Protein AF-0000000087191844 (afdb_homodimer)

Sequence (448 aa):
MDTERPDAAAGRSGSGWNRMVALHKEQLRAAIGEAAVQIAAEQGLAGTTMSKIAERAGVSRATAYNYFKDVEHVLLSVVSDEVDSFYGRLRERLDGVHGPRARLEAFLTAHLEYFARPERRSGALQLQALGISPTIRERMAAHTDRLRALLSEVLESGRAEGVFDERVSPERHAELLMHLLSAARGQVLRGDVPVATLAADLLLLVENGLCQDGPSEAAGRGRAMDTERPDAAAGRSGSGWNRMVALHKEQLRAAIGEAAVQIAAEQGLAGTTMSKIAERAGVSRATAYNYFKDVEHVLLSVVSDEVDSFYGRLRERLDGVHGPRARLEAFLTAHLEYFARPERRSGALQLQALGISPTIRERMAAHTDRLRALLSEVLESGRAEGVFDERVSPERHAELLMHLLSAARGQVLRGDVPVATLAADLLLLVENGLCQDGPSEAAGRGRA

Radius of gyration: 30.04 Å; Cα contacts (8 Å, |Δi|>4): 438; chains: 2; bounding box: 82×130×87 Å

pLDDT: mean 83.65, std 17.31, range [26.31, 97.56]

Solvent-accessible surface area (backbone atoms only — not comparable to full-atom values): 24000 Å² total; per-residue (Å²): 138,84,79,78,76,75,67,73,63,62,62,60,56,52,54,52,48,55,48,50,53,51,49,51,50,49,50,50,53,48,37,40,30,53,27,42,53,52,41,23,60,72,51,30,62,89,60,44,44,61,61,58,20,13,59,69,43,69,46,50,54,68,58,46,49,72,75,28,90,45,56,67,55,35,54,42,50,46,51,50,52,52,54,51,51,49,52,52,52,50,50,53,52,43,72,73,40,74,60,41,68,51,30,50,51,48,56,58,43,50,56,49,55,53,44,59,35,67,75,43,34,52,49,52,53,36,50,66,67,54,57,69,52,70,68,48,44,50,52,50,49,52,51,50,50,51,51,37,52,53,45,18,49,43,43,42,52,14,35,76,70,58,48,24,40,83,83,64,45,30,65,65,50,23,52,36,46,54,31,30,49,51,37,51,41,53,50,39,63,69,56,84,53,60,62,67,57,53,44,49,53,50,47,40,34,48,38,44,15,41,41,47,83,64,79,71,79,64,70,74,76,56,86,120,137,85,81,79,75,74,67,72,65,63,62,60,56,52,54,51,48,54,47,49,53,51,49,49,51,49,50,49,52,47,38,40,29,53,25,42,52,52,40,23,58,74,51,31,61,89,62,43,45,61,62,59,22,13,57,68,41,70,46,51,53,68,58,46,49,72,76,30,89,45,59,67,53,34,52,42,49,48,50,49,51,51,53,50,51,50,52,51,52,50,50,54,52,44,73,73,41,72,59,42,68,50,29,50,51,49,55,57,43,49,58,50,56,53,44,60,35,67,75,42,34,52,50,52,52,37,50,66,67,54,54,70,53,71,68,48,43,49,53,50,48,51,50,49,51,52,52,35,52,52,45,17,50,43,42,43,52,14,35,75,70,59,48,23,38,85,82,62,46,30,64,64,49,24,51,37,49,54,32,30,48,52,38,51,42,52,49,39,64,69,57,83,52,60,62,68,58,52,45,50,53,50,48,41,32,48,40,42,17,40,42,47,82,62,80,73,85,72,63,85,79,53,86,123

Organism: Streptomyces mobaraensis (NCBI:txid35621)

Structure (mmCIF, N/CA/C/O backbone):
data_AF-0000000087191844-model_v1
#
loop_
_entity.id
_entity.type
_entity.pdbx_description
1 polymer 'TetR/AcrR family transcriptional regulator'
#
loop_
_atom_site.group_PDB
_atom_site.id
_atom_site.type_symbol
_atom_site.label_atom_id
_atom_site.label_alt_id
_atom_site.label_comp_id
_atom_site.label_asym_id
_atom_site.label_entity_id
_atom_site.label_seq_id
_atom_site.pdbx_PDB_ins_code
_atom_site.Cartn_x
_atom_site.Cartn_y
_atom_site.Cartn_z
_atom_site.occupancy
_atom_site.B_iso_or_equiv
_atom_site.auth_seq_id
_atom_site.auth_comp_id
_atom_site.auth_asym_id
_atom_site.auth_atom_id
_atom_site.pdbx_PDB_model_num
ATOM 1 N N . MET A 1 1 ? 6.961 -65.875 -45.375 1 32.84 1 MET A N 1
ATOM 2 C CA . MET A 1 1 ? 7.062 -65.688 -43.906 1 32.84 1 MET A CA 1
ATOM 3 C C . MET A 1 1 ? 7.707 -64.312 -43.594 1 32.84 1 MET A C 1
ATOM 5 O O . MET A 1 1 ? 8.93 -64.188 -43.719 1 32.84 1 MET A O 1
ATOM 9 N N . ASP A 1 2 ? 7.082 -63.125 -44 1 38.56 2 ASP A N 1
ATOM 10 C CA . ASP A 1 2 ? 7.402 -61.688 -43.938 1 38.56 2 ASP A CA 1
ATOM 11 C C . ASP A 1 2 ? 7.504 -61.219 -42.469 1 38.56 2 ASP A C 1
ATOM 13 O O . ASP A 1 2 ? 6.523 -61.281 -41.719 1 38.56 2 ASP A O 1
ATOM 17 N N . THR A 1 3 ? 8.641 -61.438 -41.812 1 41.59 3 THR A N 1
ATOM 18 C CA . THR A 1 3 ? 8.984 -61.031 -40.438 1 41.59 3 THR A CA 1
ATOM 19 C C . THR A 1 3 ? 8.797 -59.531 -40.281 1 41.59 3 THR A C 1
ATOM 21 O O . THR A 1 3 ? 9.422 -58.719 -41 1 41.59 3 THR A O 1
ATOM 24 N N . GLU A 1 4 ? 7.594 -59.031 -39.938 1 41.88 4 GLU A N 1
ATOM 25 C CA . GLU A 1 4 ? 7.23 -57.688 -39.469 1 41.88 4 GLU A CA 1
ATOM 26 C C . GLU A 1 4 ? 8.227 -57.156 -38.438 1 41.88 4 GLU A C 1
ATOM 28 O O . GLU A 1 4 ? 8.508 -57.844 -37.438 1 41.88 4 GLU A O 1
ATOM 33 N N . ARG A 1 5 ? 9.188 -56.281 -38.812 1 45.5 5 ARG A N 1
ATOM 34 C CA . ARG A 1 5 ? 10.258 -55.594 -38.094 1 45.5 5 ARG A CA 1
ATOM 35 C C . ARG A 1 5 ? 9.719 -54.906 -36.844 1 45.5 5 ARG A C 1
ATOM 37 O O . ARG A 1 5 ? 8.688 -54.219 -36.906 1 45.5 5 ARG A O 1
ATOM 44 N N . PRO A 1 6 ? 10.078 -55.25 -35.562 1 46.34 6 PRO A N 1
ATOM 45 C CA . PRO A 1 6 ? 9.75 -54.656 -34.281 1 46.34 6 PRO A CA 1
ATOM 46 C C . PRO A 1 6 ? 10.055 -53.156 -34.219 1 46.34 6 PRO A C 1
ATOM 48 O O . PRO A 1 6 ? 10.172 -52.594 -33.125 1 46.34 6 PRO A O 1
ATOM 51 N N . ASP A 1 7 ? 9.969 -52.375 -35.25 1 45.72 7 ASP A N 1
ATOM 52 C CA . ASP A 1 7 ? 10.43 -51 -35.188 1 45.72 7 ASP A CA 1
ATOM 53 C C . ASP A 1 7 ? 9.594 -50.156 -34.188 1 45.72 7 ASP A C 1
ATOM 55 O O . ASP A 1 7 ? 9.945 -49.031 -33.875 1 45.72 7 ASP A O 1
ATOM 59 N N . ALA A 1 8 ? 8.391 -50.625 -33.844 1 50.22 8 ALA A N 1
ATOM 60 C CA . ALA A 1 8 ? 7.531 -49.75 -33.062 1 50.22 8 ALA A CA 1
ATOM 61 C C . ALA A 1 8 ? 8.039 -49.594 -31.641 1 50.22 8 ALA A C 1
ATOM 63 O O . ALA A 1 8 ? 7.555 -48.75 -30.891 1 50.22 8 ALA A O 1
ATOM 64 N N . ALA A 1 9 ? 8.805 -50.469 -31.125 1 50.25 9 ALA A N 1
ATOM 65 C CA . ALA A 1 9 ? 9.188 -50.375 -29.719 1 50.25 9 ALA A CA 1
ATOM 66 C C . ALA A 1 9 ? 10.211 -49.25 -29.5 1 50.25 9 ALA A C 1
ATOM 68 O O . ALA A 1 9 ? 10.359 -48.75 -28.391 1 50.25 9 ALA A O 1
ATOM 69 N N . ALA A 1 10 ? 10.984 -48.906 -30.438 1 51.81 10 ALA A N 1
ATOM 70 C CA . ALA A 1 10 ? 12.062 -47.938 -30.234 1 51.81 10 ALA A CA 1
ATOM 71 C C . ALA A 1 10 ? 11.516 -46.531 -30.047 1 51.81 10 ALA A C 1
ATOM 73 O O . ALA A 1 10 ? 12.203 -45.656 -29.516 1 51.81 10 ALA A O 1
ATOM 74 N N . GLY A 1 11 ? 10.367 -46.156 -30.484 1 52.59 11 GLY A N 1
ATOM 75 C CA . GLY A 1 11 ? 9.828 -44.812 -30.422 1 52.59 11 GLY A CA 1
ATOM 76 C C . GLY A 1 11 ? 9.469 -44.375 -29.016 1 52.59 11 GLY A C 1
ATOM 77 O O . GLY A 1 11 ? 9.461 -43.188 -28.719 1 52.59 11 GLY A O 1
ATOM 78 N N . ARG A 1 12 ? 8.953 -45.219 -28.172 1 56.47 12 ARG A N 1
ATOM 79 C CA . ARG A 1 12 ? 8.469 -44.906 -26.844 1 56.47 12 ARG A CA 1
ATOM 80 C C . ARG A 1 12 ? 9.633 -44.688 -25.875 1 56.47 12 ARG A C 1
ATOM 82 O O . ARG A 1 12 ? 9.539 -43.875 -24.953 1 56.47 12 ARG A O 1
ATOM 89 N N . SER A 1 13 ? 10.742 -45.406 -26.125 1 58.06 13 SER A N 1
ATOM 90 C CA . SER A 1 13 ? 11.867 -45.312 -25.203 1 58.06 13 SER A CA 1
ATOM 91 C C . SER A 1 13 ? 12.523 -43.938 -25.281 1 58.06 13 SER A C 1
ATOM 93 O O . SER A 1 13 ? 12.945 -43.375 -24.25 1 58.06 13 SER A O 1
ATOM 95 N N . GLY A 1 14 ? 12.555 -43.344 -26.453 1 60.94 14 GLY A N 1
ATOM 96 C CA . GLY A 1 14 ? 13.188 -42.062 -26.641 1 60.94 14 GLY A CA 1
ATOM 97 C C . GLY A 1 14 ? 12.43 -40.906 -25.969 1 60.94 14 GLY A C 1
ATOM 98 O O . GLY A 1 14 ? 13.031 -40 -25.438 1 60.94 14 GLY A O 1
ATOM 99 N N . SER A 1 15 ? 11.102 -41.094 -26.047 1 74.44 15 SER A N 1
ATOM 100 C CA . SER A 1 15 ? 10.25 -40.062 -25.469 1 74.44 15 SER A CA 1
ATOM 101 C C . SER A 1 15 ? 10.422 -40 -23.953 1 74.44 15 SER A C 1
ATOM 103 O O . SER A 1 15 ? 10.5 -38.906 -23.375 1 74.44 15 SER A O 1
ATOM 105 N N . GLY A 1 16 ? 10.547 -41.125 -23.375 1 73.69 16 GLY A N 1
ATOM 106 C CA . GLY A 1 16 ? 10.734 -41.188 -21.938 1 73.69 16 GLY A CA 1
ATOM 107 C C . GLY A 1 16 ? 12.062 -40.594 -21.484 1 73.69 16 GLY A C 1
ATOM 108 O O . GLY A 1 16 ? 12.125 -39.906 -20.469 1 73.69 16 GLY A O 1
ATOM 109 N N . TRP A 1 17 ? 13.078 -41.062 -22.234 1 76.81 17 TRP A N 1
ATOM 110 C CA . TRP A 1 17 ? 14.414 -40.562 -21.922 1 76.81 17 TRP A CA 1
ATOM 111 C C . TRP A 1 17 ? 14.5 -39.062 -22.047 1 76.81 17 TRP A C 1
ATOM 113 O O . TRP A 1 17 ? 15.031 -38.375 -21.156 1 76.81 17 TRP A O 1
ATOM 123 N N . ASN A 1 18 ? 14.039 -38.594 -23.188 1 83.06 18 ASN A N 1
ATOM 124 C CA . ASN A 1 18 ? 14.008 -37.156 -23.391 1 83.06 18 ASN A CA 1
ATOM 125 C C . ASN A 1 18 ? 13.273 -36.438 -22.266 1 83.06 18 ASN A C 1
ATOM 127 O O . ASN A 1 18 ? 13.672 -35.344 -21.844 1 83.06 18 ASN A O 1
ATOM 131 N N . ARG A 1 19 ? 12.305 -37.125 -21.797 1 83.38 19 ARG A N 1
ATOM 132 C CA . ARG A 1 19 ? 11.555 -36.562 -20.688 1 83.38 19 ARG A CA 1
ATOM 133 C C . ARG A 1 19 ? 12.398 -36.562 -19.406 1 83.38 19 ARG A C 1
ATOM 135 O O . ARG A 1 19 ? 12.352 -35.594 -18.641 1 83.38 19 ARG A O 1
ATOM 142 N N . MET A 1 20 ? 13.086 -37.594 -19.234 1 83.38 20 MET A N 1
ATOM 143 C CA . MET A 1 20 ? 13.922 -37.688 -18.031 1 83.38 20 MET A CA 1
ATOM 144 C C . MET A 1 20 ? 15.031 -36.625 -18.062 1 83.38 20 MET A C 1
ATOM 146 O O . MET A 1 20 ? 15.344 -36.031 -17.031 1 83.38 20 MET A O 1
ATOM 150 N N . VAL A 1 21 ? 15.648 -36.469 -19.188 1 83 21 VAL A N 1
ATOM 151 C CA . VAL A 1 21 ? 16.703 -35.469 -19.328 1 83 21 VAL A CA 1
ATOM 152 C C . VAL A 1 21 ? 16.141 -34.094 -19.078 1 83 21 VAL A C 1
ATOM 154 O O . VAL A 1 21 ? 16.781 -33.281 -18.391 1 83 21 VAL A O 1
ATOM 157 N N . ALA A 1 22 ? 15.031 -33.844 -19.594 1 84.06 22 ALA A N 1
ATOM 158 C CA . ALA A 1 22 ? 14.383 -32.562 -19.391 1 84.06 22 ALA A CA 1
ATOM 159 C C . ALA A 1 22 ? 14.078 -32.312 -17.922 1 84.06 22 ALA A C 1
ATOM 161 O O . ALA A 1 22 ? 14.25 -31.219 -17.422 1 84.06 22 ALA A O 1
ATOM 162 N N . LEU A 1 23 ? 13.664 -33.281 -17.281 1 81.69 23 LEU A N 1
ATOM 163 C CA . LEU A 1 23 ? 13.344 -33.188 -15.867 1 81.69 23 LEU A CA 1
ATOM 164 C C . LEU A 1 23 ? 14.594 -32.906 -15.039 1 81.69 23 LEU A C 1
ATOM 166 O O . LEU A 1 23 ? 14.555 -32.094 -14.094 1 81.69 23 LEU A O 1
ATOM 170 N N . HIS A 1 24 ? 15.57 -33.594 -15.43 1 85.38 24 HIS A N 1
ATOM 171 C CA . HIS A 1 24 ? 16.828 -33.406 -14.727 1 85.38 24 HIS A CA 1
ATOM 172 C C . HIS A 1 24 ? 17.344 -31.984 -14.906 1 85.38 24 HIS A C 1
ATOM 174 O O . HIS A 1 24 ? 17.812 -31.359 -13.953 1 85.38 24 HIS A O 1
ATOM 180 N N . LYS A 1 25 ? 17.203 -31.516 -16.109 1 87.69 25 LYS A N 1
ATOM 181 C CA . LYS A 1 25 ? 17.609 -30.141 -16.406 1 87.69 25 LYS A CA 1
ATOM 182 C C . LYS A 1 25 ? 16.812 -29.141 -15.586 1 87.69 25 LYS A C 1
ATOM 184 O O . LYS A 1 25 ? 17.359 -28.172 -15.062 1 87.69 25 LYS A O 1
ATOM 189 N N . GLU A 1 26 ? 15.617 -29.422 -15.484 1 89.06 26 GLU A N 1
ATOM 190 C CA . GLU A 1 26 ? 14.75 -28.531 -14.711 1 89.06 26 GLU A CA 1
ATOM 191 C C . GLU A 1 26 ? 15.094 -28.578 -13.227 1 89.06 26 GLU A C 1
ATOM 193 O O . GLU A 1 26 ? 15.039 -27.547 -12.539 1 89.06 26 GLU A O 1
ATOM 198 N N . GLN A 1 27 ? 15.383 -29.672 -12.797 1 89.88 27 GLN A N 1
ATOM 199 C CA . GLN A 1 27 ? 15.758 -29.828 -11.398 1 89.88 27 GLN A CA 1
ATOM 200 C C . GLN A 1 27 ? 17.047 -29.062 -11.086 1 89.88 27 GLN A C 1
ATOM 202 O O . GLN A 1 27 ? 17.156 -28.422 -10.031 1 89.88 27 GLN A O 1
ATOM 207 N N . LEU A 1 28 ? 17.953 -29.141 -12.031 1 92.12 28 LEU A N 1
ATOM 208 C CA . LEU A 1 28 ? 19.203 -28.438 -11.844 1 92.12 28 LEU A CA 1
ATOM 209 C C . LEU A 1 28 ? 18.984 -26.922 -11.867 1 92.12 28 LEU A C 1
ATOM 211 O O . LEU A 1 28 ? 19.562 -26.203 -11.047 1 92.12 28 LEU A O 1
ATOM 215 N N . ARG A 1 29 ? 18.234 -26.562 -12.789 1 93.75 29 ARG A N 1
ATOM 216 C CA . ARG A 1 29 ? 17.891 -25.141 -12.875 1 93.75 29 ARG A CA 1
ATOM 217 C C . ARG A 1 29 ? 17.266 -24.641 -11.578 1 93.75 29 ARG A C 1
ATOM 219 O O . ARG A 1 29 ? 17.625 -23.578 -11.07 1 93.75 29 ARG A O 1
ATOM 226 N N . ALA A 1 30 ? 16.391 -25.453 -11.055 1 91.81 30 ALA A N 1
ATOM 227 C CA . ALA A 1 30 ? 15.711 -25.094 -9.812 1 91.81 30 ALA A CA 1
ATOM 228 C C . ALA A 1 30 ? 16.688 -25.062 -8.648 1 91.81 30 ALA A C 1
ATOM 230 O O . ALA A 1 30 ? 16.625 -24.172 -7.789 1 91.81 30 ALA A O 1
ATOM 231 N N . ALA A 1 31 ? 17.547 -25.969 -8.656 1 93.56 31 ALA A N 1
ATOM 232 C CA . ALA A 1 31 ? 18.562 -26.016 -7.598 1 93.56 31 ALA A CA 1
ATOM 233 C C . ALA A 1 31 ? 19.453 -24.797 -7.625 1 93.56 31 ALA A C 1
ATOM 235 O O . ALA A 1 31 ? 19.766 -24.219 -6.578 1 93.56 31 ALA A O 1
ATOM 236 N N . ILE A 1 32 ? 19.812 -24.438 -8.773 1 95.62 32 ILE A N 1
ATOM 237 C CA . ILE A 1 32 ? 20.641 -23.234 -8.945 1 95.62 32 ILE A CA 1
ATOM 238 C C . ILE A 1 32 ? 19.875 -22 -8.484 1 95.62 32 ILE A C 1
ATOM 240 O O . ILE A 1 32 ? 20.422 -21.156 -7.773 1 95.62 32 ILE A O 1
ATOM 244 N N . GLY A 1 33 ? 18.672 -21.969 -8.852 1 93 33 GLY A N 1
ATOM 245 C CA . GLY A 1 33 ? 17.828 -20.859 -8.438 1 93 33 GLY A CA 1
ATOM 246 C C . GLY A 1 33 ? 17.672 -20.766 -6.93 1 93 33 GLY A C 1
ATOM 247 O O . GLY A 1 33 ? 17.797 -19.688 -6.355 1 93 33 GLY A O 1
ATOM 248 N N . GLU A 1 34 ? 17.406 -21.859 -6.285 1 89.38 34 GLU A N 1
ATOM 249 C CA . GLU A 1 34 ? 17.25 -21.906 -4.836 1 89.38 34 GLU A CA 1
ATOM 250 C C . GLU A 1 34 ? 18.531 -21.484 -4.121 1 89.38 34 GLU A C 1
ATOM 252 O O . GLU A 1 34 ? 18.484 -20.734 -3.15 1 89.38 34 GLU A O 1
ATOM 257 N N . ALA A 1 35 ? 19.562 -21.922 -4.625 1 93.19 35 ALA A N 1
ATOM 258 C CA . ALA A 1 35 ? 20.859 -21.547 -4.07 1 93.19 35 ALA A CA 1
ATOM 259 C C . ALA A 1 35 ? 21.094 -20.047 -4.164 1 93.19 35 ALA A C 1
ATOM 261 O O . ALA A 1 35 ? 21.578 -19.422 -3.213 1 93.19 35 ALA A O 1
ATOM 262 N N . ALA A 1 36 ? 20.797 -19.531 -5.285 1 91 36 ALA A N 1
ATOM 263 C CA . ALA A 1 36 ? 20.984 -18.094 -5.5 1 91 36 ALA A CA 1
ATOM 264 C C . ALA A 1 36 ? 20.172 -17.281 -4.492 1 91 36 ALA A C 1
ATOM 266 O O . ALA A 1 36 ? 20.688 -16.328 -3.908 1 91 36 ALA A O 1
ATOM 267 N N . VAL A 1 37 ? 18.953 -17.672 -4.25 1 85.44 37 VAL A N 1
ATOM 268 C CA . VAL A 1 37 ? 18.062 -16.969 -3.33 1 85.44 37 VAL A CA 1
ATOM 269 C C . VAL A 1 37 ? 18.609 -17.062 -1.908 1 85.44 37 VAL A C 1
ATOM 271 O O . VAL A 1 37 ? 18.625 -16.062 -1.179 1 85.44 37 VAL A O 1
ATOM 274 N N . GLN A 1 38 ? 19.047 -18.156 -1.559 1 86.31 38 GLN A N 1
ATOM 275 C CA . GLN A 1 38 ? 19.562 -18.359 -0.214 1 86.31 38 GLN A CA 1
ATOM 276 C C . GLN A 1 38 ? 20.812 -17.531 0.025 1 86.31 38 GLN A C 1
ATOM 278 O O . GLN A 1 38 ? 20.938 -16.875 1.062 1 86.31 38 GLN A O 1
ATOM 283 N N . ILE A 1 39 ? 21.688 -17.516 -0.908 1 89.38 39 ILE A N 1
ATOM 284 C CA . ILE A 1 39 ? 22.938 -16.766 -0.768 1 89.38 39 ILE A CA 1
ATOM 285 C C . ILE A 1 39 ? 22.641 -15.273 -0.728 1 89.38 39 ILE A C 1
ATOM 287 O O . ILE A 1 39 ? 23.188 -14.539 0.093 1 89.38 39 ILE A O 1
ATOM 291 N N . ALA A 1 40 ? 21.828 -14.875 -1.592 1 85.19 40 ALA A N 1
ATOM 292 C CA . ALA A 1 40 ? 21.469 -13.461 -1.628 1 85.19 40 ALA A CA 1
ATOM 293 C C . ALA A 1 40 ? 20.844 -13.023 -0.311 1 85.19 40 ALA A C 1
ATOM 295 O O . ALA A 1 40 ? 21.078 -11.898 0.156 1 85.19 40 ALA A O 1
ATOM 296 N N . ALA A 1 41 ? 20.047 -13.867 0.234 1 79.56 41 ALA A N 1
ATOM 297 C CA . ALA A 1 41 ? 19.406 -13.57 1.515 1 79.56 41 ALA A CA 1
ATOM 298 C C . ALA A 1 41 ? 20.438 -13.477 2.633 1 79.56 41 ALA A C 1
ATOM 300 O O . ALA A 1 41 ? 20.328 -12.641 3.529 1 79.56 41 ALA A O 1
ATOM 301 N N . GLU A 1 42 ? 21.406 -14.258 2.541 1 82.88 42 GLU A N 1
ATOM 302 C CA . GLU A 1 42 ? 22.406 -14.367 3.594 1 82.88 42 GLU A CA 1
ATOM 303 C C . GLU A 1 42 ? 23.5 -13.297 3.436 1 82.88 42 GLU A C 1
ATOM 305 O O . GLU A 1 42 ? 23.969 -12.727 4.422 1 82.88 42 GLU A O 1
ATOM 310 N N . GLN A 1 43 ? 23.812 -13.016 2.166 1 84.94 43 GLN A N 1
ATOM 311 C CA . GLN A 1 43 ? 25.016 -12.219 1.94 1 84.94 43 GLN A CA 1
ATOM 312 C C . GLN A 1 43 ? 24.703 -10.961 1.137 1 84.94 43 GLN A C 1
ATOM 314 O O . GLN A 1 43 ? 25.594 -10.156 0.852 1 84.94 43 GLN A O 1
ATOM 319 N N . GLY A 1 44 ? 23.453 -10.812 0.878 1 79.62 44 GLY A N 1
ATOM 320 C CA . GLY A 1 44 ? 23.094 -9.695 0.024 1 79.62 44 GLY A CA 1
ATOM 321 C C . GLY A 1 44 ? 23.406 -9.938 -1.441 1 79.62 44 GLY A C 1
ATOM 322 O O . GLY A 1 44 ? 24.094 -10.898 -1.783 1 79.62 44 GLY A O 1
ATOM 323 N N . LEU A 1 45 ? 22.984 -9.062 -2.311 1 80.94 45 LEU A N 1
ATOM 324 C CA . LEU A 1 45 ? 23.172 -9.227 -3.748 1 80.94 45 LEU A CA 1
ATOM 325 C C . LEU A 1 45 ? 24.641 -9.047 -4.125 1 80.94 45 LEU A C 1
ATOM 327 O O . LEU A 1 45 ? 25.156 -9.781 -4.965 1 80.94 45 LEU A O 1
ATOM 331 N N . ALA A 1 46 ? 25.125 -8.055 -3.52 1 82.44 46 ALA A N 1
ATOM 332 C CA . ALA A 1 46 ? 26.516 -7.762 -3.82 1 82.44 46 ALA A CA 1
ATOM 333 C C . ALA A 1 46 ? 27.422 -8.938 -3.449 1 82.44 46 ALA A C 1
ATOM 335 O O . ALA A 1 46 ? 28.438 -9.172 -4.102 1 82.44 46 ALA A O 1
ATOM 336 N N . GLY A 1 47 ? 27.031 -9.648 -2.525 1 88.31 47 GLY A N 1
ATOM 337 C CA . GLY A 1 47 ? 27.812 -10.781 -2.064 1 88.31 47 GLY A CA 1
ATOM 338 C C . GLY A 1 47 ? 27.469 -12.078 -2.771 1 88.31 47 GLY A C 1
ATOM 339 O O . GLY A 1 47 ? 28.031 -13.125 -2.459 1 88.31 47 GLY A O 1
ATOM 340 N N . THR A 1 48 ? 26.578 -12.047 -3.639 1 92.06 48 THR A N 1
ATOM 341 C CA . THR A 1 48 ? 26.125 -13.234 -4.363 1 92.06 48 THR A CA 1
ATOM 342 C C . THR A 1 48 ? 26.859 -13.367 -5.695 1 92.06 48 THR A C 1
ATOM 344 O O . THR A 1 48 ? 26.766 -12.492 -6.559 1 92.06 48 THR A O 1
ATOM 347 N N . THR A 1 49 ? 27.609 -14.492 -5.82 1 95.81 49 THR A N 1
ATOM 348 C CA . THR A 1 49 ? 28.344 -14.734 -7.059 1 95.81 49 THR A CA 1
ATOM 349 C C . THR A 1 49 ? 27.953 -16.078 -7.668 1 95.81 49 THR A C 1
ATOM 351 O O . THR A 1 49 ? 27.422 -16.953 -6.977 1 95.81 49 THR A O 1
ATOM 354 N N . MET A 1 50 ? 28.281 -16.109 -8.914 1 96.94 50 MET A N 1
ATOM 355 C CA . MET A 1 50 ? 27.969 -17.359 -9.594 1 96.94 50 MET A CA 1
ATOM 356 C C . MET A 1 50 ? 28.781 -18.516 -9 1 96.94 50 MET A C 1
ATOM 358 O O . MET A 1 50 ? 28.297 -19.656 -8.945 1 96.94 50 MET A O 1
ATOM 362 N N . SER A 1 51 ? 29.922 -18.234 -8.555 1 97.25 51 SER A N 1
ATOM 363 C CA . SER A 1 51 ? 30.75 -19.266 -7.945 1 97.25 51 SER A CA 1
ATOM 364 C C . SER A 1 51 ? 30.125 -19.797 -6.66 1 97.25 51 SER A C 1
ATOM 366 O O . SER A 1 51 ? 30.031 -21 -6.453 1 97.25 51 SER A O 1
ATOM 368 N N . LYS A 1 52 ? 29.703 -18.969 -5.867 1 97.31 52 LYS A N 1
ATOM 369 C CA . LYS A 1 52 ? 29.062 -19.359 -4.613 1 97.31 52 LYS A CA 1
ATOM 370 C C . LYS A 1 52 ? 27.75 -20.109 -4.875 1 97.31 52 LYS A C 1
ATOM 372 O O . LYS A 1 52 ? 27.438 -21.078 -4.184 1 97.31 52 LYS A O 1
ATOM 377 N N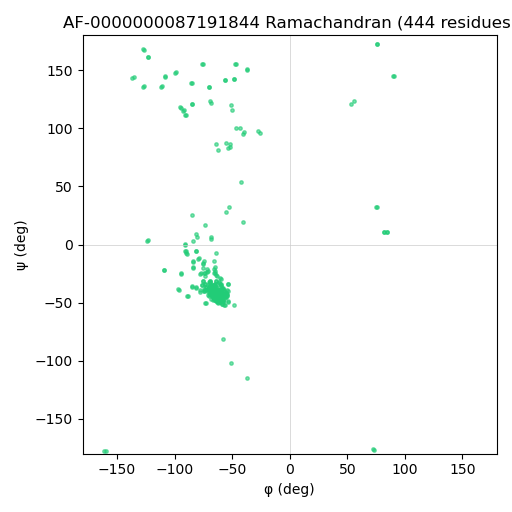 . ILE A 1 53 ? 27.016 -19.641 -5.832 1 97.19 53 ILE A N 1
ATOM 378 C CA . ILE A 1 53 ? 25.766 -20.281 -6.211 1 97.19 53 ILE A CA 1
ATOM 379 C C . ILE A 1 53 ? 26.031 -21.719 -6.672 1 97.19 53 ILE A C 1
ATOM 381 O O . ILE A 1 53 ? 25.344 -22.641 -6.238 1 97.19 53 ILE A O 1
ATOM 385 N N . ALA A 1 54 ? 26.984 -21.828 -7.547 1 97.5 54 ALA A N 1
ATOM 386 C CA . ALA A 1 54 ? 27.344 -23.141 -8.062 1 97.5 54 ALA A CA 1
ATOM 387 C C . ALA A 1 54 ? 27.719 -24.094 -6.934 1 97.5 54 ALA A C 1
ATOM 389 O O . ALA A 1 54 ? 27.234 -25.219 -6.875 1 97.5 54 ALA A O 1
ATOM 390 N N . GLU A 1 55 ? 28.516 -23.625 -6.051 1 97.44 55 GLU A N 1
ATOM 391 C CA . GLU A 1 55 ? 28.969 -24.422 -4.914 1 97.44 55 GLU A CA 1
ATOM 392 C C . GLU A 1 55 ? 27.797 -24.875 -4.051 1 97.44 55 GLU A C 1
ATOM 394 O O . GLU A 1 55 ? 27.688 -26.047 -3.711 1 97.44 55 GLU A O 1
ATOM 399 N N . ARG A 1 56 ? 26.953 -24.031 -3.77 1 96.5 56 ARG A N 1
ATOM 400 C CA . ARG A 1 56 ? 25.812 -24.328 -2.92 1 96.5 56 ARG A CA 1
ATOM 401 C C . ARG A 1 56 ? 24.844 -25.281 -3.619 1 96.5 56 ARG A C 1
ATOM 403 O O . ARG A 1 56 ? 24.219 -26.125 -2.975 1 96.5 56 ARG A O 1
ATOM 410 N N . ALA A 1 57 ? 24.734 -25.125 -4.879 1 96.56 57 ALA A N 1
ATOM 411 C CA . ALA A 1 57 ? 23.812 -25.938 -5.664 1 96.56 57 ALA A CA 1
ATOM 412 C C . ALA A 1 57 ? 24.406 -27.312 -5.938 1 96.56 57 ALA A C 1
ATOM 414 O O . ALA A 1 57 ? 23.719 -28.219 -6.441 1 96.56 57 ALA A O 1
ATOM 415 N N . GLY A 1 58 ? 25.625 -27.453 -5.664 1 96.75 58 GLY A N 1
ATOM 416 C CA . GLY A 1 58 ? 26.297 -28.734 -5.879 1 96.75 58 GLY A CA 1
ATOM 417 C C . GLY A 1 58 ? 26.578 -29 -7.34 1 96.75 58 GLY A C 1
ATOM 418 O O . GLY A 1 58 ? 26.5 -30.156 -7.789 1 96.75 58 GLY A O 1
ATOM 419 N N . VAL A 1 59 ? 26.828 -27.984 -8.07 1 96.31 59 VAL A N 1
ATOM 420 C CA . VAL A 1 59 ? 27.156 -28.125 -9.484 1 96.31 59 VAL A CA 1
ATOM 421 C C . VAL A 1 59 ? 28.469 -27.406 -9.789 1 96.31 59 VAL A C 1
ATOM 423 O O . VAL A 1 59 ? 28.969 -26.641 -8.961 1 96.31 59 VAL A O 1
ATOM 426 N N . SER A 1 60 ? 28.969 -27.703 -10.969 1 95.81 60 SER A N 1
ATOM 427 C CA . SER A 1 60 ? 30.172 -27 -11.383 1 95.81 60 SER A CA 1
ATOM 428 C C . SER A 1 60 ? 29.844 -25.562 -11.82 1 95.81 60 SER A C 1
ATOM 430 O O . SER A 1 60 ? 28.719 -25.281 -12.211 1 95.81 60 SER A O 1
ATOM 432 N N . ARG A 1 61 ? 30.812 -24.719 -11.734 1 95.19 61 ARG A N 1
ATOM 433 C CA . ARG A 1 61 ? 30.672 -23.359 -12.234 1 95.19 61 ARG A CA 1
ATOM 434 C C . ARG A 1 61 ? 30.266 -23.359 -13.703 1 95.19 61 ARG A C 1
ATOM 436 O O . ARG A 1 61 ? 29.406 -22.562 -14.117 1 95.19 61 ARG A O 1
ATOM 443 N N . ALA A 1 62 ? 30.906 -24.188 -14.461 1 95 62 ALA A N 1
ATOM 444 C CA . ALA A 1 62 ? 30.594 -24.281 -15.883 1 95 62 ALA A CA 1
ATOM 445 C C . ALA A 1 62 ? 29.125 -24.641 -16.109 1 95 62 ALA A C 1
ATOM 447 O O . ALA A 1 62 ? 28.453 -24.047 -16.953 1 95 62 ALA A O 1
ATOM 448 N N . THR A 1 63 ? 28.672 -25.562 -15.367 1 94.62 63 THR A N 1
ATOM 449 C CA . THR A 1 63 ? 27.281 -25.969 -15.445 1 94.62 63 THR A CA 1
ATOM 450 C C . THR A 1 63 ? 26.359 -24.797 -15.125 1 94.62 63 THR A C 1
ATOM 452 O O . THR A 1 63 ? 25.375 -24.562 -15.844 1 94.62 63 THR A O 1
ATOM 455 N N . ALA A 1 64 ? 26.641 -24.047 -14.055 1 96.69 64 ALA A N 1
ATOM 456 C CA . ALA A 1 64 ? 25.812 -22.906 -13.672 1 96.69 64 ALA A CA 1
ATOM 457 C C . ALA A 1 64 ? 25.75 -21.875 -14.805 1 96.69 64 ALA A C 1
ATOM 459 O O . ALA A 1 64 ? 24.672 -21.359 -15.117 1 96.69 64 ALA A O 1
ATOM 460 N N . TYR A 1 65 ? 26.828 -21.703 -15.461 1 95.81 65 TYR A N 1
ATOM 461 C CA . TYR A 1 65 ? 26.906 -20.703 -16.516 1 95.81 65 TYR A CA 1
ATOM 462 C C . TYR A 1 65 ? 26.234 -21.203 -17.797 1 95.81 65 TYR A C 1
ATOM 464 O O . TYR A 1 65 ? 25.828 -20.406 -18.641 1 95.81 65 TYR A O 1
ATOM 472 N N . ASN A 1 66 ? 26.188 -22.547 -17.922 1 95.31 66 ASN A N 1
ATOM 473 C CA . ASN A 1 66 ? 25.422 -23.094 -19.031 1 95.31 66 ASN A CA 1
ATOM 474 C C . ASN A 1 66 ? 23.938 -22.75 -18.938 1 95.31 66 ASN A C 1
ATOM 476 O O . ASN A 1 66 ? 23.25 -22.594 -19.953 1 95.31 66 ASN A O 1
ATOM 480 N N . TYR A 1 67 ? 23.547 -22.562 -17.734 1 95.44 67 TYR A N 1
ATOM 481 C CA . TYR A 1 67 ? 22.125 -22.312 -17.516 1 95.44 67 TYR A CA 1
ATOM 482 C C . TYR A 1 67 ? 21.844 -20.812 -17.422 1 95.44 67 TYR A C 1
ATOM 484 O O . TYR A 1 67 ? 20.812 -20.344 -17.891 1 95.44 67 TYR A O 1
ATOM 492 N N . PHE A 1 68 ? 22.766 -20.109 -16.75 1 97.12 68 PHE A N 1
ATOM 493 C CA . PHE A 1 68 ? 22.5 -18.688 -16.516 1 97.12 68 PHE A CA 1
ATOM 494 C C . PHE A 1 68 ? 23.75 -17.859 -16.797 1 97.12 68 PHE A C 1
ATOM 496 O O . PHE A 1 68 ? 24.859 -18.219 -16.422 1 97.12 68 PHE A O 1
ATOM 503 N N . LYS A 1 69 ? 23.438 -16.672 -17.344 1 95.44 69 LYS A N 1
ATOM 504 C CA . LYS A 1 69 ? 24.516 -15.773 -17.766 1 95.44 69 LYS A CA 1
ATOM 505 C C . LYS A 1 69 ? 25.172 -15.117 -16.547 1 95.44 69 LYS A C 1
ATOM 507 O O . LYS A 1 69 ? 26.375 -14.883 -16.531 1 95.44 69 LYS A O 1
ATOM 512 N N . ASP A 1 70 ? 24.328 -14.789 -15.586 1 94.44 70 ASP A N 1
ATOM 513 C CA . ASP A 1 70 ? 24.828 -14.109 -14.391 1 94.44 70 ASP A CA 1
ATOM 514 C C . ASP A 1 70 ? 23.828 -14.242 -13.242 1 94.44 70 ASP A C 1
ATOM 516 O O . ASP A 1 70 ? 22.781 -14.883 -13.383 1 94.44 70 ASP A O 1
ATOM 520 N N . VAL A 1 71 ? 24.125 -13.664 -12.211 1 92.62 71 VAL A N 1
ATOM 521 C CA . VAL A 1 71 ? 23.344 -13.766 -10.984 1 92.62 71 VAL A CA 1
ATOM 522 C C . VAL A 1 71 ? 21.953 -13.172 -11.219 1 92.62 71 VAL A C 1
ATOM 524 O O . VAL A 1 71 ? 20.953 -13.734 -10.781 1 92.62 71 VAL A O 1
ATOM 527 N N . GLU A 1 72 ? 21.875 -12.086 -11.867 1 90 72 GLU A N 1
ATOM 528 C CA . GLU A 1 72 ? 20.594 -11.406 -12.133 1 90 72 GLU A CA 1
ATOM 529 C C . GLU A 1 72 ? 19.641 -12.312 -12.898 1 90 72 GLU A C 1
ATOM 531 O O . GLU A 1 72 ? 18.453 -12.359 -12.609 1 90 72 GLU A O 1
ATOM 536 N N . HIS A 1 73 ? 20.203 -12.977 -13.82 1 93.38 73 HIS A N 1
ATOM 537 C CA . HIS A 1 73 ? 19.359 -13.852 -14.633 1 93.38 73 HIS A CA 1
ATOM 538 C C . HIS A 1 73 ? 18.875 -15.047 -13.82 1 93.38 73 HIS A C 1
ATOM 540 O O . HIS A 1 73 ? 17.766 -15.547 -14.055 1 93.38 73 HIS A O 1
ATOM 546 N N . VAL A 1 74 ? 19.656 -15.508 -12.891 1 93.75 74 VAL A N 1
ATOM 547 C CA . VAL A 1 74 ? 19.203 -16.578 -12.008 1 93.75 74 VAL A CA 1
ATOM 548 C C . VAL A 1 74 ? 18.016 -16.109 -11.172 1 93.75 74 VAL A C 1
ATOM 550 O O . VAL A 1 74 ? 16.969 -16.766 -11.156 1 93.75 74 VAL A O 1
ATOM 553 N N . LEU A 1 75 ? 18.188 -14.992 -10.609 1 89.38 75 LEU A N 1
ATOM 554 C CA . LEU A 1 75 ? 17.172 -14.477 -9.711 1 89.38 75 LEU A CA 1
ATOM 555 C C . LEU A 1 75 ? 15.891 -14.141 -10.469 1 89.38 75 LEU A C 1
ATOM 557 O O . LEU A 1 75 ? 14.789 -14.391 -9.984 1 89.38 75 LEU A O 1
ATOM 561 N N . LEU A 1 76 ? 16.078 -13.562 -11.617 1 90.19 76 LEU A N 1
ATOM 562 C CA . LEU A 1 76 ? 14.922 -13.258 -12.453 1 90.19 76 LEU A CA 1
ATOM 563 C C . LEU A 1 76 ? 14.148 -14.523 -12.797 1 90.19 76 LEU A C 1
ATOM 565 O O . LEU A 1 76 ? 12.914 -14.523 -12.82 1 90.19 76 LEU A O 1
ATOM 569 N N . SER A 1 77 ? 14.867 -15.508 -13.07 1 91.56 77 SER A N 1
ATOM 570 C CA . SER A 1 77 ? 14.227 -16.781 -13.406 1 91.56 77 SER A CA 1
ATOM 571 C C . SER A 1 77 ? 13.406 -17.297 -12.234 1 91.56 77 SER A C 1
ATOM 573 O O . SER A 1 77 ? 12.289 -17.781 -12.414 1 91.56 77 SER A O 1
ATOM 575 N N . VAL A 1 78 ? 13.93 -17.234 -11.047 1 88.5 78 VAL A N 1
ATOM 576 C CA . VAL A 1 78 ? 13.227 -17.688 -9.852 1 88.5 78 VAL A CA 1
ATOM 577 C C . VAL A 1 78 ? 11.945 -16.891 -9.656 1 88.5 78 VAL A C 1
ATOM 579 O O . VAL A 1 78 ? 10.883 -17.453 -9.406 1 88.5 78 VAL A O 1
ATOM 582 N N . VAL A 1 79 ? 12.055 -15.609 -9.812 1 87.56 79 VAL A N 1
ATOM 583 C CA . VAL A 1 79 ? 10.906 -14.727 -9.641 1 87.56 79 VAL A CA 1
ATOM 584 C C . VAL A 1 79 ? 9.859 -15.023 -10.711 1 87.56 79 VAL A C 1
ATOM 586 O O . VAL A 1 79 ? 8.672 -15.125 -10.406 1 87.56 79 VAL A O 1
ATOM 589 N N . SER A 1 80 ? 10.336 -15.133 -11.898 1 90.88 80 SER A N 1
ATOM 590 C CA . SER A 1 80 ? 9.422 -15.391 -13.008 1 90.88 80 SER A CA 1
ATOM 591 C C . SER A 1 80 ? 8.664 -16.703 -12.805 1 90.88 80 SER A C 1
ATOM 593 O O . SER A 1 80 ? 7.445 -16.75 -13 1 90.88 80 SER A O 1
ATOM 595 N N . ASP A 1 81 ? 9.352 -17.703 -12.383 1 88.5 81 ASP A N 1
ATOM 596 C CA . ASP A 1 81 ? 8.719 -19 -12.117 1 88.5 81 ASP A CA 1
ATOM 597 C C . ASP A 1 81 ? 7.68 -18.875 -11.008 1 88.5 81 ASP A C 1
ATOM 599 O O . ASP A 1 81 ? 6.594 -19.453 -11.109 1 88.5 81 ASP A O 1
ATOM 603 N N . GLU A 1 82 ? 8.008 -18.172 -10.023 1 85.81 82 GLU A N 1
ATOM 604 C CA . GLU A 1 82 ? 7.121 -18.016 -8.875 1 85.81 82 GLU A CA 1
ATOM 605 C C . GLU A 1 82 ? 5.84 -17.281 -9.258 1 85.81 82 GLU A C 1
ATOM 607 O O . GLU A 1 82 ? 4.738 -17.719 -8.922 1 85.81 82 GLU A O 1
ATOM 612 N N . VAL A 1 83 ? 6 -16.188 -9.977 1 89.5 83 VAL A N 1
ATOM 613 C CA . VAL A 1 83 ? 4.828 -15.383 -10.297 1 89.5 83 VAL A CA 1
ATOM 614 C C . VAL A 1 83 ? 3.967 -16.094 -11.336 1 89.5 83 VAL A C 1
ATOM 616 O O . VAL A 1 83 ? 2.736 -16.047 -11.273 1 89.5 83 VAL A O 1
ATOM 619 N N . ASP A 1 84 ? 4.602 -16.766 -12.25 1 92.12 84 ASP A N 1
ATOM 620 C CA . ASP A 1 84 ? 3.846 -17.516 -13.258 1 92.12 84 ASP A CA 1
ATOM 621 C C . ASP A 1 84 ? 3.088 -18.688 -12.617 1 92.12 84 ASP A C 1
ATOM 623 O O . ASP A 1 84 ? 1.938 -18.953 -12.977 1 92.12 84 ASP A O 1
ATOM 627 N N . SER A 1 85 ? 3.758 -19.359 -11.727 1 89.81 85 SER A N 1
ATOM 628 C CA . SER A 1 85 ? 3.115 -20.469 -11.016 1 89.81 85 SER A CA 1
ATOM 629 C C . SER A 1 85 ? 1.909 -19.984 -10.219 1 89.81 85 SER A C 1
ATOM 631 O O . SER A 1 85 ? 0.848 -20.609 -10.242 1 89.81 85 SER A O 1
ATOM 633 N N . PHE A 1 86 ? 2.064 -18.891 -9.562 1 90.38 86 PHE A N 1
ATOM 634 C CA . PHE A 1 86 ? 0.957 -18.344 -8.789 1 90.38 86 PHE A CA 1
ATOM 635 C C . PHE A 1 86 ? -0.209 -17.969 -9.703 1 90.38 86 PHE A C 1
ATOM 637 O O . PHE A 1 86 ? -1.356 -18.328 -9.422 1 90.38 86 PHE A O 1
ATOM 644 N N . TYR A 1 87 ? 0.103 -17.25 -10.75 1 94 87 TYR A N 1
ATOM 645 C CA . TYR A 1 87 ? -0.937 -16.828 -11.68 1 94 87 TYR A CA 1
ATOM 646 C C . TYR A 1 87 ? -1.693 -18.031 -12.234 1 94 87 TYR A C 1
ATOM 648 O O . TYR A 1 87 ? -2.924 -18.016 -12.32 1 94 87 TYR A O 1
ATOM 656 N N . GLY A 1 88 ? -0.949 -19.078 -12.617 1 94.25 88 GLY A N 1
ATOM 657 C CA . GLY A 1 88 ? -1.581 -20.281 -13.133 1 94.25 88 GLY A CA 1
ATOM 658 C C . GLY A 1 88 ? -2.518 -20.938 -12.133 1 94.25 88 GLY A C 1
ATOM 659 O O . GLY A 1 88 ? -3.641 -21.297 -12.477 1 94.25 88 GLY A O 1
ATOM 660 N N . ARG A 1 89 ? -2.104 -21.047 -10.906 1 92.62 89 ARG A N 1
ATOM 661 C CA . ARG A 1 89 ? -2.922 -21.625 -9.852 1 92.62 89 ARG A CA 1
ATOM 662 C C . ARG A 1 89 ? -4.168 -20.797 -9.594 1 92.62 89 ARG A C 1
ATOM 664 O O . ARG A 1 89 ? -5.258 -21.328 -9.383 1 92.62 89 ARG A O 1
ATOM 671 N N . LEU A 1 90 ? -3.977 -19.5 -9.555 1 95.19 90 LEU A N 1
ATOM 672 C CA . LEU A 1 90 ? -5.098 -18.594 -9.352 1 95.19 90 LEU A CA 1
ATOM 673 C C . LEU A 1 90 ? -6.125 -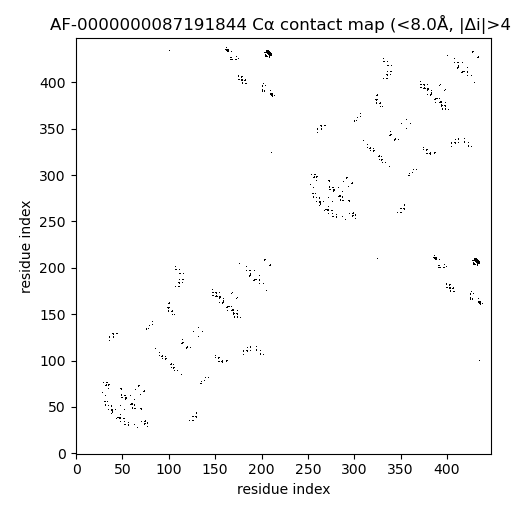18.734 -10.477 1 95.19 90 LEU A C 1
ATOM 675 O O . LEU A 1 90 ? -7.324 -18.828 -10.211 1 95.19 90 LEU A O 1
ATOM 679 N N . ARG A 1 91 ? -5.645 -18.75 -11.672 1 95.31 91 ARG A N 1
ATOM 680 C CA . ARG A 1 91 ? -6.543 -18.891 -12.82 1 95.31 91 ARG A CA 1
ATOM 681 C C . ARG A 1 91 ? -7.316 -20.203 -12.734 1 95.31 91 ARG A C 1
ATOM 683 O O . ARG A 1 91 ? -8.523 -20.234 -12.992 1 95.31 91 ARG A O 1
ATOM 690 N N . GLU A 1 92 ? -6.586 -21.234 -12.414 1 95.25 92 GLU A N 1
ATOM 691 C CA . GLU A 1 92 ? -7.234 -22.531 -12.273 1 95.25 92 GLU A CA 1
ATOM 692 C C . GLU A 1 92 ? -8.328 -22.484 -11.203 1 95.25 92 GLU A C 1
ATOM 694 O O . GLU A 1 92 ? -9.422 -23.016 -11.406 1 95.25 92 GLU A O 1
ATOM 699 N N . ARG A 1 93 ? -8.039 -21.906 -10.133 1 95.12 93 ARG A N 1
ATOM 700 C CA . ARG A 1 93 ? -9 -21.781 -9.047 1 95.12 93 ARG A CA 1
ATOM 701 C C . ARG A 1 93 ? -10.219 -20.984 -9.484 1 95.12 93 ARG A C 1
ATOM 703 O O . ARG A 1 93 ? -11.359 -21.359 -9.203 1 95.12 93 ARG A O 1
ATOM 710 N N . LEU A 1 94 ? -10.008 -19.891 -10.148 1 95.56 94 LEU A N 1
ATOM 711 C CA . LEU A 1 94 ? -11.094 -19.031 -10.602 1 95.56 94 LEU A CA 1
ATOM 712 C C . LEU A 1 94 ? -11.961 -19.75 -11.633 1 95.56 94 LEU A C 1
ATOM 714 O O . LEU A 1 94 ? -13.18 -19.547 -11.68 1 95.56 94 LEU A O 1
ATOM 718 N N . ASP A 1 95 ? -11.336 -20.562 -12.469 1 94.38 95 ASP A N 1
ATOM 719 C CA . ASP A 1 95 ? -12.062 -21.312 -13.484 1 94.38 95 ASP A CA 1
ATOM 720 C C . ASP A 1 95 ? -13.008 -22.328 -12.844 1 94.38 95 ASP A C 1
ATOM 722 O O . ASP A 1 95 ? -14.016 -22.719 -13.445 1 94.38 95 ASP A O 1
ATOM 726 N N . GLY A 1 96 ? -12.719 -22.734 -11.656 1 94.81 96 GLY A N 1
ATOM 727 C CA . GLY A 1 96 ? -13.523 -23.734 -10.969 1 94.81 96 GLY A CA 1
ATOM 728 C C . GLY A 1 96 ? -14.625 -23.125 -10.125 1 94.81 96 GLY A C 1
ATOM 729 O O . GLY A 1 96 ? -15.414 -23.859 -9.508 1 94.81 96 GLY A O 1
ATOM 730 N N . VAL A 1 97 ? -14.648 -21.859 -10.039 1 93.94 97 VAL A N 1
ATOM 731 C CA . VAL A 1 97 ? -15.617 -21.172 -9.195 1 93.94 97 VAL A CA 1
ATOM 732 C C . VAL A 1 97 ? -16.609 -20.406 -10.078 1 93.94 97 VAL A C 1
ATOM 734 O O . VAL A 1 97 ? -16.219 -19.766 -11.055 1 93.94 97 VAL A O 1
ATOM 737 N N . HIS A 1 98 ? -17.875 -20.547 -9.68 1 91.31 98 HIS A N 1
ATOM 738 C CA . HIS A 1 98 ? -18.906 -19.891 -10.469 1 91.31 98 HIS A CA 1
ATOM 739 C C . HIS A 1 98 ? -19.484 -18.688 -9.719 1 91.31 98 HIS A C 1
ATOM 741 O O . HIS A 1 98 ? -19.656 -18.734 -8.5 1 91.31 98 HIS A O 1
ATOM 747 N N . GLY A 1 99 ? -19.859 -17.578 -10.453 1 93.5 99 GLY A N 1
ATOM 748 C CA . GLY A 1 99 ? -20.453 -16.375 -9.914 1 93.5 99 GLY A CA 1
ATOM 749 C C . GLY A 1 99 ? -19.422 -15.336 -9.5 1 93.5 99 GLY A C 1
ATOM 750 O O . GLY A 1 99 ? -18.328 -15.688 -9.047 1 93.5 99 GLY A O 1
ATOM 751 N N . PRO A 1 100 ? -19.781 -14.133 -9.695 1 93.75 100 PRO A N 1
ATOM 752 C CA . PRO A 1 100 ? -18.797 -13.07 -9.477 1 93.75 100 PRO A CA 1
ATOM 753 C C . PRO A 1 100 ? -18.375 -12.938 -8.016 1 93.75 100 PRO A C 1
ATOM 755 O O . PRO A 1 100 ? -17.203 -12.688 -7.727 1 93.75 100 PRO A O 1
ATOM 758 N N . ARG A 1 101 ? -19.281 -13.094 -7.074 1 94.25 101 ARG A N 1
ATOM 759 C CA . ARG A 1 101 ? -18.953 -12.977 -5.656 1 94.25 101 ARG A CA 1
ATOM 760 C C . ARG A 1 101 ? -17.984 -14.078 -5.23 1 94.25 101 ARG A C 1
ATOM 762 O O . ARG A 1 101 ? -16.984 -13.812 -4.555 1 94.25 101 ARG A O 1
ATOM 769 N N . ALA A 1 102 ? -18.328 -15.297 -5.633 1 95.56 102 ALA A N 1
ATOM 770 C CA . ALA A 1 102 ? -17.453 -16.438 -5.316 1 95.56 102 ALA A CA 1
ATOM 771 C C . ALA A 1 102 ? -16.094 -16.281 -5.961 1 95.56 102 ALA A C 1
ATOM 773 O O . ALA A 1 102 ? -15.07 -16.641 -5.371 1 95.56 102 ALA A O 1
ATOM 774 N N . ARG A 1 103 ? -16.047 -15.812 -7.148 1 96.38 103 ARG A N 1
ATOM 775 C CA . ARG A 1 103 ? -14.789 -15.586 -7.844 1 96.38 103 ARG A CA 1
ATOM 776 C C . ARG A 1 103 ? -13.969 -14.508 -7.148 1 96.38 103 ARG A C 1
ATOM 778 O O . ARG A 1 103 ? -12.742 -14.625 -7.043 1 96.38 103 ARG A O 1
ATOM 785 N N . LEU A 1 104 ? -14.625 -13.438 -6.691 1 96.06 104 LEU A N 1
ATOM 786 C CA . LEU A 1 104 ? -13.945 -12.398 -5.926 1 96.06 104 LEU A CA 1
ATOM 787 C C . LEU A 1 104 ? -13.336 -12.969 -4.652 1 96.06 104 LEU A C 1
ATOM 789 O O . LEU A 1 104 ? -12.164 -12.727 -4.352 1 96.06 104 LEU A O 1
ATOM 793 N N . GLU A 1 105 ? -14.125 -13.742 -3.926 1 95.75 105 GLU A N 1
ATOM 794 C CA . GLU A 1 105 ? -13.648 -14.367 -2.695 1 95.75 105 GLU A CA 1
ATOM 795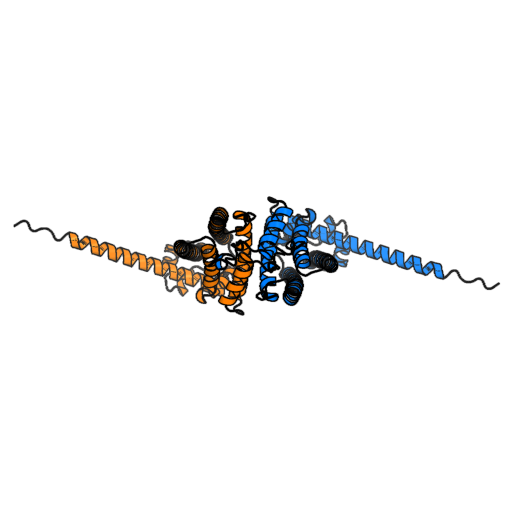 C C . GLU A 1 105 ? -12.453 -15.281 -2.967 1 95.75 105 GLU A C 1
ATOM 797 O O . GLU A 1 105 ? -11.469 -15.258 -2.227 1 95.75 105 GLU A O 1
ATOM 802 N N . ALA A 1 106 ? -12.609 -16.047 -4.02 1 96 106 ALA A N 1
ATOM 803 C CA . ALA A 1 106 ? -11.531 -16.953 -4.391 1 96 106 ALA A CA 1
ATOM 804 C C . ALA A 1 106 ? -10.25 -16.188 -4.703 1 96 106 ALA A C 1
ATOM 806 O O . ALA A 1 106 ? -9.156 -16.594 -4.297 1 96 106 ALA A O 1
ATOM 807 N N . PHE A 1 107 ? -10.352 -15.148 -5.465 1 96.62 107 PHE A N 1
ATOM 808 C CA . PHE A 1 107 ? -9.203 -14.312 -5.809 1 96.62 107 PHE A CA 1
ATOM 809 C C . PHE A 1 107 ? -8.516 -13.797 -4.551 1 96.62 107 PHE A C 1
ATOM 811 O O . PHE A 1 107 ? -7.301 -13.938 -4.402 1 96.62 107 PHE A O 1
ATOM 818 N N . LEU A 1 108 ? -9.258 -13.195 -3.66 1 94.69 108 LEU A N 1
ATOM 819 C CA . LEU A 1 108 ? -8.711 -12.555 -2.467 1 94.69 108 LEU A CA 1
ATOM 820 C C . LEU A 1 108 ? -8.094 -13.586 -1.533 1 94.69 108 LEU A C 1
ATOM 822 O O . LEU A 1 108 ? -6.984 -13.383 -1.029 1 94.69 108 LEU A O 1
ATOM 826 N N . THR A 1 109 ? -8.719 -14.711 -1.335 1 94.12 109 THR A N 1
ATOM 827 C CA . THR A 1 109 ? -8.242 -15.695 -0.376 1 94.12 109 THR A CA 1
ATOM 828 C C . THR A 1 109 ? -7.039 -16.453 -0.932 1 94.12 109 THR A C 1
ATOM 830 O O . THR A 1 109 ? -6.141 -16.844 -0.18 1 94.12 109 THR A O 1
ATOM 833 N N . ALA A 1 110 ? -7.055 -16.688 -2.262 1 92.62 110 ALA A N 1
ATOM 834 C CA . ALA A 1 110 ? -5.922 -17.375 -2.885 1 92.62 110 ALA A CA 1
ATOM 835 C C . ALA A 1 110 ? -4.617 -16.625 -2.611 1 92.62 110 ALA A C 1
ATOM 837 O O . ALA A 1 110 ? -3.586 -17.25 -2.348 1 92.62 110 ALA A O 1
ATOM 838 N N . HIS A 1 111 ? -4.664 -15.414 -2.713 1 88.31 111 HIS A N 1
ATOM 839 C CA . HIS A 1 111 ? -3.49 -14.578 -2.494 1 88.31 111 HIS A CA 1
ATOM 840 C C . HIS A 1 111 ? -2.988 -14.695 -1.059 1 88.31 111 HIS A C 1
ATOM 842 O O . HIS A 1 111 ? -1.792 -14.883 -0.829 1 88.31 111 HIS A O 1
ATOM 848 N N . LEU A 1 112 ? -3.836 -14.609 -0.114 1 89.5 112 LEU A N 1
ATOM 849 C CA . LEU A 1 112 ? -3.465 -14.688 1.295 1 89.5 112 LEU A CA 1
ATOM 850 C C . LEU A 1 112 ? -2.934 -16.078 1.643 1 89.5 112 LEU A C 1
ATOM 852 O O . LEU A 1 112 ? -1.926 -16.203 2.342 1 89.5 112 LEU A O 1
ATOM 856 N N . GLU A 1 113 ? -3.625 -17.062 1.144 1 87.75 113 GLU A N 1
ATOM 857 C CA . GLU A 1 113 ? -3.232 -18.438 1.415 1 87.75 113 GLU A CA 1
ATOM 858 C C . GLU A 1 113 ? -1.852 -18.75 0.841 1 87.75 113 GLU A C 1
ATOM 860 O O . GLU A 1 113 ? -1.088 -19.516 1.425 1 87.75 113 GLU A O 1
ATOM 865 N N . TYR A 1 114 ? -1.62 -18.188 -0.256 1 85.38 114 TYR A N 1
ATOM 866 C CA . TYR A 1 114 ? -0.329 -18.406 -0.9 1 85.38 114 TYR A CA 1
ATOM 867 C C . TYR A 1 114 ? 0.811 -17.938 -0.006 1 85.38 114 TYR A C 1
ATOM 869 O O . TYR A 1 114 ? 1.797 -18.656 0.184 1 85.38 114 TYR A O 1
ATOM 877 N N . PHE A 1 115 ? 0.709 -16.844 0.595 1 83.06 115 PHE A N 1
ATOM 878 C CA . PHE A 1 115 ? 1.782 -16.25 1.386 1 83.06 115 PHE A CA 1
ATOM 879 C C . PHE A 1 115 ? 1.79 -16.828 2.799 1 83.06 115 PHE A C 1
ATOM 881 O O . PHE A 1 115 ? 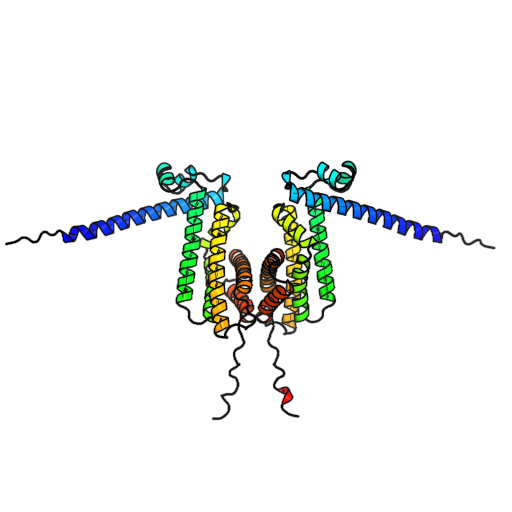2.75 -16.625 3.547 1 83.06 115 PHE A O 1
ATOM 888 N N . ALA A 1 116 ? 0.77 -17.453 3.137 1 82.31 116 ALA A N 1
ATOM 889 C CA . ALA A 1 116 ? 0.703 -18.062 4.465 1 82.31 116 ALA A CA 1
ATOM 890 C C . ALA A 1 116 ? 1.559 -19.328 4.543 1 82.31 116 ALA A C 1
ATOM 892 O O . ALA A 1 116 ? 1.875 -19.797 5.633 1 82.31 116 ALA A O 1
ATOM 893 N N . ARG A 1 117 ? 1.89 -19.812 3.4 1 80.44 117 ARG A N 1
ATOM 894 C CA . ARG A 1 117 ? 2.73 -21 3.393 1 80.44 117 ARG A CA 1
ATOM 895 C C . ARG A 1 117 ? 4.145 -20.672 3.867 1 80.44 117 ARG A C 1
ATOM 897 O O . ARG A 1 117 ? 4.758 -19.719 3.396 1 80.44 117 ARG A O 1
ATOM 904 N N . PRO A 1 118 ? 4.691 -21.438 4.672 1 67.25 118 PRO A N 1
ATOM 905 C CA . PRO A 1 118 ? 5.984 -21.141 5.289 1 67.25 118 PRO A CA 1
ATOM 906 C C . PRO A 1 118 ? 7.094 -20.922 4.262 1 67.25 118 PRO A C 1
ATOM 908 O O . PRO A 1 118 ? 7.91 -20 4.414 1 67.25 118 PRO A O 1
ATOM 911 N N . GLU A 1 119 ? 7.141 -21.859 3.344 1 66.25 119 GLU A N 1
ATOM 912 C CA . GLU A 1 119 ? 8.211 -21.766 2.357 1 66.25 119 GLU A CA 1
ATOM 913 C C . GLU A 1 119 ? 8.141 -20.469 1.577 1 66.25 119 GLU A C 1
ATOM 915 O O . GLU A 1 119 ? 9.172 -19.906 1.188 1 66.25 119 GLU A O 1
ATOM 920 N N . ARG A 1 120 ? 7.008 -20.031 1.365 1 64.31 120 ARG A N 1
ATOM 921 C CA . ARG A 1 120 ? 6.812 -18.828 0.565 1 64.31 120 ARG A CA 1
ATOM 922 C C . ARG A 1 120 ? 7.027 -17.578 1.405 1 64.31 120 ARG A C 1
ATOM 924 O O . ARG A 1 120 ? 7.578 -16.578 0.922 1 64.31 120 ARG A O 1
ATOM 931 N N . ARG A 1 121 ? 6.625 -17.672 2.535 1 60.72 121 ARG A N 1
ATOM 932 C CA . ARG A 1 121 ? 6.836 -16.562 3.463 1 60.72 121 ARG A CA 1
ATOM 933 C C . ARG A 1 121 ? 8.312 -16.188 3.545 1 60.72 121 ARG A C 1
ATOM 935 O O . ARG A 1 121 ? 8.672 -15.016 3.459 1 60.72 121 ARG A O 1
ATOM 942 N N . SER A 1 122 ? 8.992 -17.156 3.617 1 59.31 122 SER A N 1
ATOM 943 C CA . SER A 1 122 ? 10.43 -16.938 3.752 1 59.31 122 SER A CA 1
ATOM 944 C C . SER A 1 122 ? 11.023 -16.344 2.48 1 59.31 122 SER A C 1
ATOM 946 O O . SER A 1 122 ? 11.836 -15.422 2.545 1 59.31 122 SER A O 1
ATOM 948 N N . GLY A 1 123 ? 10.609 -16.859 1.413 1 63.41 123 GLY A N 1
ATOM 949 C CA . GLY A 1 123 ? 11.125 -16.391 0.138 1 63.41 123 GLY A CA 1
ATOM 950 C C . GLY A 1 123 ? 10.727 -14.953 -0.167 1 63.41 123 GLY A C 1
ATOM 951 O O . GLY A 1 123 ? 11.555 -14.164 -0.626 1 63.41 123 GLY A O 1
ATOM 952 N N . ALA A 1 124 ? 9.5 -14.711 0.105 1 63 124 ALA A N 1
ATOM 953 C CA . ALA A 1 124 ? 9 -13.359 -0.152 1 63 124 ALA A CA 1
ATOM 954 C C . ALA A 1 124 ? 9.727 -12.336 0.712 1 63 124 ALA A C 1
ATOM 956 O O . ALA A 1 124 ? 10.094 -11.258 0.234 1 63 124 ALA A O 1
ATOM 957 N N . LEU A 1 125 ? 9.898 -12.703 1.804 1 59.44 125 LEU A N 1
ATOM 958 C CA . LEU A 1 125 ? 10.602 -11.82 2.729 1 59.44 125 LEU A CA 1
ATOM 959 C C . LEU A 1 125 ? 12.047 -11.625 2.291 1 59.44 125 LEU A C 1
ATOM 961 O O . LEU A 1 125 ? 12.586 -10.516 2.379 1 59.44 125 LEU A O 1
ATOM 965 N N . GLN A 1 126 ? 12.492 -12.602 1.89 1 60.59 126 GLN A N 1
ATOM 966 C CA . GLN A 1 126 ? 13.883 -12.539 1.449 1 60.59 126 GLN A CA 1
ATOM 967 C C . GLN A 1 126 ? 14.023 -11.656 0.21 1 60.59 126 GLN A C 1
ATOM 969 O O . GLN A 1 126 ? 14.969 -10.867 0.11 1 60.59 126 GLN A O 1
ATOM 974 N N . LEU A 1 127 ? 13.141 -11.828 -0.631 1 63.16 127 LEU A N 1
ATOM 975 C CA . LEU A 1 127 ? 13.219 -11.055 -1.867 1 63.16 127 LEU A CA 1
ATOM 976 C C . LEU A 1 127 ? 12.961 -9.57 -1.601 1 63.16 127 LEU A C 1
ATOM 978 O O . LEU A 1 127 ? 13.578 -8.711 -2.227 1 63.16 127 LEU A O 1
ATOM 982 N N . GLN A 1 128 ? 12.062 -9.297 -0.723 1 60.81 128 GLN A N 1
ATOM 983 C CA . GLN A 1 128 ? 11.797 -7.914 -0.333 1 60.81 128 GLN A CA 1
ATOM 984 C C . GLN A 1 128 ? 13.047 -7.262 0.25 1 60.81 128 GLN A C 1
ATOM 986 O O . GLN A 1 128 ? 13.305 -6.078 0.012 1 60.81 128 GLN A O 1
ATOM 991 N N . ALA A 1 129 ? 13.742 -7.984 0.884 1 56.59 129 ALA A N 1
ATOM 992 C CA . ALA A 1 129 ? 14.945 -7.504 1.559 1 56.59 129 ALA A CA 1
ATOM 993 C C . ALA A 1 129 ? 16.047 -7.168 0.552 1 56.59 129 ALA A C 1
ATOM 995 O O . ALA A 1 129 ? 16.922 -6.34 0.827 1 56.59 129 ALA A O 1
ATOM 996 N N . LEU A 1 130 ? 16.203 -7.891 -0.447 1 56.47 130 LEU A N 1
ATOM 997 C CA . LEU A 1 130 ? 17.312 -7.781 -1.386 1 56.47 130 LEU A CA 1
ATOM 998 C C . LEU A 1 130 ? 17.234 -6.488 -2.186 1 56.47 130 LEU A C 1
ATOM 1000 O O . LEU A 1 130 ? 18.203 -6.082 -2.826 1 56.47 130 LEU A O 1
ATOM 1004 N N . GLY A 1 131 ? 16.406 -5.664 -1.912 1 59.44 131 GLY A N 1
ATOM 1005 C CA . GLY A 1 131 ? 16.281 -4.602 -2.9 1 59.44 131 GLY A CA 1
ATOM 1006 C C . GLY A 1 131 ? 16.062 -5.121 -4.309 1 59.44 131 GLY A C 1
ATOM 1007 O O . GLY A 1 131 ? 16.484 -6.238 -4.633 1 59.44 131 GLY A O 1
ATOM 1008 N N . ILE A 1 132 ? 15.047 -4.852 -5.043 1 64.19 132 ILE A N 1
ATOM 1009 C CA . ILE A 1 132 ? 14.664 -5.469 -6.309 1 64.19 132 ILE A CA 1
ATOM 1010 C C . ILE A 1 132 ? 15.266 -4.684 -7.469 1 64.19 132 ILE A C 1
ATOM 1012 O O . ILE A 1 132 ? 15.18 -3.453 -7.508 1 64.19 132 ILE A O 1
ATOM 1016 N N . SER A 1 133 ? 16.25 -5.5 -8.227 1 73.69 133 SER A N 1
ATOM 1017 C CA . SER A 1 133 ? 16.766 -4.891 -9.453 1 73.69 133 SER A CA 1
ATOM 1018 C C . SER A 1 133 ? 15.625 -4.305 -10.297 1 73.69 133 SER A C 1
ATOM 1020 O O . SER A 1 133 ? 14.461 -4.672 -10.117 1 73.69 133 SER A O 1
ATOM 1022 N N . PRO A 1 134 ? 16.031 -3.318 -11.117 1 79.75 134 PRO A N 1
ATOM 1023 C CA . PRO A 1 134 ? 15.008 -2.758 -12 1 79.75 134 PRO A CA 1
ATOM 1024 C C . PRO A 1 134 ? 14.289 -3.826 -12.828 1 79.75 134 PRO A C 1
ATOM 1026 O O . PRO A 1 134 ? 13.078 -3.736 -13.047 1 79.75 134 PRO A O 1
ATOM 1029 N N . THR A 1 135 ? 15.117 -4.781 -13.273 1 85.5 135 THR A N 1
ATOM 1030 C CA . THR A 1 135 ? 14.539 -5.836 -14.094 1 85.5 135 THR A CA 1
ATOM 1031 C C . THR A 1 135 ? 13.531 -6.656 -13.297 1 85.5 135 THR A C 1
ATOM 1033 O O . THR A 1 135 ? 12.445 -6.973 -13.789 1 85.5 135 THR A O 1
ATOM 1036 N N . ILE A 1 136 ? 13.859 -6.984 -12.164 1 84 136 ILE A N 1
ATOM 1037 C CA . ILE A 1 136 ? 12.961 -7.754 -11.312 1 84 136 ILE A CA 1
ATOM 1038 C C . ILE A 1 136 ? 11.742 -6.906 -10.945 1 84 136 ILE A C 1
ATOM 1040 O O . ILE A 1 136 ? 10.617 -7.406 -10.938 1 84 136 ILE A O 1
ATOM 1044 N N . ARG A 1 137 ? 11.992 -5.652 -10.773 1 83.75 137 ARG A N 1
ATOM 1045 C CA . ARG A 1 137 ? 10.898 -4.734 -10.484 1 83.75 137 ARG A CA 1
ATOM 1046 C C . ARG A 1 137 ? 9.906 -4.688 -11.641 1 83.75 137 ARG A C 1
ATOM 1048 O O . ARG A 1 137 ? 8.695 -4.699 -11.422 1 83.75 137 ARG A O 1
ATOM 1055 N N . GLU A 1 138 ? 10.406 -4.637 -12.766 1 88.31 138 GLU A N 1
ATOM 1056 C CA . GLU A 1 138 ? 9.562 -4.617 -13.961 1 88.31 138 GLU A CA 1
ATOM 1057 C C . GLU A 1 138 ? 8.75 -5.906 -14.086 1 88.31 138 GLU A C 1
ATOM 1059 O O . GLU A 1 138 ? 7.574 -5.871 -14.438 1 88.31 138 GLU A O 1
ATOM 1064 N N . ARG A 1 139 ? 9.414 -6.977 -13.797 1 88.81 139 ARG A N 1
ATOM 1065 C CA . ARG A 1 139 ? 8.727 -8.266 -13.867 1 88.81 139 ARG A CA 1
ATOM 1066 C C . ARG A 1 139 ? 7.613 -8.352 -12.836 1 88.81 139 ARG A C 1
ATOM 1068 O O . ARG A 1 139 ? 6.527 -8.859 -13.125 1 88.81 139 ARG A O 1
ATOM 1075 N N . MET A 1 140 ? 7.859 -7.848 -11.727 1 87.62 140 MET A N 1
ATOM 1076 C CA . MET A 1 140 ? 6.859 -7.832 -10.664 1 87.62 140 MET A CA 1
ATOM 1077 C C . MET A 1 140 ? 5.699 -6.91 -11.016 1 87.62 140 MET A C 1
ATOM 1079 O O . MET A 1 140 ? 4.539 -7.227 -10.75 1 87.62 140 MET A O 1
ATOM 1083 N N . ALA A 1 141 ? 6.055 -5.785 -11.633 1 88.62 141 ALA A N 1
ATOM 1084 C CA . ALA A 1 141 ? 5.023 -4.848 -12.07 1 88.62 141 ALA A CA 1
ATOM 1085 C C . ALA A 1 141 ? 4.109 -5.48 -13.117 1 88.62 141 ALA A C 1
ATOM 1087 O O . ALA A 1 141 ? 2.889 -5.332 -13.047 1 88.62 141 ALA A O 1
ATOM 1088 N N . ALA A 1 142 ? 4.738 -6.152 -13.977 1 93.25 142 ALA A N 1
ATOM 1089 C CA . ALA A 1 142 ? 3.961 -6.836 -15.008 1 93.25 142 ALA A CA 1
ATOM 1090 C C . ALA A 1 142 ? 3.031 -7.879 -14.398 1 93.25 142 ALA A C 1
ATOM 1092 O O . ALA A 1 142 ? 1.892 -8.039 -14.844 1 93.25 142 ALA A O 1
ATOM 1093 N N . HIS A 1 143 ? 3.537 -8.586 -13.445 1 92.44 143 HIS A N 1
ATOM 1094 C CA . HIS A 1 143 ? 2.729 -9.57 -12.734 1 92.44 143 HIS A CA 1
ATOM 1095 C C . HIS A 1 143 ? 1.551 -8.898 -12.031 1 92.44 143 HIS A C 1
ATOM 1097 O O . HIS A 1 143 ? 0.418 -9.383 -12.117 1 92.44 143 HIS A O 1
ATOM 1103 N N . THR A 1 144 ? 1.8 -7.816 -11.406 1 92.25 144 THR A N 1
ATOM 1104 C CA . THR A 1 144 ? 0.754 -7.074 -10.711 1 92.25 144 THR A CA 1
ATOM 1105 C C . THR A 1 144 ? -0.31 -6.594 -11.695 1 92.25 144 THR A C 1
ATOM 1107 O O . THR A 1 144 ? -1.507 -6.684 -11.414 1 92.25 144 THR A O 1
ATOM 1110 N N . ASP A 1 145 ? 0.136 -6.141 -12.789 1 95 145 ASP A N 1
ATOM 1111 C CA . ASP A 1 145 ? -0.784 -5.676 -13.828 1 95 145 ASP A CA 1
ATOM 1112 C C . ASP A 1 145 ? -1.674 -6.812 -14.32 1 95 145 ASP A C 1
ATOM 1114 O O . ASP A 1 145 ? -2.869 -6.617 -14.547 1 95 145 ASP A O 1
ATOM 1118 N N . ARG A 1 146 ? -1.073 -7.945 -14.461 1 95.88 146 ARG A N 1
ATOM 1119 C CA . ARG A 1 146 ? -1.835 -9.109 -14.906 1 95.88 146 ARG A CA 1
ATOM 1120 C C . ARG A 1 146 ? -2.904 -9.484 -13.891 1 95.88 146 ARG A C 1
ATOM 1122 O O . ARG A 1 146 ? -4.039 -9.789 -14.258 1 95.88 146 ARG A O 1
ATOM 1129 N N . LEU A 1 147 ? -2.529 -9.477 -12.695 1 96.19 147 LEU A N 1
ATOM 1130 C CA . LEU A 1 147 ? -3.477 -9.797 -11.633 1 96.19 147 LEU A CA 1
ATOM 1131 C C . LEU A 1 147 ? -4.586 -8.758 -11.562 1 96.19 147 LEU A C 1
ATOM 1133 O O . LEU A 1 147 ? -5.758 -9.102 -11.391 1 96.19 147 LEU A O 1
ATOM 1137 N N . ARG A 1 148 ? -4.211 -7.547 -11.672 1 96.31 148 ARG A N 1
ATOM 1138 C CA . ARG A 1 148 ? -5.191 -6.465 -11.648 1 96.31 148 ARG A CA 1
ATOM 1139 C C . ARG A 1 148 ? -6.191 -6.605 -12.789 1 96.31 148 ARG A C 1
ATOM 1141 O O . ARG A 1 148 ? -7.387 -6.387 -12.609 1 96.31 148 ARG A O 1
ATOM 1148 N N . ALA A 1 149 ? -5.699 -6.941 -13.922 1 97.06 149 ALA A N 1
ATOM 1149 C CA . ALA A 1 149 ? -6.57 -7.137 -15.078 1 97.06 149 ALA A CA 1
ATOM 1150 C C . ALA A 1 149 ? -7.566 -8.266 -14.828 1 97.06 149 ALA A C 1
ATOM 1152 O O . ALA A 1 149 ? -8.75 -8.141 -15.156 1 97.06 149 ALA A O 1
ATOM 1153 N N . LEU A 1 150 ? -7.074 -9.312 -14.266 1 96.25 150 LEU A N 1
ATOM 1154 C CA . LEU A 1 150 ? -7.938 -10.438 -13.938 1 96.25 150 LEU A CA 1
ATOM 1155 C C . LEU A 1 150 ? -9.016 -10.023 -12.938 1 96.25 150 LEU A C 1
ATOM 1157 O O . LEU A 1 150 ? -10.188 -10.375 -13.102 1 96.25 150 LEU A O 1
ATOM 1161 N N . LEU A 1 151 ? -8.641 -9.328 -11.953 1 97.19 151 LEU A N 1
ATOM 1162 C CA . LEU A 1 151 ? -9.578 -8.852 -10.945 1 97.19 151 LEU A CA 1
ATOM 1163 C C . LEU A 1 151 ? -10.594 -7.895 -11.555 1 97.19 151 LEU A C 1
ATOM 1165 O O . LEU A 1 151 ? -11.781 -7.953 -11.227 1 97.19 151 LEU A O 1
ATOM 1169 N N . SER A 1 152 ? -10.102 -7.02 -12.414 1 97.56 152 SER A N 1
ATOM 1170 C CA . SER A 1 152 ? -11 -6.105 -13.117 1 97.56 152 SER A CA 1
ATOM 1171 C C . SER A 1 152 ? -12.062 -6.867 -13.906 1 97.56 152 SER A C 1
ATOM 1173 O O . SER A 1 152 ? -13.227 -6.469 -13.93 1 97.56 152 SER A O 1
ATOM 1175 N N . GLU A 1 153 ? -11.672 -7.934 -14.492 1 96.44 153 GLU A N 1
ATOM 1176 C CA . GLU A 1 153 ? -12.609 -8.773 -15.227 1 96.44 153 GLU A CA 1
ATOM 1177 C C . GLU A 1 153 ? -13.672 -9.359 -14.297 1 96.44 153 GLU A C 1
ATOM 1179 O O . GLU A 1 153 ? -14.852 -9.414 -14.656 1 96.44 153 GLU A O 1
ATOM 1184 N N . VAL A 1 154 ? -13.242 -9.82 -13.195 1 96.38 154 VAL A N 1
ATOM 1185 C CA . VAL A 1 154 ? -14.172 -10.367 -12.211 1 96.38 154 VAL A CA 1
ATOM 1186 C C . VAL A 1 154 ? -15.18 -9.297 -11.797 1 96.38 154 VAL A C 1
ATOM 1188 O O . VAL A 1 154 ? -16.375 -9.555 -11.742 1 96.38 154 VAL A O 1
ATOM 1191 N N . LEU A 1 155 ? -14.688 -8.078 -11.539 1 97.06 155 LEU A N 1
ATOM 1192 C CA . LEU A 1 155 ? -15.547 -6.977 -11.109 1 97.06 155 LEU A CA 1
ATOM 1193 C C . LEU A 1 155 ? -16.5 -6.566 -12.219 1 97.06 155 LEU A C 1
ATOM 1195 O O . LEU A 1 155 ? -17.672 -6.258 -11.961 1 97.06 155 LEU A O 1
ATOM 1199 N N . GLU A 1 156 ? -15.961 -6.574 -13.414 1 96.94 156 GLU A N 1
ATOM 1200 C CA . GLU A 1 156 ? -16.781 -6.223 -14.562 1 96.94 156 GLU A CA 1
ATOM 1201 C C . GLU A 1 156 ? -17.938 -7.207 -14.742 1 96.94 156 GLU A C 1
ATOM 1203 O O . GLU A 1 156 ? -19.078 -6.801 -14.953 1 96.94 156 GLU A O 1
ATOM 1208 N N . SER A 1 157 ? -17.688 -8.438 -14.664 1 94.69 157 SER A N 1
ATOM 1209 C CA . SER A 1 157 ? -18.703 -9.469 -14.766 1 94.69 157 SER A CA 1
ATOM 1210 C C . SER A 1 157 ? -19.75 -9.328 -13.664 1 94.69 157 SER A C 1
ATOM 1212 O O . SER A 1 157 ? -20.953 -9.445 -13.914 1 94.69 157 SER A O 1
ATOM 1214 N N . GLY A 1 158 ? -19.266 -9.094 -12.469 1 95 158 GLY A N 1
ATOM 1215 C CA . GLY A 1 158 ? -20.172 -8.938 -11.336 1 95 158 GLY A CA 1
ATOM 1216 C C . GLY A 1 158 ? -21.078 -7.727 -11.469 1 95 158 GLY A C 1
ATOM 1217 O O . GLY A 1 158 ? -22.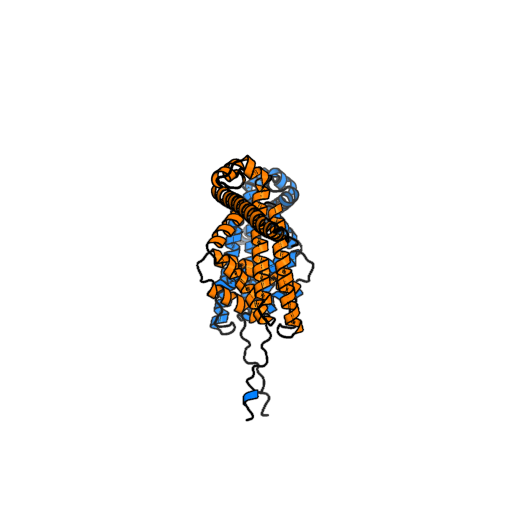25 -7.773 -11.078 1 95 158 GLY A O 1
ATOM 1218 N N . ARG A 1 159 ? -20.531 -6.68 -11.969 1 94.12 159 ARG A N 1
ATOM 1219 C CA . ARG A 1 159 ? -21.344 -5.496 -12.227 1 94.12 159 ARG A CA 1
ATOM 1220 C C . ARG A 1 159 ? -22.391 -5.773 -13.297 1 94.12 159 ARG A C 1
ATOM 1222 O O . ARG A 1 159 ? -23.562 -5.406 -13.141 1 94.12 159 ARG A O 1
ATOM 1229 N N . ALA A 1 160 ? -22.016 -6.391 -14.336 1 94 160 ALA A N 1
ATOM 1230 C CA . ALA A 1 160 ? -22.922 -6.711 -15.438 1 94 160 ALA A CA 1
ATOM 1231 C C . ALA A 1 160 ? -24.047 -7.625 -14.969 1 94 160 ALA A C 1
ATOM 1233 O O . ALA A 1 160 ? -25.188 -7.504 -15.445 1 94 160 ALA A O 1
ATOM 1234 N N . GLU A 1 161 ? -23.797 -8.477 -14.031 1 93.56 161 GLU A N 1
ATOM 1235 C CA . GLU A 1 161 ? -24.766 -9.438 -13.531 1 93.56 161 GLU A CA 1
ATOM 1236 C C . GLU A 1 161 ? -25.578 -8.852 -12.375 1 93.56 161 GLU A C 1
ATOM 1238 O O . GLU A 1 161 ? -26.5 -9.5 -11.867 1 93.56 161 GLU A O 1
ATOM 1243 N N . GLY A 1 162 ? -25.203 -7.727 -11.914 1 93.12 162 GLY A N 1
ATOM 1244 C CA . GLY A 1 162 ? -25.938 -7.039 -10.867 1 93.12 162 GLY A CA 1
ATOM 1245 C C . GLY A 1 162 ? -25.578 -7.508 -9.469 1 93.12 162 GLY A C 1
ATOM 1246 O O . GLY A 1 162 ? -26.281 -7.188 -8.5 1 93.12 162 GLY A O 1
ATOM 1247 N N . VAL A 1 163 ? -24.547 -8.266 -9.367 1 93 163 VAL A N 1
ATOM 1248 C CA . VAL A 1 163 ? -24.078 -8.773 -8.086 1 93 163 VAL A CA 1
ATOM 1249 C C . VAL A 1 163 ? -23.312 -7.68 -7.34 1 93 163 VAL A C 1
ATOM 1251 O O . VAL A 1 163 ? -23.453 -7.535 -6.125 1 93 163 VAL A O 1
ATOM 1254 N N . PHE A 1 164 ? -22.547 -6.938 -8.094 1 94.81 164 PHE A N 1
ATOM 1255 C CA . PHE A 1 164 ? -21.812 -5.816 -7.516 1 94.81 164 PHE A CA 1
ATOM 1256 C C . PHE A 1 164 ? -22.531 -4.504 -7.789 1 94.81 164 PHE A C 1
ATOM 1258 O O . PHE A 1 164 ? -23.281 -4.387 -8.773 1 94.81 164 PHE A O 1
ATOM 1265 N N . ASP A 1 165 ? -22.391 -3.592 -6.848 1 92.56 165 ASP A N 1
ATOM 1266 C CA . ASP A 1 165 ? -22.984 -2.264 -6.945 1 92.56 165 ASP A CA 1
ATOM 1267 C C . ASP A 1 165 ? -22.688 -1.62 -8.297 1 92.56 165 ASP A C 1
ATOM 1269 O O . ASP A 1 165 ? -21.578 -1.76 -8.82 1 92.56 165 ASP A O 1
ATOM 1273 N N . GLU A 1 166 ? -23.609 -0.891 -8.898 1 92.5 166 GLU A N 1
ATOM 1274 C CA . GLU A 1 166 ? -23.484 -0.26 -10.211 1 92.5 166 GLU A CA 1
ATOM 1275 C C . GLU A 1 166 ? -22.391 0.814 -10.188 1 92.5 166 GLU A C 1
ATOM 1277 O O . GLU A 1 166 ? -21.844 1.157 -11.234 1 92.5 166 GLU A O 1
ATOM 1282 N N . ARG A 1 167 ? -22.078 1.319 -9.094 1 93 167 ARG A N 1
ATOM 1283 C CA . ARG A 1 167 ? -21.109 2.393 -8.961 1 93 167 ARG A CA 1
ATOM 1284 C C . ARG A 1 167 ? -19.688 1.842 -8.977 1 93 167 ARG A C 1
ATOM 1286 O O . ARG A 1 167 ? -18.719 2.605 -9.023 1 93 167 ARG A O 1
ATOM 1293 N N . VAL A 1 168 ? -19.562 0.569 -8.992 1 94.81 168 VAL A N 1
ATOM 1294 C CA . VAL A 1 168 ? -18.25 -0.057 -8.977 1 94.81 168 VAL A CA 1
ATOM 1295 C C . VAL A 1 168 ? -17.531 0.206 -10.297 1 94.81 168 VAL A C 1
ATOM 1297 O O . VAL A 1 168 ? -18.094 -0.035 -11.367 1 94.81 168 VAL A O 1
ATOM 1300 N N . SER A 1 169 ? -16.406 0.8 -10.195 1 95.81 169 SER A N 1
ATOM 1301 C CA . SER A 1 169 ? -15.492 0.875 -11.344 1 95.81 169 SER A CA 1
ATOM 1302 C C . SER A 1 169 ? -14.539 -0.312 -11.367 1 95.81 169 SER A C 1
ATOM 1304 O O . SER A 1 169 ? -13.633 -0.404 -10.531 1 95.81 169 SER A O 1
ATOM 1306 N N . PRO A 1 170 ? -14.734 -1.148 -12.344 1 96.81 170 PRO A N 1
ATOM 1307 C CA . PRO A 1 170 ? -13.906 -2.357 -12.352 1 96.81 170 PRO A CA 1
ATOM 1308 C C . PRO A 1 170 ? -12.414 -2.047 -12.305 1 96.81 170 PRO A C 1
ATOM 1310 O O . PRO A 1 170 ? -11.68 -2.65 -11.516 1 96.81 170 PRO A O 1
ATOM 1313 N N . GLU A 1 171 ? -11.914 -1.069 -13.039 1 95.19 171 GLU A N 1
ATOM 1314 C CA . GLU A 1 171 ? -10.492 -0.766 -13.109 1 95.19 171 GLU A CA 1
ATOM 1315 C C . GLU A 1 171 ? -10.008 -0.096 -11.828 1 95.19 171 GLU A C 1
ATOM 1317 O O . GLU A 1 171 ? -9.008 -0.519 -11.234 1 95.19 171 GLU A O 1
ATOM 1322 N N . ARG A 1 172 ? -10.664 0.921 -11.375 1 94.5 172 ARG A N 1
ATOM 1323 C CA . ARG A 1 172 ? -10.203 1.689 -10.227 1 94.5 172 ARG A CA 1
ATOM 1324 C C . ARG A 1 172 ? -10.344 0.884 -8.938 1 94.5 172 ARG A C 1
ATOM 1326 O O . ARG A 1 172 ? -9.469 0.939 -8.062 1 94.5 172 ARG A O 1
ATOM 1333 N N . HIS A 1 173 ? -11.422 0.143 -8.828 1 96.5 173 HIS A N 1
ATOM 1334 C CA . HIS A 1 173 ? -11.586 -0.661 -7.621 1 96.5 173 HIS A CA 1
ATOM 1335 C C . HIS A 1 173 ? -10.641 -1.861 -7.625 1 96.5 173 HIS A C 1
ATOM 1337 O O . HIS A 1 173 ? -10.18 -2.297 -6.57 1 96.5 173 HIS A O 1
ATOM 1343 N N . ALA A 1 174 ? -10.375 -2.412 -8.812 1 96.62 174 ALA A N 1
ATOM 1344 C CA . ALA A 1 174 ? -9.352 -3.457 -8.875 1 96.62 174 ALA A CA 1
ATOM 1345 C C . ALA A 1 174 ? -8.008 -2.941 -8.375 1 96.62 174 ALA A C 1
ATOM 1347 O O . ALA A 1 174 ? -7.293 -3.648 -7.656 1 96.62 174 ALA A O 1
ATOM 1348 N N . GLU A 1 175 ? -7.668 -1.762 -8.766 1 93.88 175 GLU A N 1
ATOM 1349 C CA . GLU A 1 175 ? -6.418 -1.161 -8.297 1 93.88 175 GLU A CA 1
ATOM 1350 C C . GLU A 1 175 ? -6.414 -0.996 -6.781 1 93.88 175 GLU A C 1
ATOM 1352 O O . GLU A 1 175 ? -5.426 -1.314 -6.121 1 93.88 175 GLU A O 1
ATOM 1357 N N . LEU A 1 176 ? -7.477 -0.449 -6.223 1 93.88 176 LEU A N 1
ATOM 1358 C CA . LEU A 1 176 ? -7.594 -0.307 -4.777 1 93.88 176 LEU A CA 1
ATOM 1359 C C . LEU A 1 176 ? -7.445 -1.657 -4.082 1 93.88 176 LEU A C 1
ATOM 1361 O O . LEU A 1 176 ? -6.711 -1.775 -3.098 1 93.88 176 LEU A O 1
ATOM 1365 N N . LEU A 1 177 ? -8.078 -2.67 -4.609 1 95.88 177 LEU A N 1
ATOM 1366 C CA . LEU A 1 177 ? -8.078 -3.996 -4 1 95.88 177 LEU A CA 1
ATOM 1367 C C . LEU A 1 177 ? -6.684 -4.613 -4.051 1 95.88 177 LEU A C 1
ATOM 1369 O O . LEU A 1 177 ? -6.285 -5.332 -3.131 1 95.88 177 LEU A O 1
ATOM 1373 N N . MET A 1 178 ? -6.023 -4.355 -5.117 1 94.06 178 MET A N 1
ATOM 1374 C CA . MET A 1 178 ? -4.66 -4.867 -5.211 1 94.06 178 MET A CA 1
ATOM 1375 C C . MET A 1 178 ? -3.787 -4.301 -4.094 1 94.06 178 MET A C 1
ATOM 1377 O O . MET A 1 178 ? -2.947 -5.008 -3.539 1 94.06 178 MET A O 1
ATOM 1381 N N . HIS A 1 179 ? -3.957 -3.096 -3.781 1 89.25 179 HIS A N 1
ATOM 1382 C CA . HIS A 1 179 ? -3.219 -2.488 -2.68 1 89.25 179 HIS A CA 1
ATOM 1383 C C . HIS A 1 179 ? -3.664 -3.062 -1.338 1 89.25 179 HIS A C 1
ATOM 1385 O O . HIS A 1 179 ? -2.838 -3.297 -0.453 1 89.25 179 HIS A O 1
ATOM 1391 N N . LEU A 1 180 ? -4.902 -3.186 -1.23 1 91.5 180 LEU A N 1
ATOM 1392 C CA . LEU A 1 180 ? -5.43 -3.801 -0.017 1 91.5 180 LEU A CA 1
ATOM 1393 C C . LEU A 1 180 ? -4.824 -5.184 0.196 1 91.5 180 LEU A C 1
ATOM 1395 O O . LEU A 1 180 ? -4.488 -5.555 1.324 1 91.5 180 LEU A O 1
ATOM 1399 N N . LEU A 1 181 ? -4.734 -5.938 -0.838 1 91.31 181 LEU A N 1
ATOM 1400 C CA . LEU A 1 181 ? -4.156 -7.277 -0.766 1 91.31 181 LEU A CA 1
ATOM 1401 C C . LEU A 1 181 ? -2.699 -7.215 -0.323 1 91.31 181 LEU A C 1
ATOM 1403 O O . LEU A 1 181 ? -2.238 -8.078 0.426 1 91.31 181 LEU A O 1
ATOM 1407 N N . SER A 1 182 ? -2.035 -6.262 -0.818 1 85.62 182 SER A N 1
ATOM 1408 C CA . SER A 1 182 ? -0.658 -6.07 -0.378 1 85.62 182 SER A CA 1
ATOM 1409 C C . SER A 1 182 ? -0.587 -5.824 1.125 1 85.62 182 SER A C 1
ATOM 1411 O O . SER A 1 182 ? 0.291 -6.359 1.806 1 85.62 182 SER A O 1
ATOM 1413 N N . ALA A 1 183 ? -1.479 -5.02 1.594 1 83.38 183 ALA A N 1
ATOM 1414 C CA . ALA A 1 183 ? -1.555 -4.77 3.031 1 83.38 183 ALA A CA 1
ATOM 1415 C C . ALA A 1 183 ? -1.831 -6.059 3.799 1 83.38 183 ALA A C 1
ATOM 1417 O O . ALA A 1 183 ? -1.169 -6.348 4.797 1 83.38 183 ALA A O 1
ATOM 1418 N N . ALA A 1 184 ? -2.797 -6.773 3.361 1 87.75 184 ALA A N 1
ATOM 1419 C CA . ALA A 1 184 ? -3.156 -8.031 4.004 1 87.75 184 ALA A CA 1
ATOM 1420 C C . ALA A 1 184 ? -1.99 -9.016 3.977 1 87.75 184 ALA A C 1
ATOM 1422 O O . ALA A 1 184 ? -1.77 -9.758 4.938 1 87.75 184 ALA A O 1
ATOM 1423 N N . ARG A 1 185 ? -1.316 -9.016 2.877 1 83.81 185 ARG A N 1
ATOM 1424 C CA . ARG A 1 185 ? -0.127 -9.859 2.773 1 83.81 185 ARG A CA 1
ATOM 1425 C C . ARG A 1 185 ? 0.886 -9.508 3.857 1 83.81 185 ARG A C 1
ATOM 1427 O O . ARG A 1 185 ? 1.486 -10.398 4.465 1 83.81 185 ARG A O 1
ATOM 1434 N N . GLY A 1 186 ? 1.109 -8.258 4.055 1 83.75 186 GLY A N 1
ATOM 1435 C CA . GLY A 1 186 ? 1.988 -7.828 5.129 1 83.75 186 GLY A CA 1
ATOM 1436 C C . GLY A 1 186 ? 1.577 -8.367 6.488 1 83.75 186 GLY A C 1
ATOM 1437 O O . GLY A 1 186 ? 2.426 -8.781 7.281 1 83.75 186 GLY A O 1
ATOM 1438 N N . GLN A 1 187 ? 0.341 -8.359 6.738 1 86.5 187 GLN A N 1
ATOM 1439 C CA . GLN A 1 187 ? -0.17 -8.891 7.996 1 86.5 187 GLN A CA 1
ATOM 1440 C C . GLN A 1 187 ? 0.047 -10.398 8.086 1 86.5 187 GLN A C 1
ATOM 1442 O O . GLN A 1 187 ? 0.385 -10.922 9.148 1 86.5 187 GLN A O 1
ATOM 1447 N N . VAL A 1 188 ? -0.136 -11.086 6.996 1 85.69 188 VAL A N 1
ATOM 1448 C CA . VAL A 1 188 ? 0.097 -12.523 6.938 1 85.69 188 VAL A CA 1
ATOM 1449 C C . VAL A 1 188 ? 1.562 -12.828 7.25 1 85.69 188 VAL A C 1
ATOM 1451 O O . VAL A 1 188 ? 1.864 -13.734 8.023 1 85.69 188 VAL A O 1
ATOM 1454 N N . LEU A 1 189 ? 2.416 -12.078 6.691 1 82.81 189 LEU A N 1
ATOM 1455 C CA . LEU A 1 189 ? 3.848 -12.32 6.836 1 82.81 189 LEU A CA 1
ATOM 1456 C C . LEU A 1 189 ? 4.309 -12.023 8.258 1 82.81 189 LEU A C 1
ATOM 1458 O O . LEU A 1 189 ? 5.266 -12.633 8.742 1 82.81 189 LEU A O 1
ATOM 1462 N N . ARG A 1 190 ? 3.68 -11.086 8.906 1 82.75 190 ARG A N 1
ATOM 1463 C CA . ARG A 1 190 ? 3.996 -10.836 10.312 1 82.75 190 ARG A CA 1
ATOM 1464 C C . ARG A 1 190 ? 3.629 -12.031 11.18 1 82.75 190 ARG A C 1
ATOM 1466 O O . ARG A 1 190 ? 4.285 -12.305 12.188 1 82.75 190 ARG A O 1
ATOM 1473 N N . GLY A 1 191 ? 2.541 -12.75 10.82 1 83.81 191 GLY A N 1
ATOM 1474 C CA . GLY A 1 191 ? 2.23 -14.055 11.391 1 83.81 191 GLY A CA 1
ATOM 1475 C C . GLY A 1 191 ? 1.53 -13.961 12.734 1 83.81 191 GLY A C 1
ATOM 1476 O O . GLY A 1 191 ? 1.359 -14.977 13.414 1 83.81 191 GLY A O 1
ATOM 1477 N N . ASP A 1 192 ? 1.08 -12.797 13.172 1 85.62 192 ASP A N 1
ATOM 1478 C CA . ASP A 1 192 ? 0.494 -12.625 14.5 1 85.62 192 ASP A CA 1
ATOM 1479 C C . ASP A 1 192 ? -0.983 -13.008 14.5 1 85.62 192 ASP A C 1
ATOM 1481 O O . ASP A 1 192 ? -1.573 -13.227 15.562 1 85.62 192 ASP A O 1
ATOM 1485 N N . VAL A 1 193 ? -1.618 -13.039 13.367 1 89.94 193 VAL A N 1
ATOM 1486 C CA . VAL A 1 193 ? -3.047 -13.305 13.234 1 89.94 193 VAL A CA 1
ATOM 1487 C C . VAL A 1 193 ? -3.271 -14.438 12.234 1 89.94 193 VAL A C 1
ATOM 1489 O O . VAL A 1 193 ? -2.617 -14.5 11.195 1 89.94 193 VAL A O 1
ATOM 1492 N N . PRO A 1 194 ? -4.191 -15.383 12.617 1 92.25 194 PRO A N 1
ATOM 1493 C CA . PRO A 1 194 ? -4.492 -16.453 11.672 1 92.25 194 PRO A CA 1
ATOM 1494 C C . PRO A 1 194 ? -4.961 -15.938 10.312 1 92.25 194 PRO A C 1
ATOM 1496 O O . PRO A 1 194 ? -5.695 -14.945 10.25 1 92.25 194 PRO A O 1
ATOM 1499 N N . VAL A 1 195 ? -4.512 -16.625 9.305 1 90.62 195 VAL A N 1
ATOM 1500 C CA . VAL A 1 195 ? -4.812 -16.219 7.938 1 90.62 195 VAL A CA 1
ATOM 1501 C C . VAL A 1 195 ? -6.328 -16.172 7.734 1 90.62 195 VAL A C 1
ATOM 1503 O O . VAL A 1 195 ? -6.836 -15.297 7.027 1 90.62 195 VAL A O 1
ATOM 1506 N N . ALA A 1 196 ? -7.043 -17.109 8.336 1 92.5 196 ALA A N 1
ATOM 1507 C CA . ALA A 1 196 ? -8.492 -17.156 8.195 1 92.5 196 ALA A CA 1
ATOM 1508 C C . ALA A 1 196 ? -9.141 -15.883 8.727 1 92.5 196 ALA A C 1
ATOM 1510 O O . ALA A 1 196 ? -10.117 -15.391 8.156 1 92.5 196 ALA A O 1
ATOM 1511 N N . THR A 1 197 ? -8.625 -15.383 9.828 1 94.44 197 THR A N 1
ATOM 1512 C CA . THR A 1 197 ? -9.125 -14.141 10.406 1 94.44 197 THR A CA 1
ATOM 1513 C C . THR A 1 197 ? -8.867 -12.961 9.477 1 94.44 197 THR A C 1
ATOM 1515 O O . THR A 1 197 ? -9.75 -12.133 9.25 1 94.44 197 THR A O 1
ATOM 1518 N N . LEU A 1 198 ? -7.699 -12.922 8.875 1 93.12 198 LEU A N 1
ATOM 1519 C CA . LEU A 1 198 ? -7.34 -11.844 7.961 1 93.12 198 LEU A CA 1
ATOM 1520 C C . LEU A 1 198 ? -8.188 -11.906 6.691 1 93.12 198 LEU A C 1
ATOM 1522 O O . LEU A 1 198 ? -8.594 -10.867 6.164 1 93.12 198 LEU A O 1
ATOM 1526 N N . ALA A 1 199 ? -8.398 -13.117 6.258 1 93.31 199 ALA A N 1
ATOM 1527 C CA . ALA A 1 199 ? -9.273 -13.289 5.098 1 93.31 199 ALA A CA 1
ATOM 1528 C C . ALA A 1 199 ? -10.68 -12.773 5.391 1 93.31 199 ALA A C 1
ATOM 1530 O O . ALA A 1 199 ? -11.289 -12.109 4.547 1 93.31 199 ALA A O 1
ATOM 1531 N N . ALA A 1 200 ? -11.18 -13.094 6.582 1 94.12 200 ALA A N 1
ATOM 1532 C CA . ALA A 1 200 ? -12.516 -12.641 6.973 1 94.12 200 ALA A CA 1
ATOM 1533 C C . ALA A 1 200 ? -12.578 -11.117 7.055 1 94.12 200 ALA A C 1
ATOM 1535 O O . ALA A 1 200 ? -13.555 -10.508 6.625 1 94.12 200 ALA A O 1
ATOM 1536 N N . ASP A 1 201 ? -11.562 -10.523 7.621 1 94.06 201 ASP A N 1
ATOM 1537 C CA . ASP A 1 201 ? -11.484 -9.062 7.699 1 94.06 201 ASP A CA 1
ATOM 1538 C C . ASP A 1 201 ? -11.531 -8.438 6.305 1 94.06 201 ASP A C 1
ATOM 1540 O O . ASP A 1 201 ? -12.25 -7.46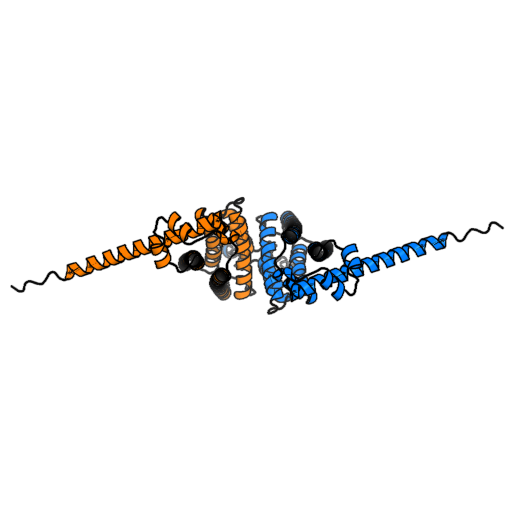5 6.078 1 94.06 201 ASP A O 1
ATOM 1544 N N . LEU A 1 202 ? -10.719 -8.969 5.43 1 94.56 202 LEU A N 1
ATOM 1545 C CA . LEU A 1 202 ? -10.617 -8.477 4.062 1 94.56 202 LEU A CA 1
ATOM 1546 C C . LEU A 1 202 ? -11.961 -8.609 3.342 1 94.56 202 LEU A C 1
ATOM 1548 O O . LEU A 1 202 ? -12.422 -7.66 2.709 1 94.56 202 LEU A O 1
ATOM 1552 N N . LEU A 1 203 ? -12.57 -9.781 3.482 1 94.31 203 LEU A N 1
ATOM 1553 C CA . LEU A 1 203 ? -13.836 -10.039 2.793 1 94.31 203 LEU A CA 1
ATOM 1554 C C . LEU A 1 203 ? -14.945 -9.148 3.34 1 94.31 203 LEU A C 1
ATOM 1556 O O . LEU A 1 203 ? -15.789 -8.672 2.582 1 94.31 203 LEU A O 1
ATOM 1560 N N . LEU A 1 204 ? -15.008 -8.984 4.633 1 93.5 204 LEU A N 1
ATOM 1561 C CA . LEU A 1 204 ? -15.984 -8.07 5.219 1 93.5 204 LEU A CA 1
ATOM 1562 C C . LEU A 1 204 ? -15.883 -6.688 4.59 1 93.5 204 LEU A C 1
ATOM 1564 O O . LEU A 1 204 ? -16.891 -6.125 4.148 1 93.5 204 LEU A O 1
ATOM 1568 N N . LEU A 1 205 ? -14.672 -6.188 4.52 1 94.19 205 LEU A N 1
ATOM 1569 C CA . LEU A 1 205 ? -14.43 -4.848 3.996 1 94.19 205 LEU A CA 1
ATOM 1570 C C . LEU A 1 205 ? -14.812 -4.762 2.521 1 94.19 205 LEU A C 1
ATOM 1572 O O . LEU A 1 205 ? -15.508 -3.832 2.111 1 94.19 205 LEU A O 1
ATOM 1576 N N . VAL A 1 206 ? -14.375 -5.73 1.771 1 95.69 206 VAL A N 1
ATOM 1577 C CA . VAL A 1 206 ? -14.508 -5.664 0.32 1 95.69 206 VAL A CA 1
ATOM 1578 C C . VAL A 1 206 ? -15.953 -5.926 -0.083 1 95.69 206 VAL A C 1
ATOM 1580 O O . VAL A 1 206 ? -16.484 -5.262 -0.976 1 95.69 206 VAL A O 1
ATOM 1583 N N . GLU A 1 207 ? -16.625 -6.859 0.558 1 93 207 GLU A N 1
ATOM 1584 C CA . GLU A 1 207 ? -17.953 -7.262 0.134 1 93 207 GLU A CA 1
ATOM 1585 C C . GLU A 1 207 ? -19.031 -6.406 0.801 1 93 207 GLU A C 1
ATOM 1587 O O . GLU A 1 207 ? -20 -6.008 0.158 1 93 207 GLU A O 1
ATOM 1592 N N . ASN A 1 208 ? -18.922 -6.148 2.098 1 89.56 208 ASN A N 1
ATOM 1593 C CA . ASN A 1 208 ? -20 -5.559 2.887 1 89.56 208 ASN A CA 1
ATOM 1594 C C . ASN A 1 208 ? -19.672 -4.125 3.293 1 89.56 208 ASN A C 1
ATOM 1596 O O . ASN A 1 208 ? -20.578 -3.322 3.531 1 89.56 208 ASN A O 1
ATOM 1600 N N . GLY A 1 209 ? -18.391 -3.836 3.279 1 92 209 GLY A N 1
ATOM 1601 C CA . GLY A 1 209 ? -18 -2.561 3.867 1 92 209 GLY A CA 1
ATOM 1602 C C . GLY A 1 209 ? -18.094 -2.555 5.383 1 92 209 GLY A C 1
ATOM 1603 O O . GLY A 1 209 ? -18.375 -3.584 5.996 1 92 209 GLY A O 1
ATOM 1604 N N . LEU A 1 210 ? -17.844 -1.431 5.98 1 90.31 210 LEU A N 1
ATOM 1605 C CA . LEU A 1 210 ? -17.766 -1.352 7.438 1 90.31 210 LEU A CA 1
ATOM 1606 C C . LEU A 1 210 ? -19.109 -0.934 8.031 1 90.31 210 LEU A C 1
ATOM 1608 O O . LEU A 1 210 ? -19.359 -1.161 9.219 1 90.31 210 LEU A O 1
ATOM 1612 N N . CYS A 1 211 ? -19.922 -0.25 7.262 1 87.5 211 CYS A N 1
ATOM 1613 C CA . CYS A 1 211 ? -21.141 0.345 7.809 1 87.5 211 CYS A CA 1
ATOM 1614 C C . CYS A 1 211 ? -22.281 -0.66 7.809 1 87.5 211 CYS A C 1
ATOM 1616 O O . CYS A 1 211 ? -22.406 -1.468 6.887 1 87.5 211 CYS A O 1
ATOM 1618 N N . GLN A 1 212 ? -23.078 -0.712 8.844 1 77.62 212 GLN A N 1
ATOM 1619 C CA . GLN A 1 212 ? -24.25 -1.559 8.945 1 77.62 212 GLN A CA 1
ATOM 1620 C C . GLN A 1 212 ? -25.469 -0.891 8.297 1 77.62 212 GLN A C 1
ATOM 1622 O O . GLN A 1 212 ? -25.609 0.333 8.336 1 77.62 212 GLN A O 1
ATOM 1627 N N . ASP A 1 213 ? -26.094 -1.498 7.297 1 63.53 213 ASP A N 1
ATOM 1628 C CA . ASP A 1 213 ? -27.328 -0.972 6.727 1 63.53 213 ASP A CA 1
ATOM 1629 C C . ASP A 1 213 ? -28.391 -0.731 7.809 1 63.53 213 ASP A C 1
ATOM 1631 O O . ASP A 1 213 ? -28.625 -1.601 8.648 1 63.53 213 ASP A O 1
ATOM 1635 N N . GLY A 1 214 ? -28.375 0.367 8.492 1 53.25 214 GLY A N 1
ATOM 1636 C CA . GLY A 1 214 ? -29.484 0.639 9.398 1 53.25 214 GLY A CA 1
ATOM 1637 C C . GLY A 1 214 ? -30.812 0.174 8.859 1 53.25 214 GLY A C 1
ATOM 1638 O O . GLY A 1 214 ? -30.953 -0.14 7.676 1 53.25 214 GLY A O 1
ATOM 1639 N N . PRO A 1 215 ? -31.812 -0.214 9.703 1 43.41 215 PRO A N 1
ATOM 1640 C CA . PRO A 1 215 ? -33.188 -0.522 9.273 1 43.41 215 PRO A CA 1
ATOM 1641 C C . PRO A 1 215 ? -33.688 0.443 8.211 1 43.41 215 PRO A C 1
ATOM 1643 O O . PRO A 1 215 ? -33.375 1.63 8.234 1 43.41 215 PRO A O 1
ATOM 1646 N N . SER A 1 216 ? -33.625 0.115 6.891 1 39.44 216 SER A N 1
ATOM 1647 C CA . SER A 1 216 ? -34.469 0.91 5.996 1 39.44 216 SER A CA 1
ATOM 1648 C C . SER A 1 216 ? -35.688 1.447 6.719 1 39.44 216 SER A C 1
ATOM 1650 O O . SER A 1 216 ? -36.375 0.701 7.414 1 39.44 216 SER A O 1
ATOM 1652 N N . GLU A 1 217 ? -35.75 2.602 7.188 1 36.44 217 GLU A N 1
ATOM 1653 C CA . GLU A 1 217 ? -37.031 3.162 7.574 1 36.44 217 GLU A CA 1
ATOM 1654 C C . GLU A 1 217 ? -38.125 2.807 6.559 1 36.44 217 GLU A C 1
ATOM 1656 O O . GLU A 1 217 ? -38.5 3.648 5.754 1 36.44 217 GLU A O 1
ATOM 1661 N N . ALA A 1 218 ? -38.188 1.874 5.664 1 35.22 218 ALA A N 1
ATOM 1662 C CA . ALA A 1 218 ? -39.406 1.581 4.953 1 35.22 218 ALA A CA 1
ATOM 1663 C C . ALA A 1 218 ? -40.594 1.457 5.926 1 35.22 218 ALA A C 1
ATOM 1665 O O . ALA A 1 218 ? -41.75 1.566 5.523 1 35.22 218 ALA A O 1
ATOM 1666 N N . ALA A 1 219 ? -40.531 0.65 6.973 1 35.62 219 ALA A N 1
ATOM 1667 C CA . ALA A 1 219 ? -41.812 0.185 7.508 1 35.62 219 ALA A CA 1
ATOM 1668 C C . ALA A 1 219 ? -42.562 1.308 8.242 1 35.62 219 ALA A C 1
ATOM 1670 O O . ALA A 1 219 ? -43.625 1.098 8.789 1 35.62 219 ALA A O 1
ATOM 1671 N N . GLY A 1 220 ? -41.812 2.311 8.656 1 33.91 220 GLY A N 1
ATOM 1672 C CA . GLY A 1 220 ? -42.688 3.117 9.469 1 33.91 220 GLY A CA 1
ATOM 1673 C C . GLY A 1 220 ? -43.688 3.916 8.648 1 33.91 220 GLY A C 1
ATOM 1674 O O . GLY A 1 220 ? -44.438 4.746 9.188 1 33.91 220 GLY A O 1
ATOM 1675 N N . ARG A 1 221 ? -43.5 4.043 7.301 1 35.44 221 ARG A N 1
ATOM 1676 C CA . ARG A 1 221 ? -44.594 4.832 6.766 1 35.44 221 ARG A CA 1
ATOM 1677 C C . ARG A 1 221 ? -45.844 3.969 6.57 1 35.44 221 ARG A C 1
ATOM 1679 O O . ARG A 1 221 ? -46.375 3.9 5.469 1 35.44 221 ARG A O 1
ATOM 1686 N N . GLY A 1 222 ? -45.906 2.717 6.977 1 29.72 222 GLY A N 1
ATOM 1687 C CA . GLY A 1 222 ? -47.25 2.152 6.844 1 29.72 222 GLY A CA 1
ATOM 1688 C C . GLY A 1 222 ? -48.281 2.936 7.598 1 29.72 222 GLY A C 1
ATOM 1689 O O . GLY A 1 222 ? -49.375 3.232 7.055 1 29.72 222 GLY A O 1
ATOM 1690 N N . ARG A 1 223 ? -48.5 2.783 8.977 1 31.19 223 ARG A N 1
ATOM 1691 C CA . ARG A 1 223 ? -49.812 2.791 9.578 1 31.19 223 ARG A CA 1
ATOM 1692 C C . ARG A 1 223 ? -50.312 4.219 9.781 1 31.19 223 ARG A C 1
ATOM 1694 O O . ARG A 1 223 ? -51.406 4.43 10.32 1 31.19 223 ARG A O 1
ATOM 1701 N N . ALA A 1 224 ? -49.812 5.438 9.352 1 26.31 224 ALA A N 1
ATOM 1702 C CA . ALA A 1 224 ? -50.938 6.375 9.469 1 26.31 224 ALA A CA 1
ATOM 1703 C C . ALA A 1 224 ? -51.75 6.438 8.164 1 26.31 224 ALA A C 1
ATOM 1705 O O . ALA A 1 224 ? -51.188 6.301 7.078 1 26.31 224 ALA A O 1
ATOM 1706 N N . MET B 1 1 ? 0.011 64.812 44.375 1 31.97 1 MET B N 1
ATOM 1707 C CA . MET B 1 1 ? 0.029 64.75 42.938 1 31.97 1 MET B CA 1
ATOM 1708 C C . MET B 1 1 ? 0.987 63.656 42.469 1 31.97 1 MET B C 1
ATOM 1710 O O . MET B 1 1 ? 2.197 63.875 42.406 1 31.97 1 MET B O 1
ATOM 1714 N N . ASP B 1 2 ? 0.816 62.312 42.875 1 38.34 2 ASP B N 1
ATOM 1715 C CA . ASP B 1 2 ? 1.559 61.062 42.656 1 38.34 2 ASP B CA 1
ATOM 1716 C C . ASP B 1 2 ? 1.546 60.688 41.188 1 38.34 2 ASP B C 1
ATOM 1718 O O . ASP B 1 2 ? 0.48 60.5 40.594 1 38.34 2 ASP B O 1
ATOM 1722 N N . THR B 1 3 ? 2.484 61.188 40.344 1 41.03 3 THR B N 1
ATOM 1723 C CA . THR B 1 3 ? 2.738 60.875 38.938 1 41.03 3 THR B CA 1
ATOM 1724 C C . THR B 1 3 ? 2.883 59.375 38.719 1 41.03 3 THR B C 1
ATOM 1726 O O . THR B 1 3 ? 3.773 58.75 39.312 1 41.03 3 THR B O 1
ATOM 1729 N N . GLU B 1 4 ? 1.813 58.594 38.5 1 41.72 4 GLU B N 1
ATOM 1730 C CA . GLU B 1 4 ? 1.724 57.25 38.031 1 41.72 4 GLU B CA 1
ATOM 1731 C C . GLU B 1 4 ? 2.615 57.031 36.812 1 41.72 4 GLU B C 1
ATOM 1733 O O . GLU B 1 4 ? 2.529 57.781 35.844 1 41.72 4 GLU B O 1
ATOM 1738 N N . ARG B 1 5 ? 3.842 56.438 36.938 1 45.06 5 ARG B N 1
ATOM 1739 C CA . ARG B 1 5 ? 4.879 56.094 35.969 1 45.06 5 ARG B CA 1
ATOM 1740 C C . ARG B 1 5 ? 4.297 55.312 34.812 1 45.06 5 ARG B C 1
ATOM 1742 O O . ARG B 1 5 ? 3.5 54.375 35 1 45.06 5 ARG B O 1
ATOM 1749 N N . PRO B 1 6 ? 4.344 55.719 33.531 1 47.09 6 PRO B N 1
ATOM 1750 C CA . PRO B 1 6 ? 3.934 55.094 32.281 1 47.09 6 PRO B CA 1
ATOM 1751 C C . PRO B 1 6 ? 4.57 53.719 32.062 1 47.09 6 PRO B C 1
ATOM 1753 O O . PRO B 1 6 ? 4.598 53.219 30.938 1 47.09 6 PRO B O 1
ATOM 1756 N N . ASP B 1 7 ? 4.922 52.969 33.031 1 45.34 7 ASP B N 1
ATOM 1757 C CA . ASP B 1 7 ? 5.707 51.75 32.781 1 45.34 7 ASP B CA 1
ATOM 1758 C C . ASP B 1 7 ? 4.906 50.719 31.984 1 45.34 7 ASP B C 1
ATOM 1760 O O . ASP B 1 7 ? 5.457 49.719 31.516 1 45.34 7 ASP B O 1
ATOM 1764 N N . ALA B 1 8 ? 3.596 50.906 31.891 1 50.06 8 ALA B N 1
ATOM 1765 C CA . ALA B 1 8 ? 2.857 49.781 31.297 1 50.06 8 ALA B CA 1
ATOM 1766 C C . ALA B 1 8 ? 3.072 49.75 29.781 1 50.06 8 ALA B C 1
ATOM 1768 O O . ALA B 1 8 ? 2.701 48.781 29.125 1 50.06 8 ALA B O 1
ATOM 1769 N N . ALA B 1 9 ? 3.473 50.812 29.156 1 50 9 ALA B N 1
ATOM 1770 C CA . ALA B 1 9 ? 3.539 50.812 27.703 1 50 9 ALA B CA 1
ATOM 1771 C C . ALA B 1 9 ? 4.734 50 27.219 1 50 9 ALA B C 1
ATOM 1773 O O . ALA B 1 9 ? 4.75 49.531 26.078 1 50 9 ALA B O 1
ATOM 1774 N N . ALA B 1 10 ? 5.742 49.844 27.984 1 51.75 10 ALA B N 1
ATOM 1775 C CA . ALA B 1 10 ? 6.949 49.188 27.5 1 51.75 10 ALA B CA 1
ATOM 1776 C C . ALA B 1 10 ? 6.727 47.688 27.359 1 51.75 10 ALA B C 1
ATOM 1778 O O . ALA B 1 10 ? 7.484 47 26.672 1 51.75 10 ALA B O 1
ATOM 1779 N N . GLY B 1 11 ? 5.82 47.062 28.047 1 52.56 11 GLY B N 1
ATOM 1780 C CA . GLY B 1 11 ? 5.625 45.625 28.031 1 52.56 11 GLY B CA 1
ATOM 1781 C C . GLY B 1 11 ? 5.07 45.094 26.719 1 52.56 11 GLY B C 1
ATOM 1782 O O . GLY B 1 11 ? 5.363 43.969 26.312 1 52.56 11 GLY B O 1
ATOM 1783 N N . ARG B 1 12 ? 4.207 45.812 26.047 1 56.28 12 ARG B N 1
ATOM 1784 C CA . ARG B 1 12 ? 3.52 45.375 24.844 1 56.28 12 ARG B CA 1
ATOM 1785 C C . ARG B 1 12 ? 4.445 45.406 23.625 1 56.28 12 ARG B C 1
ATOM 1787 O O . ARG B 1 12 ? 4.336 44.562 22.734 1 56.28 12 ARG B O 1
ATOM 1794 N N . SER B 1 13 ? 5.391 46.375 23.656 1 58.16 13 SER B N 1
ATOM 1795 C CA . SER B 1 13 ? 6.254 46.531 22.5 1 58.16 13 SER B CA 1
ATOM 1796 C C . SER B 1 13 ? 7.227 45.375 22.359 1 58.16 13 SER B C 1
ATOM 1798 O O . SER B 1 13 ? 7.512 44.906 21.25 1 58.16 13 SER B O 1
ATOM 1800 N N . GLY B 1 14 ? 7.668 44.844 23.469 1 61.22 14 GLY B N 1
ATOM 1801 C CA . GLY B 1 14 ? 8.617 43.75 23.453 1 61.22 14 GLY B CA 1
ATOM 1802 C C . GLY B 1 14 ? 8.023 42.438 22.938 1 61.22 14 GLY B C 1
ATOM 1803 O O . GLY B 1 14 ? 8.695 41.688 22.234 1 61.22 14 GLY B O 1
ATOM 1804 N N . SER B 1 15 ? 6.762 42.312 23.312 1 74.62 15 SER B N 1
ATOM 1805 C CA . SER B 1 15 ? 6.078 41.062 22.922 1 74.62 15 SER B CA 1
ATOM 1806 C C . SER B 1 15 ? 5.895 41 21.406 1 74.62 15 SER B C 1
ATOM 1808 O O . SER B 1 15 ? 6.105 39.969 20.797 1 74.62 15 SER B O 1
ATOM 1810 N N . GLY B 1 16 ? 5.625 42.125 20.844 1 74.12 16 GLY B N 1
ATOM 1811 C CA . GLY B 1 16 ? 5.449 42.188 19.406 1 74.12 16 GLY B CA 1
ATOM 1812 C C . GLY B 1 16 ? 6.734 41.938 18.641 1 74.12 16 GLY B C 1
ATOM 1813 O O . GLY B 1 16 ? 6.723 41.25 17.609 1 74.12 16 GLY B O 1
ATOM 1814 N N . TRP B 1 17 ? 7.766 42.656 19.156 1 77.31 17 TRP B N 1
ATOM 1815 C CA . TRP B 1 17 ? 9.07 42.5 18.516 1 77.31 17 TRP B CA 1
ATOM 1816 C C . TRP B 1 17 ? 9.531 41.031 18.562 1 77.31 17 TRP B C 1
ATOM 1818 O O . TRP B 1 17 ? 9.992 40.5 17.547 1 77.31 17 TRP B O 1
ATOM 1828 N N . ASN B 1 18 ? 9.469 40.5 19.766 1 83 18 ASN B N 1
ATOM 1829 C CA . ASN B 1 18 ? 9.836 39.094 19.922 1 83 18 ASN B CA 1
ATOM 1830 C C . ASN B 1 18 ? 9.055 38.219 18.984 1 83 18 ASN B C 1
ATOM 1832 O O . ASN B 1 18 ? 9.594 37.25 18.453 1 83 18 ASN B O 1
ATOM 1836 N N . ARG B 1 19 ? 7.875 38.625 18.781 1 83.25 19 ARG B N 1
ATOM 1837 C CA . ARG B 1 19 ? 7.039 37.875 17.859 1 83.25 19 ARG B CA 1
ATOM 1838 C C . ARG B 1 19 ? 7.535 38.031 16.422 1 83.25 19 ARG B C 1
ATOM 1840 O O . ARG B 1 19 ? 7.543 37.062 15.648 1 83.25 19 ARG B O 1
ATOM 1847 N N . MET B 1 20 ? 7.891 39.188 16.109 1 83.38 20 MET B N 1
ATOM 1848 C CA . MET B 1 20 ? 8.375 39.469 14.766 1 83.38 20 MET B CA 1
ATOM 1849 C C . MET B 1 20 ? 9.68 38.719 14.492 1 83.38 20 MET B C 1
ATOM 1851 O O . MET B 1 20 ? 9.875 38.188 13.398 1 83.38 20 MET B O 1
ATOM 1855 N N . VAL B 1 21 ? 10.578 38.719 15.438 1 83.06 21 VAL B N 1
ATOM 1856 C CA . VAL B 1 21 ? 11.852 38.031 15.305 1 83.06 21 VAL B CA 1
ATOM 1857 C C . VAL B 1 21 ? 11.602 36.531 15.141 1 83.06 21 VAL B C 1
ATOM 1859 O O . VAL B 1 21 ? 12.227 35.875 14.305 1 83.06 21 VAL B O 1
ATOM 1862 N N . ALA B 1 22 ? 10.711 36.062 15.898 1 84.19 22 ALA B N 1
ATOM 1863 C CA . ALA B 1 22 ? 10.367 34.625 15.812 1 84.19 22 ALA B CA 1
ATOM 1864 C C . ALA B 1 22 ? 9.789 34.281 14.445 1 84.19 22 ALA B C 1
ATOM 1866 O O . ALA B 1 22 ? 10.102 33.25 13.883 1 84.19 22 ALA B O 1
ATOM 1867 N N . LEU B 1 23 ? 9.031 35.094 13.945 1 81.69 23 LEU B N 1
ATOM 1868 C CA . LEU B 1 23 ? 8.414 34.906 12.641 1 81.69 23 LEU B CA 1
ATOM 1869 C C . LEU B 1 23 ? 9.461 34.906 11.539 1 81.69 23 LEU B C 1
ATOM 1871 O O . LEU B 1 23 ? 9.391 34.094 10.609 1 81.69 23 LEU B O 1
ATOM 1875 N N . HIS B 1 24 ? 10.312 35.844 11.703 1 85.5 24 HIS B N 1
ATOM 1876 C CA . HIS B 1 24 ? 11.383 35.938 10.719 1 85.5 24 HIS B CA 1
ATOM 1877 C C . HIS B 1 24 ? 12.242 34.656 10.727 1 85.5 24 HIS B C 1
ATOM 1879 O O . HIS B 1 24 ? 12.609 34.156 9.672 1 85.5 24 HIS B O 1
ATOM 1885 N N . LYS B 1 25 ? 12.508 34.188 11.914 1 87.75 25 LYS B N 1
ATOM 1886 C CA . LYS B 1 25 ? 13.297 32.969 12.062 1 87.75 25 LYS B CA 1
ATOM 1887 C C . LYS B 1 25 ? 12.594 31.781 11.422 1 87.75 25 LYS B C 1
ATOM 1889 O O . LYS B 1 25 ? 13.219 30.969 10.758 1 87.75 25 LYS B O 1
ATOM 1894 N N . GLU B 1 26 ? 11.375 31.781 11.609 1 88.94 26 GLU B N 1
ATOM 1895 C CA . GLU B 1 26 ? 10.586 30.703 11.039 1 88.94 26 GLU B CA 1
ATOM 1896 C C . GLU B 1 26 ? 10.547 30.781 9.523 1 88.94 26 GLU B C 1
ATOM 1898 O O . GLU B 1 26 ? 10.586 29.766 8.836 1 88.94 26 GLU B O 1
ATOM 1903 N N . GLN B 1 27 ? 10.469 31.906 9.07 1 89.94 27 GLN B N 1
ATOM 1904 C CA . GLN B 1 27 ? 10.453 32.094 7.625 1 89.94 27 GLN B CA 1
ATOM 1905 C C . GLN B 1 27 ? 11.773 31.672 6.996 1 89.94 27 GLN B C 1
ATOM 1907 O O . GLN B 1 27 ? 11.781 31.047 5.93 1 89.94 27 GLN B O 1
ATOM 1912 N N . LEU B 1 28 ? 12.828 32 7.695 1 92.12 28 LEU B N 1
ATOM 1913 C CA . LEU B 1 28 ? 14.148 31.594 7.199 1 92.12 28 LEU B CA 1
ATOM 1914 C C . LEU B 1 28 ? 14.305 30.078 7.223 1 92.12 28 LEU B C 1
ATOM 1916 O O . LEU B 1 28 ? 14.82 29.5 6.273 1 92.12 28 LEU B O 1
ATOM 1920 N N . ARG B 1 29 ? 13.891 29.578 8.281 1 93.75 29 ARG B N 1
ATOM 1921 C CA . ARG B 1 29 ? 13.93 28.125 8.406 1 93.75 29 ARG B CA 1
ATOM 1922 C C . ARG B 1 29 ? 13.156 27.453 7.27 1 93.75 29 ARG B C 1
ATOM 1924 O O . ARG B 1 29 ? 13.641 26.5 6.66 1 93.75 29 ARG B O 1
ATOM 1931 N N . ALA B 1 30 ? 12.016 28 6.996 1 91.81 30 ALA B N 1
ATOM 1932 C CA . ALA B 1 30 ? 11.172 27.469 5.934 1 91.81 30 ALA B CA 1
ATOM 1933 C C . ALA B 1 30 ? 11.836 27.641 4.57 1 91.81 30 ALA B C 1
ATOM 1935 O O . ALA B 1 30 ? 11.773 26.734 3.729 1 91.81 30 ALA B O 1
ATOM 1936 N N . ALA B 1 31 ? 12.43 28.719 4.406 1 93.5 31 ALA B N 1
ATOM 1937 C CA . ALA B 1 31 ? 13.109 28.984 3.143 1 93.5 31 ALA B CA 1
ATOM 1938 C C . ALA B 1 31 ? 14.258 28.016 2.92 1 93.5 31 ALA B C 1
ATOM 1940 O O . ALA B 1 31 ? 14.453 27.516 1.81 1 93.5 31 ALA B O 1
ATOM 1941 N N . ILE B 1 32 ? 14.961 27.781 3.938 1 95.69 32 ILE B N 1
ATOM 1942 C CA . ILE B 1 32 ? 16.062 26.828 3.875 1 95.69 32 ILE B CA 1
ATOM 1943 C C . ILE B 1 32 ? 15.531 25.422 3.568 1 95.69 32 ILE B C 1
ATOM 1945 O O . ILE B 1 32 ? 16.078 24.719 2.725 1 95.69 32 ILE B O 1
ATOM 1949 N N . GLY B 1 33 ? 14.492 25.109 4.207 1 93.12 33 GLY B N 1
ATOM 1950 C CA . GLY B 1 33 ? 13.867 23.828 3.965 1 93.12 33 GLY B CA 1
ATOM 1951 C C . GLY B 1 33 ? 13.391 23.656 2.533 1 93.12 33 GLY B C 1
ATOM 1952 O O . GLY B 1 33 ? 13.641 22.609 1.91 1 93.12 33 GLY B O 1
ATOM 1953 N N . GLU B 1 34 ? 12.727 24.625 2.008 1 89.56 34 GLU B N 1
ATOM 1954 C CA . GLU B 1 34 ? 12.219 24.594 0.639 1 89.56 34 GLU B CA 1
ATOM 1955 C C . GLU B 1 34 ? 13.359 24.484 -0.369 1 89.56 34 GLU B C 1
ATOM 1957 O O . GLU B 1 34 ? 13.273 23.719 -1.329 1 89.56 34 GLU B O 1
ATOM 1962 N N . ALA B 1 35 ? 14.359 25.172 -0.11 1 93.31 35 ALA B N 1
ATOM 1963 C CA . ALA B 1 35 ? 15.539 25.109 -0.966 1 93.31 35 ALA B CA 1
ATOM 1964 C C . ALA B 1 35 ? 16.141 23.703 -0.98 1 93.31 35 ALA B C 1
ATOM 1966 O O . ALA B 1 35 ? 16.516 23.203 -2.039 1 93.31 35 ALA B O 1
ATOM 1967 N N . ALA B 1 36 ? 16.234 23.156 0.16 1 91.38 36 ALA B N 1
ATOM 1968 C CA . ALA B 1 36 ? 16.812 21.812 0.28 1 91.38 36 ALA B CA 1
ATOM 1969 C C . ALA B 1 36 ? 16.016 20.812 -0.538 1 91.38 36 ALA B C 1
ATOM 1971 O O . ALA B 1 36 ? 16.594 19.984 -1.256 1 91.38 36 ALA B O 1
ATOM 1972 N N . VAL B 1 37 ? 14.711 20.891 -0.46 1 85.88 37 VAL B N 1
ATOM 1973 C CA . VAL B 1 37 ? 13.828 19.969 -1.166 1 85.88 37 VAL B CA 1
ATOM 1974 C C . VAL B 1 37 ? 13.984 20.141 -2.674 1 85.88 37 VAL B C 1
ATOM 1976 O O . VAL B 1 37 ? 14.078 19.172 -3.418 1 85.88 37 VAL B O 1
ATOM 1979 N N . GLN B 1 38 ? 14.047 21.312 -3.086 1 86.69 38 GLN B N 1
ATOM 1980 C CA . GLN B 1 38 ? 14.172 21.594 -4.508 1 86.69 38 GLN B CA 1
ATOM 1981 C C . GLN B 1 38 ? 15.5 21.078 -5.062 1 86.69 38 GLN B C 1
ATOM 1983 O O . GLN B 1 38 ? 15.531 20.453 -6.121 1 86.69 38 GLN B O 1
ATOM 1988 N N . ILE B 1 39 ? 16.547 21.312 -4.367 1 89.81 39 ILE B N 1
ATOM 1989 C CA . ILE B 1 39 ? 17.859 20.891 -4.82 1 89.81 39 ILE B CA 1
ATOM 1990 C C . ILE B 1 39 ? 17.938 19.359 -4.832 1 89.81 39 ILE B C 1
ATOM 1992 O O . ILE B 1 39 ? 18.438 18.766 -5.785 1 89.81 39 ILE B O 1
ATOM 1996 N N . ALA B 1 40 ? 17.469 18.797 -3.812 1 85.62 40 ALA B N 1
ATOM 1997 C CA . ALA B 1 40 ? 17.484 17.344 -3.736 1 85.62 40 ALA B CA 1
ATOM 1998 C C . ALA B 1 40 ? 16.688 16.719 -4.879 1 85.62 40 ALA B C 1
ATOM 2000 O O . ALA B 1 40 ? 17.062 15.688 -5.422 1 85.62 40 ALA B O 1
ATOM 2001 N N . ALA B 1 41 ? 15.602 17.344 -5.199 1 80.38 41 ALA B N 1
ATOM 2002 C CA . ALA B 1 41 ? 14.773 16.859 -6.305 1 80.38 41 ALA B CA 1
ATOM 2003 C C . ALA B 1 41 ? 15.5 16.984 -7.637 1 80.38 41 ALA B C 1
ATOM 2005 O O . ALA B 1 41 ? 15.383 16.125 -8.508 1 80.38 41 ALA B O 1
ATOM 2006 N N . GLU B 1 42 ? 16.25 17.984 -7.738 1 83.5 42 GLU B N 1
ATOM 2007 C CA . GLU B 1 42 ? 16.922 18.312 -9 1 83.5 42 GLU B CA 1
ATOM 2008 C C . GLU B 1 42 ? 18.234 17.547 -9.133 1 83.5 42 GLU B C 1
ATOM 2010 O O . GLU B 1 42 ? 18.578 17.078 -10.219 1 83.5 42 GLU B O 1
ATOM 2015 N N . GLN B 1 43 ? 18.906 17.391 -7.984 1 85.5 43 GLN B N 1
ATOM 2016 C CA . GLN B 1 43 ? 20.297 16.906 -8.078 1 85.5 43 GLN B CA 1
ATOM 2017 C C . GLN B 1 43 ? 20.484 15.641 -7.258 1 85.5 43 GLN B C 1
ATOM 2019 O O . GLN B 1 43 ? 21.594 15.086 -7.215 1 85.5 43 GLN B O 1
ATOM 2024 N N . GLY B 1 44 ? 19.406 15.203 -6.715 1 80.19 44 GLY B N 1
ATOM 2025 C CA . GLY B 1 44 ? 19.547 14.055 -5.832 1 80.19 44 GLY B CA 1
ATOM 2026 C C . GLY B 1 44 ? 20.125 14.414 -4.477 1 80.19 44 GLY B C 1
ATOM 2027 O O . GLY B 1 44 ? 20.625 15.523 -4.277 1 80.19 44 GLY B O 1
ATOM 2028 N N . LEU B 1 45 ? 20.141 13.484 -3.57 1 81.44 45 LEU B N 1
ATOM 2029 C CA . LEU B 1 45 ? 20.625 13.727 -2.213 1 81.44 45 LEU B CA 1
ATOM 2030 C C . LEU B 1 45 ? 22.141 13.922 -2.197 1 81.44 45 LEU B C 1
ATOM 2032 O O . LEU B 1 45 ? 22.641 14.789 -1.478 1 81.44 45 LEU B O 1
ATOM 2036 N N . ALA B 1 46 ? 22.688 13.07 -2.92 1 82.81 46 ALA B N 1
ATOM 2037 C CA . ALA B 1 46 ? 24.141 13.133 -2.967 1 82.81 46 ALA B CA 1
ATOM 2038 C C . ALA B 1 46 ? 24.609 14.484 -3.498 1 82.81 46 ALA B C 1
ATOM 2040 O O . ALA B 1 46 ? 25.672 14.984 -3.096 1 82.81 46 ALA B O 1
ATOM 2041 N N . GLY B 1 47 ? 23.859 15.047 -4.289 1 88.56 47 GLY B N 1
ATOM 2042 C CA . GLY B 1 47 ? 24.219 16.328 -4.887 1 88.56 47 GLY B CA 1
ATOM 2043 C C . GLY B 1 47 ? 23.734 17.516 -4.078 1 88.56 47 GLY B C 1
ATOM 2044 O O . GLY B 1 47 ? 23.922 18.672 -4.48 1 88.56 47 GLY B O 1
ATOM 2045 N N . THR B 1 48 ? 23.109 17.297 -3.031 1 92.44 48 THR B N 1
ATOM 2046 C CA . THR B 1 48 ? 22.562 18.344 -2.18 1 92.44 48 THR B CA 1
ATOM 2047 C C . THR B 1 48 ? 23.531 18.688 -1.054 1 92.44 48 THR B C 1
ATOM 2049 O O . THR B 1 48 ? 23.844 17.844 -0.218 1 92.44 48 THR B O 1
ATOM 2052 N N . THR B 1 49 ? 24 19.969 -1.07 1 95.88 49 THR B N 1
ATOM 2053 C CA . THR B 1 49 ? 24.922 20.406 -0.03 1 95.88 49 THR B CA 1
ATOM 2054 C C . THR B 1 49 ? 24.375 21.625 0.696 1 95.88 49 THR B C 1
ATOM 2056 O O . THR B 1 49 ? 23.516 22.328 0.174 1 95.88 49 THR B O 1
ATOM 2059 N N . MET B 1 50 ? 24.969 21.766 1.832 1 96.94 50 MET B N 1
ATOM 2060 C CA . MET B 1 50 ? 24.531 22.938 2.607 1 96.94 50 MET B CA 1
ATOM 2061 C C . MET B 1 50 ? 24.875 24.234 1.878 1 96.94 50 MET B C 1
ATOM 2063 O O . MET B 1 50 ? 24.141 25.203 1.973 1 96.94 50 MET B O 1
ATOM 2067 N N . SER B 1 51 ? 25.922 24.219 1.165 1 97.25 51 SER B N 1
ATOM 2068 C CA . SER B 1 51 ? 26.312 25.406 0.409 1 97.25 51 SER B CA 1
ATOM 2069 C C . SER B 1 51 ? 25.281 25.734 -0.677 1 97.25 51 SER B C 1
ATOM 2071 O O . SER B 1 51 ? 24.875 26.891 -0.819 1 97.25 51 SER B O 1
ATOM 2073 N N . LYS B 1 52 ? 24.906 24.812 -1.379 1 97.38 52 LYS B N 1
ATOM 2074 C CA . LYS B 1 52 ? 23.906 25 -2.432 1 97.38 52 LYS B CA 1
ATOM 2075 C C . LYS B 1 52 ? 22.562 25.422 -1.847 1 97.38 52 LYS B C 1
ATOM 2077 O O . LYS B 1 52 ? 21.875 26.266 -2.418 1 97.38 52 LYS B O 1
ATOM 2082 N N . ILE B 1 53 ? 22.219 24.812 -0.75 1 97.25 53 ILE B N 1
ATOM 2083 C CA . ILE B 1 53 ? 20.969 25.125 -0.067 1 97.25 53 ILE B CA 1
ATOM 2084 C C . ILE B 1 53 ? 20.969 26.594 0.364 1 97.25 53 ILE B C 1
ATOM 2086 O O . ILE B 1 53 ? 20 27.312 0.131 1 97.25 53 ILE B O 1
ATOM 2090 N N . ALA B 1 54 ? 22.062 26.969 0.991 1 97.5 54 ALA B N 1
ATOM 2091 C CA . ALA B 1 54 ? 22.188 28.344 1.453 1 97.5 54 ALA B CA 1
ATOM 2092 C C . ALA B 1 54 ? 22.047 29.328 0.293 1 97.5 54 ALA B C 1
ATOM 2094 O O . ALA B 1 54 ? 21.312 30.312 0.383 1 97.5 54 ALA B O 1
ATOM 2095 N N . GLU B 1 55 ? 22.703 29.047 -0.768 1 97.5 55 GLU B N 1
ATOM 2096 C CA . GLU B 1 55 ? 22.656 29.891 -1.955 1 97.5 55 GLU B CA 1
ATOM 2097 C C . GLU B 1 55 ? 21.25 30.016 -2.504 1 97.5 55 GLU B C 1
ATOM 2099 O O . GLU B 1 55 ? 20.766 31.125 -2.764 1 97.5 55 GLU B O 1
ATOM 2104 N N . ARG B 1 56 ? 20.594 28.984 -2.607 1 96.56 56 ARG B N 1
ATOM 2105 C CA . ARG B 1 56 ? 19.25 28.969 -3.152 1 96.56 56 ARG B CA 1
ATOM 2106 C C . ARG B 1 56 ? 18.266 29.672 -2.215 1 96.56 56 ARG B C 1
ATOM 2108 O O . ARG B 1 56 ? 17.328 30.328 -2.668 1 96.56 56 ARG B O 1
ATOM 2115 N N . ALA B 1 57 ? 18.516 29.547 -0.973 1 96.56 57 ALA B N 1
ATOM 2116 C CA . ALA B 1 57 ? 17.641 30.141 0.034 1 96.56 57 ALA B CA 1
ATOM 2117 C C . ALA B 1 57 ? 17.922 31.625 0.202 1 96.56 57 ALA B C 1
ATOM 2119 O O . ALA B 1 57 ? 17.188 32.344 0.875 1 96.56 57 ALA B O 1
ATOM 2120 N N . GLY B 1 58 ? 18.969 32.031 -0.335 1 96.75 58 GLY B N 1
ATOM 2121 C CA . GLY B 1 58 ? 19.344 33.438 -0.237 1 96.75 58 GLY B CA 1
ATOM 2122 C C . GLY B 1 58 ? 19.891 33.812 1.124 1 96.75 58 GLY B C 1
ATOM 2123 O O . GLY B 1 58 ? 19.641 34.938 1.617 1 96.75 58 GLY B O 1
ATOM 2124 N N . VAL B 1 59 ? 20.547 32.906 1.744 1 96.31 59 VAL B N 1
ATOM 2125 C CA . VAL B 1 59 ? 21.141 33.188 3.047 1 96.31 59 VAL B CA 1
ATOM 2126 C C . VAL B 1 59 ? 22.625 32.812 3.012 1 96.31 59 VAL B C 1
ATOM 2128 O O . VAL B 1 59 ? 23.094 32.156 2.064 1 96.31 59 VAL B O 1
ATOM 2131 N N . SER B 1 60 ? 23.312 33.25 4.043 1 95.88 60 SER B N 1
ATOM 2132 C CA . SER B 1 60 ? 24.719 32.875 4.148 1 95.88 60 SER B CA 1
ATOM 2133 C C . SER B 1 60 ? 24.859 31.406 4.598 1 95.88 60 SER B C 1
ATOM 2135 O O . SER B 1 60 ? 23.953 30.859 5.242 1 95.88 60 SER B O 1
ATOM 2137 N N . ARG B 1 61 ? 25.953 30.812 4.262 1 95.19 61 ARG B N 1
ATOM 2138 C CA . ARG B 1 61 ? 26.266 29.469 4.738 1 95.19 61 ARG B CA 1
ATOM 2139 C C . ARG B 1 61 ? 26.234 29.406 6.262 1 95.19 61 ARG B C 1
ATOM 2141 O O . ARG B 1 61 ? 25.719 28.453 6.84 1 95.19 61 ARG B O 1
ATOM 2148 N N . ALA B 1 62 ? 26.812 30.406 6.875 1 94.94 62 ALA B N 1
ATOM 2149 C CA . ALA B 1 62 ? 26.828 30.453 8.336 1 94.94 62 ALA B CA 1
ATOM 2150 C C . ALA B 1 62 ? 25.406 30.453 8.898 1 94.94 62 ALA B C 1
ATOM 2152 O O . ALA B 1 62 ? 25.125 29.719 9.859 1 94.94 62 ALA B O 1
ATOM 2153 N N . THR B 1 63 ? 24.562 31.203 8.32 1 94.62 63 THR B N 1
ATOM 2154 C CA . THR B 1 63 ? 23.172 31.266 8.742 1 94.62 63 THR B CA 1
ATOM 2155 C C . THR B 1 63 ? 22.516 29.891 8.609 1 94.62 63 THR B C 1
ATOM 2157 O O . THR B 1 63 ? 21.828 29.438 9.523 1 94.62 63 THR B O 1
ATOM 2160 N N . ALA B 1 64 ? 22.719 29.219 7.48 1 96.69 64 ALA B N 1
ATOM 2161 C CA . ALA B 1 64 ? 22.125 27.891 7.262 1 96.69 64 ALA B CA 1
ATOM 2162 C C . ALA B 1 64 ? 22.578 26.906 8.344 1 96.69 64 ALA B C 1
ATOM 2164 O O . ALA B 1 64 ? 21.766 26.156 8.883 1 96.69 64 ALA B O 1
ATOM 2165 N N . TYR B 1 65 ? 23.797 27.016 8.719 1 95.88 65 TYR B N 1
ATOM 2166 C CA . TYR B 1 65 ? 24.359 26.094 9.695 1 95.88 65 TYR B CA 1
ATOM 2167 C C . TYR B 1 65 ? 23.906 26.453 11.102 1 95.88 65 TYR B C 1
ATOM 2169 O O . TYR B 1 65 ? 23.922 25.609 12 1 95.88 65 TYR B O 1
ATOM 2177 N N . ASN B 1 66 ? 23.562 27.734 11.289 1 95.31 66 ASN B N 1
ATOM 2178 C CA . ASN B 1 66 ? 22.969 28.109 12.578 1 95.31 66 ASN B CA 1
ATOM 2179 C C . ASN B 1 66 ? 21.641 27.422 12.805 1 95.31 66 ASN B C 1
ATOM 2181 O O . ASN B 1 66 ? 21.266 27.125 13.945 1 95.31 66 ASN B O 1
ATOM 2185 N N . TYR B 1 67 ? 21.031 27.109 11.727 1 95.38 67 TYR B N 1
ATOM 2186 C CA . TYR B 1 67 ? 19.703 26.516 11.836 1 95.38 67 TYR B CA 1
ATOM 2187 C C . TYR B 1 67 ? 19.766 25 11.758 1 95.38 67 TYR B C 1
ATOM 2189 O O . TYR B 1 67 ? 19.016 24.297 12.453 1 95.38 67 TYR B O 1
ATOM 2197 N N . PHE B 1 68 ? 20.672 24.516 10.875 1 97.19 68 PHE B N 1
ATOM 2198 C CA . PHE B 1 68 ? 20.703 23.078 10.656 1 97.19 68 PHE B CA 1
ATOM 2199 C C . PHE B 1 68 ? 22.141 22.578 10.609 1 97.19 68 PHE B C 1
ATOM 2201 O O . PHE B 1 68 ? 23 23.188 9.992 1 97.19 68 PHE B O 1
ATOM 2208 N N . LYS B 1 69 ? 22.266 21.375 11.18 1 95.5 69 LYS B N 1
ATOM 2209 C CA . LYS B 1 69 ? 23.578 20.766 11.289 1 95.5 69 LYS B CA 1
ATOM 2210 C C . LYS B 1 69 ? 24.062 20.25 9.938 1 95.5 69 LYS B C 1
ATOM 2212 O O . LYS B 1 69 ? 25.266 20.312 9.633 1 95.5 69 LYS B O 1
ATOM 2217 N N . ASP B 1 70 ? 23.141 19.688 9.203 1 94.5 70 ASP B N 1
ATOM 2218 C CA . ASP B 1 70 ? 23.484 19.125 7.902 1 94.5 70 ASP B CA 1
ATOM 2219 C C . ASP B 1 70 ? 22.25 18.984 7.023 1 94.5 70 ASP B C 1
ATOM 2221 O O . ASP B 1 70 ? 21.141 19.344 7.434 1 94.5 70 ASP B O 1
ATOM 2225 N N . VAL B 1 71 ? 22.422 18.469 5.91 1 92.75 71 VAL B N 1
ATOM 2226 C CA . VAL B 1 71 ? 21.359 18.344 4.914 1 92.75 71 VAL B CA 1
ATOM 2227 C C . VAL B 1 71 ? 20.25 17.438 5.445 1 92.75 71 VAL B C 1
ATOM 2229 O O . VAL B 1 71 ? 19.062 17.734 5.277 1 92.75 71 VAL B O 1
ATOM 2232 N N . GLU B 1 72 ? 20.578 16.375 6.074 1 90.19 72 GLU B N 1
ATOM 2233 C CA . GLU B 1 72 ? 19.609 15.422 6.605 1 90.19 72 GLU B CA 1
ATOM 2234 C C . GLU B 1 72 ? 18.672 16.094 7.609 1 90.19 72 GLU B C 1
ATOM 2236 O O . GLU B 1 72 ? 17.469 15.836 7.609 1 90.19 72 GLU B O 1
ATOM 2241 N N . HIS B 1 73 ? 19.266 16.891 8.391 1 93.56 73 HIS B N 1
ATOM 2242 C CA . HIS B 1 73 ? 18.453 17.562 9.406 1 93.56 73 HIS B CA 1
ATOM 2243 C C . HIS B 1 73 ? 17.516 18.578 8.773 1 93.56 73 HIS B C 1
ATOM 2245 O O . HIS B 1 73 ? 16.406 18.797 9.273 1 93.56 73 HIS B O 1
ATOM 2251 N N . VAL B 1 74 ? 17.922 19.203 7.695 1 93.94 74 VAL B N 1
ATOM 2252 C CA . VAL B 1 74 ? 17.031 20.109 6.973 1 93.94 74 VAL B CA 1
ATOM 2253 C C . VAL B 1 74 ? 15.828 19.344 6.438 1 93.94 74 VAL B C 1
ATOM 2255 O O . VAL B 1 74 ? 14.68 19.719 6.691 1 93.94 74 VAL B O 1
ATOM 2258 N N . LEU B 1 75 ? 16.125 18.281 5.816 1 89.75 75 LEU B N 1
ATOM 2259 C CA . LEU B 1 75 ? 15.078 17.5 5.168 1 89.75 75 LEU B CA 1
ATOM 2260 C C . LEU B 1 75 ? 14.141 16.891 6.199 1 89.75 75 LEU B C 1
ATOM 2262 O O . LEU B 1 75 ? 12.922 16.859 6 1 89.75 75 LEU B O 1
ATOM 2266 N N . LEU B 1 76 ? 14.727 16.406 7.254 1 90.44 76 LEU B N 1
ATOM 2267 C CA . LEU B 1 76 ? 13.914 15.859 8.328 1 90.44 76 LEU B CA 1
ATOM 2268 C C . LEU B 1 76 ? 12.969 16.922 8.883 1 90.44 76 LEU B C 1
ATOM 2270 O O . LEU B 1 76 ? 11.812 16.625 9.195 1 90.44 76 LEU B O 1
ATOM 2274 N N . SER B 1 77 ? 13.469 18.062 9.008 1 91.69 77 SER B N 1
ATOM 2275 C CA . SER B 1 77 ? 12.641 19.141 9.516 1 91.69 77 SER B CA 1
ATOM 2276 C C . SER B 1 77 ? 11.469 19.422 8.586 1 91.69 77 SER B C 1
ATOM 2278 O O . SER B 1 77 ? 10.344 19.641 9.047 1 91.69 77 SER B O 1
ATOM 2280 N N . VAL B 1 78 ? 11.695 19.453 7.316 1 88.81 78 VAL B N 1
ATOM 2281 C CA . VAL B 1 78 ? 10.641 19.688 6.332 1 88.81 78 VAL B CA 1
ATOM 2282 C C . VAL B 1 78 ? 9.586 18.594 6.43 1 88.81 78 VAL B C 1
ATOM 2284 O O . VAL B 1 78 ? 8.383 18.891 6.465 1 88.81 78 VAL B O 1
ATOM 2287 N N . VAL B 1 79 ? 10.016 17.391 6.523 1 87.88 79 VAL B N 1
ATOM 2288 C CA . VAL B 1 79 ? 9.102 16.25 6.605 1 87.88 79 VAL B CA 1
ATOM 2289 C C . VAL B 1 79 ? 8.305 16.312 7.902 1 87.88 79 VAL B C 1
ATOM 2291 O O . VAL B 1 79 ? 7.086 16.125 7.898 1 87.88 79 VAL B O 1
ATOM 2294 N N . SER B 1 80 ? 9.016 16.578 8.945 1 91.06 80 SER B N 1
ATOM 2295 C CA . SER B 1 80 ? 8.359 16.641 10.242 1 91.06 80 SER B CA 1
ATOM 2296 C C . SER B 1 80 ? 7.285 17.719 10.266 1 91.06 80 SER B C 1
ATOM 2298 O O . SER B 1 80 ? 6.172 17.484 10.742 1 91.06 80 SER B O 1
ATOM 2300 N N . ASP B 1 81 ? 7.594 18.859 9.711 1 88.81 81 ASP B N 1
ATOM 2301 C CA . ASP B 1 81 ? 6.629 19.953 9.648 1 88.81 81 ASP B CA 1
ATOM 2302 C C . ASP B 1 81 ? 5.41 19.562 8.812 1 88.81 81 ASP B C 1
ATOM 2304 O O . ASP B 1 81 ? 4.273 19.859 9.188 1 88.81 81 ASP B O 1
ATOM 2308 N N . GLU B 1 82 ? 5.66 18.906 7.758 1 86.12 82 GLU B N 1
ATOM 2309 C CA . GLU B 1 82 ? 4.582 18.516 6.852 1 86.12 82 GLU B CA 1
ATOM 2310 C C . GLU B 1 82 ? 3.645 17.516 7.512 1 86.12 82 GLU B C 1
ATOM 2312 O O . GLU B 1 82 ? 2.422 17.672 7.461 1 86.12 82 GLU B O 1
ATOM 2317 N N . VAL B 1 83 ? 4.223 16.516 8.141 1 89.75 83 VAL B N 1
ATOM 2318 C CA . VAL B 1 83 ? 3.391 15.461 8.703 1 89.75 83 VAL B CA 1
ATOM 2319 C C . VAL B 1 83 ? 2.656 15.984 9.938 1 89.75 83 VAL B C 1
ATOM 2321 O O . VAL B 1 83 ? 1.496 15.641 10.172 1 89.75 83 VAL B O 1
ATOM 2324 N N . ASP B 1 84 ? 3.307 16.812 10.695 1 92.31 84 ASP B N 1
ATOM 2325 C CA . ASP B 1 84 ? 2.66 17.391 11.875 1 92.31 84 ASP B CA 1
ATOM 2326 C C . ASP B 1 84 ? 1.518 18.328 11.469 1 92.31 84 ASP B C 1
ATOM 2328 O O . ASP B 1 84 ? 0.457 18.312 12.094 1 92.31 84 ASP B O 1
ATOM 2332 N N . SER B 1 85 ? 1.774 19.109 10.453 1 90 85 SER B N 1
ATOM 2333 C CA . SER B 1 85 ? 0.74 20.016 9.953 1 90 85 SER B CA 1
ATOM 2334 C C . SER B 1 85 ? -0.472 19.234 9.453 1 90 85 SER B C 1
ATOM 2336 O O . SER B 1 85 ? -1.613 19.594 9.75 1 90 85 SER B O 1
ATOM 2338 N N . PHE B 1 86 ? -0.228 18.203 8.75 1 90.44 86 PHE B N 1
ATOM 2339 C CA . PHE B 1 86 ? -1.324 17.375 8.25 1 90.44 86 PHE B CA 1
ATOM 2340 C C . PHE B 1 86 ? -2.117 16.766 9.398 1 90.44 86 PHE B C 1
ATOM 2342 O O . PHE B 1 86 ? -3.35 16.828 9.406 1 90.44 86 PHE B O 1
ATOM 2349 N N . TYR B 1 87 ? -1.399 16.156 10.312 1 94.12 87 TYR B N 1
ATOM 2350 C CA . TYR B 1 87 ? -2.055 15.539 11.461 1 94.12 87 TYR B CA 1
ATOM 2351 C C . TYR B 1 87 ? -2.92 16.547 12.211 1 94.12 87 TYR B C 1
ATOM 2353 O O . TYR B 1 87 ? -4.055 16.234 12.586 1 94.12 87 TYR B O 1
ATOM 2361 N N . GLY B 1 88 ? -2.373 17.73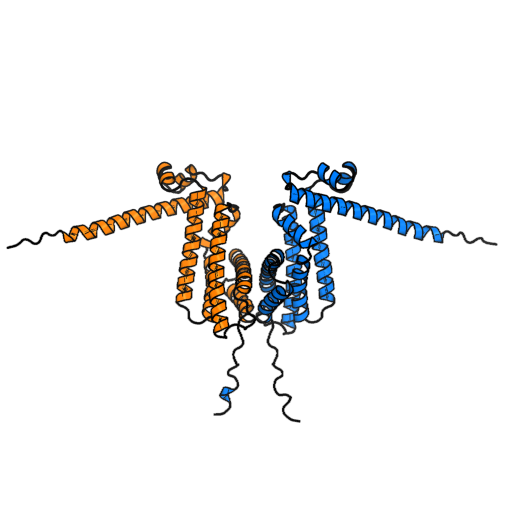4 12.438 1 94.31 88 GLY B N 1
ATOM 2362 C CA . GLY B 1 88 ? -3.133 18.781 13.125 1 94.31 88 GLY B CA 1
ATOM 2363 C C . GLY B 1 88 ? -4.406 19.156 12.391 1 94.31 88 GLY B C 1
ATOM 2364 O O . GLY B 1 88 ? -5.473 19.266 13.008 1 94.31 88 GLY B O 1
ATOM 2365 N N . ARG B 1 89 ? -4.328 19.328 11.109 1 92.69 89 ARG B N 1
ATOM 2366 C CA . ARG B 1 89 ? -5.492 19.688 10.305 1 92.69 89 ARG B CA 1
ATOM 2367 C C . ARG B 1 89 ? -6.527 18.562 10.32 1 92.69 89 ARG B C 1
ATOM 2369 O O . ARG B 1 89 ? -7.73 18.828 10.391 1 92.69 89 ARG B O 1
ATOM 2376 N N . LEU B 1 90 ? -6.059 17.359 10.203 1 95.25 90 LEU B N 1
ATOM 2377 C CA . LEU B 1 90 ? -6.949 16.203 10.242 1 95.25 90 LEU B CA 1
ATOM 2378 C C . LEU B 1 90 ? -7.68 16.125 11.578 1 95.25 90 LEU B C 1
ATOM 2380 O O . LEU B 1 90 ? -8.898 15.938 11.617 1 95.25 90 LEU B O 1
ATOM 2384 N N . ARG B 1 91 ? -6.934 16.281 12.617 1 95.31 91 ARG B N 1
ATOM 2385 C CA . ARG B 1 91 ? -7.539 16.25 13.945 1 95.31 91 ARG B CA 1
ATOM 2386 C C . ARG B 1 91 ? -8.602 17.328 14.094 1 95.31 91 ARG B C 1
ATOM 2388 O O . ARG B 1 91 ? -9.68 17.078 14.625 1 95.31 91 ARG B O 1
ATOM 2395 N N . GLU B 1 92 ? -8.234 18.5 13.656 1 95.25 92 GLU B N 1
ATOM 2396 C CA . GLU B 1 92 ? -9.18 19.609 13.711 1 95.25 92 GLU B CA 1
ATOM 2397 C C . GLU B 1 92 ? -10.453 19.281 12.938 1 95.25 92 GLU B C 1
ATOM 2399 O O . GLU B 1 92 ? -11.562 19.531 13.414 1 95.25 92 GLU B O 1
ATOM 2404 N N . ARG B 1 93 ? -10.297 18.75 11.797 1 95.19 93 ARG B N 1
ATOM 2405 C CA . ARG B 1 93 ? -11.445 18.375 10.977 1 95.19 93 ARG B CA 1
ATOM 2406 C C . ARG B 1 93 ? -12.297 17.328 11.664 1 95.19 93 ARG B C 1
ATOM 2408 O O . ARG B 1 93 ? -13.523 17.422 11.672 1 95.19 93 ARG B O 1
ATOM 2415 N N . LEU B 1 94 ? -11.672 16.328 12.234 1 95.62 94 LEU B N 1
ATOM 2416 C CA . LEU B 1 94 ? -12.391 15.25 12.906 1 95.62 94 LEU B CA 1
ATOM 2417 C C . LEU B 1 94 ? -13.125 15.773 14.133 1 95.62 94 LEU B C 1
ATOM 2419 O O . LEU B 1 94 ? -14.211 15.289 14.469 1 95.62 94 LEU B O 1
ATOM 2423 N N . ASP B 1 95 ? -12.539 16.734 14.812 1 94.44 95 ASP B N 1
ATOM 2424 C CA . ASP B 1 95 ? -13.156 17.312 15.992 1 94.44 95 ASP B CA 1
ATOM 2425 C C . ASP B 1 95 ? -14.438 18.062 15.633 1 94.44 95 ASP B C 1
ATOM 2427 O O . ASP B 1 95 ? -15.336 18.219 16.469 1 94.44 95 ASP B O 1
ATOM 2431 N N . GLY B 1 96 ? -14.531 18.5 14.414 1 94.88 96 GLY B N 1
ATOM 2432 C CA . GLY B 1 96 ? -15.695 19.25 13.969 1 94.88 96 GLY B CA 1
ATOM 2433 C C . GLY B 1 96 ? -16.797 18.375 13.398 1 94.88 96 GLY B C 1
ATOM 2434 O O . GLY B 1 96 ? -17.844 18.875 13.008 1 94.88 96 GLY B O 1
ATOM 2435 N N . VAL B 1 97 ? -16.547 17.141 13.281 1 94 97 VAL B N 1
ATOM 2436 C CA . VAL B 1 97 ? -17.5 16.219 12.68 1 94 97 VAL B CA 1
ATOM 2437 C C . VAL B 1 97 ? -18.047 15.273 13.75 1 94 97 VAL B C 1
ATOM 2439 O O . VAL B 1 97 ? -17.297 14.773 14.586 1 94 97 VAL B O 1
ATOM 2442 N N . HIS B 1 98 ? -19.359 15.102 13.664 1 91.56 98 HIS B N 1
ATOM 2443 C CA . HIS B 1 98 ? -19.984 14.234 14.656 1 91.56 98 HIS B CA 1
ATOM 2444 C C . HIS B 1 98 ? -20.438 12.914 14.039 1 91.56 98 HIS B C 1
ATOM 2446 O O . HIS B 1 98 ? -20.891 12.883 12.898 1 91.56 98 HIS B O 1
ATOM 2452 N N . GLY B 1 99 ? -20.328 11.773 14.812 1 93.62 99 GLY B N 1
ATOM 2453 C CA . GLY B 1 99 ? -20.734 10.445 14.391 1 93.62 99 GLY B CA 1
ATOM 2454 C C . GLY B 1 99 ? -19.625 9.672 13.711 1 93.62 99 GLY B C 1
ATOM 2455 O O . GLY B 1 99 ? -18.781 10.258 13.023 1 93.62 99 GLY B O 1
ATOM 2456 N N . PRO B 1 100 ? -19.625 8.422 13.945 1 93.81 100 PRO B N 1
ATOM 2457 C CA . PRO B 1 100 ? -18.5 7.609 13.477 1 93.81 100 PRO B CA 1
ATOM 2458 C C . PRO B 1 100 ? -18.422 7.539 11.953 1 93.81 100 PRO B C 1
ATOM 2460 O O . PRO B 1 100 ? -17.328 7.562 11.383 1 93.81 100 PRO B O 1
ATOM 2463 N N . ARG B 1 101 ? -19.547 7.449 11.258 1 94.31 101 ARG B N 1
ATOM 2464 C CA . ARG B 1 101 ? -19.547 7.371 9.797 1 94.31 101 ARG B CA 1
ATOM 2465 C C . ARG B 1 101 ? -18.984 8.656 9.18 1 94.31 101 ARG B C 1
ATOM 2467 O O . ARG B 1 101 ? -18.156 8.609 8.281 1 94.31 101 ARG B O 1
ATOM 2474 N N . ALA B 1 102 ? -19.516 9.773 9.695 1 95.62 102 ALA B N 1
ATOM 2475 C CA . ALA B 1 102 ? -19.031 11.07 9.211 1 95.62 102 ALA B CA 1
ATOM 2476 C C . ALA B 1 102 ? -17.547 11.258 9.508 1 95.62 102 ALA B C 1
ATOM 2478 O O . ALA B 1 102 ? -16.828 11.836 8.695 1 95.62 102 ALA B O 1
ATOM 2479 N N . ARG B 1 103 ? -17.125 10.852 10.633 1 96.38 103 ARG B N 1
ATOM 2480 C CA . ARG B 1 103 ? -15.719 10.953 11 1 96.38 103 ARG B CA 1
ATOM 2481 C C . ARG B 1 103 ? -14.859 10.078 10.094 1 96.38 103 ARG B C 1
ATOM 2483 O O . ARG B 1 103 ? -13.758 10.477 9.703 1 96.38 103 ARG B O 1
ATOM 2490 N N . LEU B 1 104 ? -15.32 8.883 9.781 1 96.12 104 LEU B N 1
ATOM 2491 C CA . LEU B 1 104 ? -14.625 8.008 8.852 1 96.12 104 LEU B CA 1
ATOM 2492 C C . LEU B 1 104 ? -14.492 8.664 7.48 1 96.12 104 LEU B C 1
ATOM 2494 O O . LEU B 1 104 ? -13.398 8.695 6.902 1 96.12 104 LEU B O 1
ATOM 2498 N N . GLU B 1 105 ? -15.586 9.211 6.988 1 95.75 105 GLU B N 1
ATOM 2499 C CA . GLU B 1 105 ? -15.578 9.898 5.699 1 95.75 105 GLU B CA 1
ATOM 2500 C C . GLU B 1 105 ? -14.609 11.07 5.707 1 95.75 105 GLU B C 1
ATOM 2502 O O . GLU B 1 105 ? -13.852 11.266 4.754 1 95.75 105 GLU B O 1
ATOM 2507 N N . ALA B 1 106 ? -14.688 11.812 6.781 1 96.06 106 ALA B N 1
ATOM 2508 C CA . ALA B 1 106 ? -13.797 12.961 6.914 1 96.06 106 ALA B CA 1
ATOM 2509 C C . ALA B 1 106 ? -12.336 12.531 6.891 1 96.06 106 ALA B C 1
ATOM 2511 O O . ALA B 1 106 ? -11.5 13.164 6.246 1 96.06 106 ALA B O 1
ATOM 2512 N N . PHE B 1 107 ? -12.008 11.508 7.621 1 96.62 107 PHE B N 1
ATOM 2513 C CA . PHE B 1 107 ? -10.648 10.984 7.66 1 96.62 107 PHE B CA 1
ATOM 2514 C C . PHE B 1 107 ? -10.18 10.602 6.262 1 96.62 107 PHE B C 1
ATOM 2516 O O . PHE B 1 107 ? -9.102 11.023 5.832 1 96.62 107 PHE B O 1
ATOM 2523 N N . LEU B 1 108 ? -10.945 9.82 5.555 1 94.69 108 LEU B N 1
ATOM 2524 C CA . LEU B 1 108 ? -10.562 9.289 4.25 1 94.69 108 LEU B CA 1
ATOM 2525 C C . LEU B 1 108 ? -10.438 10.414 3.225 1 94.69 108 LEU B C 1
ATOM 2527 O O . LEU B 1 108 ? -9.469 10.469 2.467 1 94.69 108 LEU B O 1
ATOM 2531 N N . THR B 1 109 ? -11.336 11.352 3.219 1 94.19 109 THR B N 1
ATOM 2532 C CA . THR B 1 109 ? -11.352 12.398 2.203 1 94.19 109 THR B CA 1
ATOM 2533 C C . THR B 1 109 ? -10.266 13.438 2.479 1 94.19 109 THR B C 1
ATOM 2535 O O . THR B 1 109 ? -9.695 14.008 1.546 1 94.19 109 THR B O 1
ATOM 2538 N N . ALA B 1 110 ? -10.023 13.695 3.771 1 92.62 110 ALA B N 1
ATOM 2539 C CA . ALA B 1 110 ? -8.969 14.641 4.125 1 92.62 110 ALA B CA 1
ATOM 2540 C C . ALA B 1 110 ? -7.629 14.227 3.527 1 92.62 110 ALA B C 1
ATOM 2542 O O . ALA B 1 110 ? -6.867 15.062 3.039 1 92.62 110 ALA B O 1
ATOM 2543 N N . HIS B 1 111 ? -7.355 13.039 3.598 1 88.38 111 HIS B N 1
ATOM 2544 C CA . HIS B 1 111 ? -6.105 12.5 3.078 1 88.38 111 HIS B CA 1
ATOM 2545 C C . HIS B 1 111 ? -6.008 12.695 1.568 1 88.38 111 HIS B C 1
ATOM 2547 O O . HIS B 1 111 ? -4.98 13.156 1.063 1 88.38 111 HIS B O 1
ATOM 2553 N N . LEU B 1 112 ? -7.016 12.375 0.859 1 89.5 112 LEU B N 1
ATOM 2554 C CA . LEU B 1 112 ? -7.023 12.5 -0.595 1 89.5 112 LEU B CA 1
ATOM 2555 C C . LEU B 1 112 ? -6.934 13.961 -1.02 1 89.5 112 LEU B C 1
ATOM 2557 O O . LEU B 1 112 ? -6.18 14.297 -1.936 1 89.5 112 LEU B O 1
ATOM 2561 N N . GLU B 1 113 ? -7.688 14.773 -0.337 1 87.88 113 GLU B N 1
ATOM 2562 C CA . GLU B 1 113 ? -7.711 16.203 -0.654 1 87.88 113 GLU B CA 1
ATOM 2563 C C . GLU B 1 113 ? -6.348 16.844 -0.415 1 87.88 113 GLU B C 1
ATOM 2565 O O . GLU B 1 113 ? -5.953 17.75 -1.139 1 87.88 113 GLU B O 1
ATOM 2570 N N . TYR B 1 114 ? -5.738 16.391 0.575 1 85.5 114 TYR B N 1
ATOM 2571 C CA . TYR B 1 114 ? -4.422 16.922 0.901 1 85.5 114 TYR B CA 1
ATOM 2572 C C . TYR B 1 114 ? -3.447 16.703 -0.25 1 85.5 114 TYR B C 1
ATOM 2574 O O . TYR B 1 114 ? -2.736 17.625 -0.651 1 85.5 114 TYR B O 1
ATOM 2582 N N . PHE B 1 115 ? -3.426 15.609 -0.844 1 82.94 115 PHE B N 1
ATOM 2583 C CA . PHE B 1 115 ? -2.463 15.266 -1.885 1 82.94 115 PHE B CA 1
ATOM 2584 C C . PHE B 1 115 ? -2.926 15.781 -3.242 1 82.94 115 PHE B C 1
ATOM 2586 O O . PHE B 1 115 ? -2.15 15.805 -4.199 1 82.94 115 PHE B O 1
ATOM 2593 N N . ALA B 1 116 ? -4.125 16.141 -3.301 1 82.31 116 ALA B N 1
ATOM 2594 C CA . ALA B 1 116 ? -4.645 16.672 -4.559 1 82.31 116 ALA B CA 1
ATOM 2595 C C . ALA B 1 116 ? -4.156 18.109 -4.797 1 82.31 116 ALA B C 1
ATOM 2597 O O . ALA B 1 116 ? -4.23 18.609 -5.918 1 82.31 116 ALA B O 1
ATOM 2598 N N . ARG B 1 117 ? -3.678 18.672 -3.754 1 80.88 117 ARG B N 1
ATOM 2599 C CA . ARG B 1 117 ? -3.166 20.031 -3.912 1 80.88 117 ARG B CA 1
ATOM 2600 C C . ARG B 1 117 ? -1.873 20.031 -4.723 1 80.88 117 ARG B C 1
ATOM 2602 O O . ARG B 1 117 ? -0.957 19.266 -4.445 1 80.88 117 ARG B O 1
ATOM 2609 N N . PRO B 1 118 ? -1.736 20.891 -5.617 1 67.75 118 PRO B N 1
ATOM 2610 C CA . PRO B 1 118 ? -0.594 20.891 -6.531 1 67.75 118 PRO B CA 1
ATOM 2611 C C . PRO B 1 118 ? 0.747 20.969 -5.805 1 67.75 118 PRO B C 1
ATOM 2613 O O . PRO B 1 118 ? 1.694 20.266 -6.172 1 67.75 118 PRO B O 1
ATOM 2616 N N . GLU B 1 119 ? 0.773 21.906 -4.887 1 67.06 119 GLU B N 1
ATOM 2617 C CA . GLU B 1 119 ? 2.039 22.109 -4.188 1 67.06 119 GLU B CA 1
ATOM 2618 C C . GLU B 1 119 ? 2.463 20.844 -3.453 1 67.06 119 GLU B C 1
ATOM 2620 O O . GLU B 1 119 ? 3.658 20.562 -3.332 1 67.06 119 GLU B O 1
ATOM 2625 N N . ARG B 1 120 ? 1.531 20.156 -2.996 1 65 120 ARG B N 1
ATOM 2626 C CA . ARG B 1 120 ? 1.818 18.953 -2.209 1 65 120 ARG B CA 1
ATOM 2627 C C . ARG B 1 120 ? 2.119 17.766 -3.115 1 65 120 ARG B C 1
ATOM 2629 O O . ARG B 1 120 ? 2.988 16.953 -2.807 1 65 120 ARG B O 1
ATOM 2636 N N . ARG B 1 121 ? 1.449 17.75 -4.117 1 60.91 121 ARG B N 1
ATOM 2637 C CA . ARG B 1 121 ? 1.69 16.703 -5.102 1 60.91 121 ARG B CA 1
ATOM 2638 C C . ARG B 1 121 ? 3.148 16.688 -5.547 1 60.91 121 ARG B C 1
ATOM 2640 O O . ARG B 1 121 ? 3.787 15.641 -5.582 1 60.91 121 ARG B O 1
ATOM 2647 N N . SER B 1 122 ? 3.557 17.797 -5.75 1 60 122 SER B N 1
ATOM 2648 C CA . SER B 1 122 ? 4.926 17.922 -6.23 1 60 122 SER B CA 1
ATOM 2649 C C . SER B 1 122 ? 5.934 17.531 -5.156 1 60 122 SER B C 1
ATOM 2651 O O . SER B 1 122 ? 6.902 16.828 -5.434 1 60 122 SER B O 1
ATOM 2653 N N . GLY B 1 123 ? 5.668 17.969 -4.008 1 64.12 123 GLY B N 1
ATOM 2654 C CA . GLY B 1 123 ? 6.566 17.672 -2.904 1 64.12 123 GLY B CA 1
ATOM 2655 C C . GLY B 1 123 ? 6.617 16.203 -2.557 1 64.12 123 GLY B C 1
ATOM 2656 O O . GLY B 1 123 ? 7.695 15.641 -2.334 1 64.12 123 GLY B O 1
ATOM 2657 N N . ALA B 1 124 ? 5.453 15.648 -2.545 1 63.22 124 ALA B N 1
ATOM 2658 C CA . ALA B 1 124 ? 5.375 14.227 -2.219 1 63.22 124 ALA B CA 1
ATOM 2659 C C . ALA B 1 124 ? 6.102 13.383 -3.262 1 63.22 124 ALA B C 1
ATOM 2661 O O . ALA B 1 124 ? 6.816 12.445 -2.916 1 63.22 124 ALA B O 1
ATOM 2662 N N . LEU B 1 125 ? 5.914 13.758 -4.348 1 60.03 125 LEU B N 1
ATOM 2663 C CA . LEU B 1 125 ? 6.57 13.047 -5.441 1 60.03 125 LEU B CA 1
ATOM 2664 C C . LEU B 1 125 ? 8.086 13.219 -5.363 1 60.03 125 LEU B C 1
ATOM 2666 O O . LEU B 1 125 ? 8.828 12.266 -5.609 1 60.03 125 LEU B O 1
ATOM 2670 N N . GLN B 1 126 ? 8.367 14.289 -5.051 1 61.56 126 GLN B N 1
ATOM 2671 C CA . GLN B 1 126 ? 9.797 14.578 -4.957 1 61.56 126 GLN B CA 1
ATOM 2672 C C . GLN B 1 126 ? 10.445 13.797 -3.816 1 61.56 126 GLN B C 1
ATOM 2674 O O . GLN B 1 126 ? 11.539 13.258 -3.967 1 61.56 126 GLN B O 1
ATOM 2679 N N . LEU B 1 127 ? 9.781 13.773 -2.775 1 63.97 127 LEU B N 1
ATOM 2680 C CA . LEU B 1 127 ? 10.328 13.086 -1.613 1 63.97 127 LEU B CA 1
ATOM 2681 C C . LEU B 1 127 ? 10.375 11.578 -1.854 1 63.97 127 LEU B C 1
ATOM 2683 O O . LEU B 1 127 ? 11.32 10.906 -1.423 1 63.97 127 LEU B O 1
ATOM 2687 N N . GLN B 1 128 ? 9.383 11.07 -2.488 1 61.34 128 GLN B N 1
ATOM 2688 C CA . GLN B 1 128 ? 9.375 9.656 -2.844 1 61.34 128 GLN B CA 1
ATOM 2689 C C . GLN B 1 128 ? 10.562 9.305 -3.732 1 61.34 128 GLN B C 1
ATOM 2691 O O . GLN B 1 128 ? 11.148 8.227 -3.594 1 61.34 128 GLN B O 1
ATOM 2696 N N . ALA B 1 129 ? 10.891 10.141 -4.5 1 57.66 129 ALA B N 1
ATOM 2697 C CA . ALA B 1 129 ? 11.977 9.945 -5.461 1 57.66 129 ALA B CA 1
ATOM 2698 C C . ALA B 1 129 ? 13.328 9.914 -4.762 1 57.66 129 ALA B C 1
ATOM 2700 O O . ALA B 1 129 ? 14.281 9.305 -5.258 1 57.66 129 ALA B O 1
ATOM 2701 N N . LEU B 1 130 ? 13.547 10.68 -3.809 1 57.38 130 LEU B N 1
ATOM 2702 C CA . LEU B 1 130 ? 14.844 10.867 -3.162 1 57.38 130 LEU B CA 1
ATOM 2703 C C . LEU B 1 130 ? 15.25 9.609 -2.395 1 57.38 130 LEU B C 1
ATOM 2705 O O . LEU B 1 130 ? 16.422 9.461 -2.014 1 57.38 130 LEU B O 1
ATOM 2709 N N . GLY B 1 131 ? 14.57 8.633 -2.461 1 59.84 131 GLY B N 1
ATOM 2710 C CA . GLY B 1 131 ? 14.922 7.59 -1.508 1 59.84 131 GLY B CA 1
ATOM 2711 C C . GLY B 1 131 ? 14.922 8.07 -0.069 1 59.84 131 GLY B C 1
ATOM 2712 O O . GLY B 1 131 ? 15.117 9.258 0.193 1 59.84 131 GLY B O 1
ATOM 2713 N N . ILE B 1 132 ? 14.227 7.539 0.86 1 64.19 132 ILE B N 1
ATOM 2714 C CA . ILE B 1 132 ? 14.016 8.055 2.207 1 64.19 132 ILE B CA 1
ATOM 2715 C C . ILE B 1 132 ? 15.062 7.477 3.154 1 64.19 132 ILE B C 1
ATOM 2717 O O . ILE B 1 132 ? 15.289 6.262 3.17 1 64.19 132 ILE B O 1
ATOM 2721 N N . SER B 1 133 ? 15.953 8.516 3.676 1 73.75 133 SER B N 1
ATOM 2722 C CA . SER B 1 133 ? 16.875 8.086 4.719 1 73.75 133 SER B CA 1
ATOM 2723 C C . SER B 1 133 ? 16.156 7.277 5.793 1 73.75 133 SER B C 1
ATOM 2725 O O . SER B 1 133 ? 14.93 7.352 5.918 1 73.75 133 SER B O 1
ATOM 2727 N N . PRO B 1 134 ? 16.984 6.441 6.465 1 79.88 134 PRO B N 1
ATOM 2728 C CA . PRO B 1 134 ? 16.359 5.684 7.555 1 79.88 134 PRO B CA 1
ATOM 2729 C C . PRO B 1 134 ? 15.641 6.574 8.562 1 79.88 134 PRO B C 1
ATOM 2731 O O . PRO B 1 134 ? 14.57 6.211 9.055 1 79.88 134 PRO B O 1
ATOM 2734 N N . THR B 1 135 ? 16.297 7.711 8.82 1 85.62 135 THR B N 1
ATOM 2735 C CA . THR B 1 135 ? 15.695 8.625 9.789 1 85.62 135 THR B CA 1
ATOM 2736 C C . THR B 1 135 ? 14.359 9.164 9.281 1 85.62 135 THR B C 1
ATOM 2738 O O . THR B 1 135 ? 13.383 9.227 10.023 1 85.62 135 THR B O 1
ATOM 2741 N N . ILE B 1 136 ? 14.328 9.523 8.117 1 84 136 ILE B N 1
ATOM 2742 C CA . ILE B 1 136 ? 13.102 10.023 7.516 1 84 136 ILE B CA 1
ATOM 2743 C C . ILE B 1 136 ? 12.062 8.906 7.434 1 84 136 ILE B C 1
ATOM 2745 O O . ILE B 1 136 ? 10.883 9.125 7.703 1 84 136 ILE B O 1
ATOM 2749 N N . ARG B 1 137 ? 12.555 7.75 7.168 1 83.75 137 ARG B N 1
ATOM 2750 C CA . ARG B 1 137 ? 11.664 6.59 7.125 1 83.75 137 ARG B CA 1
ATOM 2751 C C . ARG B 1 137 ? 11.016 6.344 8.484 1 83.75 137 ARG B C 1
ATOM 2753 O O . ARG B 1 137 ? 9.82 6.062 8.562 1 83.75 137 ARG B O 1
ATOM 2760 N N . GLU B 1 138 ? 11.773 6.438 9.453 1 88.44 138 GLU B N 1
ATOM 2761 C CA . GLU B 1 138 ? 11.266 6.254 10.812 1 88.44 138 GLU B CA 1
ATOM 2762 C C . GLU B 1 138 ? 10.234 7.316 11.164 1 88.44 138 GLU B C 1
ATOM 2764 O O . GLU B 1 138 ? 9.211 7.016 11.789 1 88.44 138 GLU B O 1
ATOM 2769 N N . ARG B 1 139 ? 10.523 8.5 10.758 1 88.88 139 ARG B N 1
ATOM 2770 C CA . ARG B 1 139 ? 9.594 9.594 11.031 1 88.88 139 ARG B CA 1
ATOM 2771 C C . ARG B 1 139 ? 8.273 9.383 10.289 1 88.88 139 ARG B C 1
ATOM 2773 O O . ARG B 1 139 ? 7.203 9.633 10.844 1 88.88 139 ARG B O 1
ATOM 2780 N N . MET B 1 140 ? 8.359 8.922 9.141 1 87.62 140 MET B N 1
ATOM 2781 C CA . MET B 1 140 ? 7.172 8.641 8.352 1 87.62 140 MET B CA 1
ATOM 2782 C C . MET B 1 140 ? 6.383 7.48 8.945 1 87.62 140 MET B C 1
ATOM 2784 O O . MET B 1 140 ? 5.152 7.504 8.961 1 87.62 140 MET B O 1
ATOM 2788 N N . ALA B 1 141 ? 7.141 6.496 9.422 1 88.62 141 ALA B N 1
ATOM 2789 C CA . ALA B 1 141 ? 6.496 5.352 10.062 1 88.62 141 ALA B CA 1
ATOM 2790 C C . ALA B 1 141 ? 5.734 5.781 11.312 1 88.62 141 ALA B C 1
ATOM 2792 O O . ALA B 1 141 ? 4.605 5.344 11.539 1 88.62 141 ALA B O 1
ATOM 2793 N N . ALA B 1 142 ? 6.371 6.598 12.023 1 93.31 142 ALA B N 1
ATOM 2794 C CA . ALA B 1 142 ? 5.723 7.109 13.234 1 93.31 142 ALA B CA 1
ATOM 2795 C C . ALA B 1 142 ? 4.453 7.883 12.891 1 93.31 142 ALA B C 1
ATOM 2797 O O . ALA B 1 142 ? 3.449 7.785 13.594 1 93.31 142 ALA B O 1
ATOM 2798 N N . HIS B 1 143 ? 4.531 8.664 11.859 1 92.5 143 HIS B N 1
ATOM 2799 C CA . HIS B 1 143 ? 3.365 9.406 11.391 1 92.5 143 HIS B CA 1
ATOM 2800 C C . HIS B 1 143 ? 2.246 8.453 10.969 1 92.5 143 HIS B C 1
ATOM 2802 O O . HIS B 1 143 ? 1.087 8.656 11.336 1 92.5 143 HIS B O 1
ATOM 2808 N N . THR B 1 144 ? 2.592 7.453 10.281 1 92.25 144 THR B N 1
ATOM 2809 C CA . THR B 1 144 ? 1.619 6.461 9.836 1 92.25 144 THR B CA 1
ATOM 2810 C C . THR B 1 144 ? 0.967 5.77 11.031 1 92.25 144 THR B C 1
ATOM 2812 O O . THR B 1 144 ? -0.248 5.562 11.047 1 92.25 144 THR B O 1
ATOM 2815 N N . ASP B 1 145 ? 1.756 5.457 11.977 1 95.06 145 ASP B N 1
ATOM 2816 C CA . ASP B 1 145 ? 1.245 4.82 13.188 1 95.06 145 ASP B CA 1
ATOM 2817 C C . ASP B 1 145 ? 0.256 5.73 13.914 1 95.06 145 ASP B C 1
ATOM 2819 O O . ASP B 1 145 ? -0.769 5.266 14.414 1 95.06 145 ASP B O 1
ATOM 2823 N N . ARG B 1 146 ? 0.588 6.973 13.938 1 95.94 146 ARG B N 1
ATOM 2824 C CA . ARG B 1 146 ? -0.296 7.934 14.586 1 95.94 146 ARG B CA 1
ATOM 2825 C C . ARG B 1 146 ? -1.637 8.016 13.859 1 95.94 146 ARG B C 1
ATOM 2827 O O . ARG B 1 146 ? -2.691 8.055 14.5 1 95.94 146 ARG B O 1
ATOM 2834 N N . LEU B 1 147 ? -1.573 8.07 12.602 1 96.25 147 LEU B N 1
ATOM 2835 C CA . LEU B 1 147 ? -2.795 8.125 11.812 1 96.25 147 LEU B CA 1
ATOM 2836 C C . LEU B 1 147 ? -3.609 6.848 11.977 1 96.25 147 LEU B C 1
ATOM 2838 O O . LEU B 1 147 ? -4.836 6.898 12.109 1 96.25 147 LEU B O 1
ATOM 2842 N N . ARG B 1 148 ? -2.939 5.762 11.961 1 96.31 148 ARG B N 1
ATOM 2843 C CA . ARG B 1 148 ? -3.609 4.48 12.141 1 96.31 148 ARG B CA 1
ATOM 2844 C C . ARG B 1 148 ? -4.312 4.418 13.492 1 96.31 148 ARG B C 1
ATOM 2846 O O . ARG B 1 148 ? -5.434 3.914 13.594 1 96.31 148 ARG B O 1
ATOM 2853 N N . ALA B 1 149 ? -3.668 4.891 14.484 1 97.06 149 ALA B N 1
ATOM 2854 C CA . ALA B 1 149 ? -4.262 4.91 15.82 1 97.06 149 ALA B CA 1
ATOM 2855 C C . ALA B 1 149 ? -5.523 5.762 15.852 1 97.06 149 ALA B C 1
ATOM 2857 O O . ALA B 1 149 ? -6.531 5.375 16.453 1 97.06 149 ALA B O 1
ATOM 2858 N N . LEU B 1 150 ? -5.434 6.883 15.211 1 96.31 150 LEU B N 1
ATOM 2859 C CA . LEU B 1 150 ? -6.594 7.762 15.133 1 96.31 150 LEU B CA 1
ATOM 2860 C C . LEU B 1 150 ? -7.746 7.074 14.406 1 96.31 150 LEU B C 1
ATOM 2862 O O . LEU B 1 150 ? -8.898 7.148 14.852 1 96.31 150 LEU B O 1
ATOM 2866 N N . LEU B 1 151 ? -7.465 6.453 13.344 1 97.19 151 LEU B N 1
ATOM 2867 C CA . LEU B 1 151 ? -8.477 5.738 12.57 1 97.19 151 LEU B CA 1
ATOM 2868 C C . LEU B 1 151 ? -9.062 4.59 13.383 1 97.19 151 LEU B C 1
ATOM 2870 O O . LEU B 1 151 ? -10.273 4.355 13.352 1 97.19 151 LEU B O 1
ATOM 2874 N N . SER B 1 152 ? -8.188 3.881 14.07 1 97.56 152 SER B N 1
ATOM 2875 C CA . SER B 1 152 ? -8.641 2.805 14.945 1 97.56 152 SER B CA 1
ATOM 2876 C C . SER B 1 152 ? -9.641 3.318 15.984 1 97.56 152 SER B C 1
ATOM 2878 O O . SER B 1 152 ? -10.633 2.654 16.281 1 97.56 152 SER B O 1
ATOM 2880 N N . GLU B 1 153 ? -9.383 4.457 16.484 1 96.5 153 GLU B N 1
ATOM 2881 C CA . GLU B 1 153 ? -10.289 5.078 17.453 1 96.5 153 GLU B CA 1
ATOM 2882 C C . GLU B 1 153 ? -11.648 5.367 16.812 1 96.5 153 GLU B C 1
ATOM 2884 O O . GLU B 1 153 ? -12.688 5.152 17.453 1 96.5 153 GLU B O 1
ATOM 2889 N N . VAL B 1 154 ? -11.617 5.887 15.656 1 96.44 154 VAL B N 1
ATOM 2890 C CA . VAL B 1 154 ? -12.852 6.168 14.938 1 96.44 154 VAL B CA 1
ATOM 2891 C C . VAL B 1 154 ? -13.648 4.875 14.742 1 96.44 154 VAL B C 1
ATOM 2893 O O . VAL B 1 154 ? -14.859 4.844 14.984 1 96.44 154 VAL B O 1
ATOM 2896 N N . LEU B 1 155 ? -12.961 3.797 14.352 1 97.06 155 LEU B N 1
ATOM 2897 C CA . LEU B 1 155 ? -13.617 2.516 14.102 1 97.06 155 LEU B CA 1
ATOM 2898 C C . LEU B 1 155 ? -14.156 1.922 15.398 1 97.06 155 LEU B C 1
ATOM 2900 O O . LEU B 1 155 ? -15.242 1.341 15.414 1 97.06 155 LEU B O 1
ATOM 2904 N N . GLU B 1 156 ? -13.359 2.088 16.422 1 96.94 156 GLU B N 1
ATOM 2905 C CA . GLU B 1 156 ? -13.781 1.584 17.734 1 96.94 156 GLU B CA 1
ATOM 2906 C C . GLU B 1 156 ? -15.055 2.273 18.203 1 96.94 156 GLU B C 1
ATOM 2908 O O . GLU B 1 156 ? -15.984 1.614 18.672 1 96.94 156 GLU B O 1
ATOM 2913 N N . SER B 1 157 ? -15.109 3.533 18.109 1 94.75 157 SER B N 1
ATOM 2914 C CA . SER B 1 157 ? -16.297 4.297 18.484 1 94.75 157 SER B CA 1
ATOM 2915 C C . SER B 1 157 ? -17.5 3.883 17.656 1 94.75 157 SER B C 1
ATOM 2917 O O . SER B 1 157 ? -18.594 3.715 18.203 1 94.75 157 SER B O 1
ATOM 2919 N N . GLY B 1 158 ? -17.297 3.73 16.375 1 95.06 158 GLY B N 1
ATOM 2920 C CA . GLY B 1 158 ? -18.391 3.328 15.492 1 95.06 158 GLY B CA 1
ATOM 2921 C C . GLY B 1 158 ? -18.922 1.942 15.797 1 95.06 158 GLY B C 1
ATOM 2922 O O . GLY B 1 158 ? -20.125 1.699 15.703 1 95.06 158 GLY B O 1
ATOM 2923 N N . ARG B 1 159 ? -18.031 1.067 16.125 1 94.19 159 ARG B N 1
ATOM 2924 C CA . ARG B 1 159 ? -18.453 -0.268 16.531 1 94.19 159 ARG B CA 1
ATOM 2925 C C . ARG B 1 159 ? -19.25 -0.214 17.828 1 94.19 159 ARG B C 1
ATOM 2927 O O . ARG B 1 159 ? -20.297 -0.853 17.953 1 94.19 159 ARG B O 1
ATOM 2934 N N . ALA B 1 160 ? -18.797 0.5 18.75 1 94.06 160 ALA B N 1
ATOM 2935 C CA . ALA B 1 160 ? -19.453 0.633 20.047 1 94.06 160 ALA B CA 1
ATOM 2936 C C . ALA B 1 160 ? -20.844 1.24 19.891 1 94.06 160 ALA B C 1
ATOM 2938 O O . ALA B 1 160 ? -21.781 0.875 20.625 1 94.06 160 ALA B O 1
ATOM 2939 N N . GLU B 1 161 ? -21.031 2.096 18.953 1 93.75 161 GLU B N 1
ATOM 2940 C CA . GLU B 1 161 ? -22.297 2.785 18.734 1 93.75 161 GLU B CA 1
ATOM 2941 C C . GLU B 1 161 ? -23.188 1.995 17.781 1 93.75 161 GLU B C 1
ATOM 2943 O O . GLU B 1 161 ? -24.328 2.395 17.531 1 93.75 161 GLU B O 1
ATOM 2948 N N . GLY B 1 162 ? -22.688 0.971 17.203 1 93.12 162 GLY B N 1
ATOM 2949 C CA . GLY B 1 162 ? -23.484 0.099 16.344 1 93.12 162 GLY B CA 1
ATOM 2950 C C . GLY B 1 162 ? -23.578 0.603 14.914 1 93.12 162 GLY B C 1
ATOM 2951 O O . GLY B 1 162 ? -24.391 0.104 14.133 1 93.12 162 GLY B O 1
ATOM 2952 N N . VAL B 1 163 ? -22.797 1.577 14.609 1 93.06 163 VAL B N 1
ATOM 2953 C CA . VAL B 1 163 ? -22.781 2.146 13.266 1 93.06 163 VAL B CA 1
ATOM 2954 C C . VAL B 1 163 ? -22 1.24 12.328 1 93.06 163 VAL B C 1
ATOM 2956 O O . VAL B 1 163 ? -22.375 1.039 11.172 1 93.06 163 VAL B O 1
ATOM 2959 N N . PHE B 1 164 ? -20.906 0.724 12.852 1 94.81 164 PHE B N 1
ATOM 2960 C CA . PHE B 1 164 ? -20.094 -0.212 12.078 1 94.81 164 PHE B CA 1
ATOM 2961 C C . PHE B 1 164 ? -20.406 -1.65 12.477 1 94.81 164 PHE B C 1
ATOM 2963 O O . PHE B 1 164 ? -20.828 -1.909 13.602 1 94.81 164 PHE B O 1
ATOM 2970 N N . ASP B 1 165 ? -20.281 -2.521 11.5 1 92.62 165 ASP B N 1
ATOM 2971 C CA . ASP B 1 165 ? -20.5 -3.951 11.695 1 92.62 165 ASP B CA 1
ATOM 2972 C C . ASP B 1 165 ? -19.75 -4.469 12.914 1 92.62 165 ASP B C 1
ATOM 2974 O O . ASP B 1 165 ? -18.609 -4.059 13.164 1 92.62 165 ASP B O 1
ATOM 2978 N N . GLU B 1 166 ? -20.297 -5.387 13.703 1 92.62 166 GLU B N 1
ATOM 2979 C CA . GLU B 1 166 ? -19.703 -5.926 14.922 1 92.62 166 GLU B CA 1
ATOM 2980 C C . GLU B 1 166 ? -18.438 -6.715 14.617 1 92.62 166 GLU B C 1
ATOM 2982 O O . GLU B 1 166 ? -17.578 -6.887 15.492 1 92.62 166 GLU B O 1
ATOM 2987 N N . ARG B 1 167 ? -18.281 -7.156 13.453 1 93 167 ARG B N 1
ATOM 2988 C CA . ARG B 1 167 ? -17.141 -7.973 13.055 1 93 167 ARG B CA 1
ATOM 2989 C C . ARG B 1 167 ? -15.93 -7.102 12.75 1 93 167 ARG B C 1
ATOM 2991 O O . ARG B 1 167 ? -14.828 -7.613 12.539 1 93 167 ARG B O 1
ATOM 2998 N N . VAL B 1 168 ? -16.125 -5.836 12.781 1 94.88 168 VAL B N 1
ATOM 2999 C CA . VAL B 1 168 ? -15.031 -4.918 12.469 1 94.88 168 VAL B CA 1
ATOM 3000 C C . VAL B 1 168 ? -13.984 -4.965 13.57 1 94.88 168 VAL B C 1
ATOM 3002 O O . VAL B 1 168 ? -14.305 -4.828 14.75 1 94.88 168 VAL B O 1
ATOM 3005 N N . SER B 1 169 ? -12.797 -5.262 13.203 1 95.94 169 SER B N 1
ATOM 3006 C CA . SER B 1 169 ? -11.656 -5.09 14.094 1 95.94 169 SER B CA 1
ATOM 3007 C C . SER B 1 169 ? -11.023 -3.711 13.93 1 95.94 169 SER B C 1
ATOM 3009 O O . SER B 1 169 ? -10.398 -3.432 12.906 1 95.94 169 SER B O 1
ATOM 3011 N N . PRO B 1 170 ? -11.172 -2.924 14.945 1 96.88 170 PRO B N 1
ATOM 3012 C CA . PRO B 1 170 ? -10.672 -1.554 14.789 1 96.88 170 PRO B CA 1
ATOM 3013 C C . PRO B 1 170 ? -9.203 -1.504 14.367 1 96.88 170 PRO B C 1
ATOM 3015 O O . PRO B 1 170 ? -8.844 -0.767 13.445 1 96.88 170 PRO B O 1
ATOM 3018 N N . GLU B 1 171 ? -8.328 -2.309 14.953 1 95.31 171 GLU B N 1
ATOM 3019 C CA . GLU B 1 171 ? -6.898 -2.264 14.664 1 95.31 171 GLU B CA 1
ATOM 3020 C C . GLU B 1 171 ? -6.594 -2.838 13.281 1 95.31 171 GLU B C 1
ATOM 3022 O O . GLU B 1 171 ? -5.898 -2.209 12.484 1 95.31 171 GLU B O 1
ATOM 3027 N N . ARG B 1 172 ? -7.082 -3.99 12.977 1 94.69 172 ARG B N 1
ATOM 3028 C CA . ARG B 1 172 ? -6.734 -4.66 11.727 1 94.69 172 ARG B CA 1
ATOM 3029 C C . ARG B 1 172 ? -7.367 -3.953 10.531 1 94.69 172 ARG B C 1
ATOM 3031 O O . ARG B 1 172 ? -6.738 -3.828 9.477 1 94.69 172 ARG B O 1
ATOM 3038 N N . HIS B 1 173 ? -8.586 -3.496 10.703 1 96.56 173 HIS B N 1
ATOM 3039 C CA . HIS B 1 173 ? -9.219 -2.791 9.594 1 96.56 173 HIS B CA 1
ATOM 3040 C C . HIS B 1 173 ? -8.617 -1.402 9.406 1 96.56 173 HIS B C 1
ATOM 3042 O O . HIS B 1 173 ? -8.539 -0.899 8.281 1 96.56 173 HIS B O 1
ATOM 3048 N N . ALA B 1 174 ? -8.211 -0.763 10.516 1 96.75 174 ALA B N 1
ATOM 3049 C CA . ALA B 1 174 ? -7.484 0.494 10.359 1 96.75 174 ALA B CA 1
ATOM 3050 C C . ALA B 1 174 ? -6.215 0.298 9.539 1 96.75 174 ALA B C 1
ATOM 3052 O O . ALA B 1 174 ? -5.883 1.132 8.695 1 96.75 174 ALA B O 1
ATOM 3053 N N . GLU B 1 175 ? -5.523 -0.753 9.805 1 93.94 175 GLU B N 1
ATOM 3054 C CA . GLU B 1 175 ? -4.312 -1.055 9.039 1 93.94 175 GLU B CA 1
ATOM 3055 C C . GLU B 1 175 ? -4.633 -1.26 7.562 1 93.94 175 GLU B C 1
ATOM 3057 O O . GLU B 1 175 ? -3.934 -0.734 6.691 1 93.94 175 GLU B O 1
ATOM 3062 N N . LEU B 1 176 ? -5.633 -2.061 7.25 1 94 176 LEU B N 1
ATOM 3063 C CA . LEU B 1 176 ? -6.051 -2.27 5.867 1 94 176 LEU B CA 1
ATOM 3064 C C . LEU B 1 176 ? -6.395 -0.943 5.195 1 94 176 LEU B C 1
ATOM 3066 O O . LEU B 1 176 ? -5.965 -0.685 4.07 1 94 176 LEU B O 1
ATOM 3070 N N . LEU B 1 177 ? -7.113 -0.094 5.891 1 95.88 177 LEU B N 1
ATOM 3071 C CA . LEU B 1 177 ? -7.57 1.176 5.34 1 95.88 177 LEU B CA 1
ATOM 3072 C C . LEU B 1 177 ? -6.391 2.107 5.074 1 95.88 177 LEU B C 1
ATOM 3074 O O . LEU B 1 177 ? -6.406 2.875 4.105 1 95.88 177 LEU B O 1
ATOM 3078 N N . MET B 1 178 ? -5.449 2.041 5.941 1 94 178 MET B N 1
ATOM 3079 C CA . MET B 1 178 ? -4.266 2.865 5.727 1 94 178 MET B CA 1
ATOM 3080 C C . MET B 1 178 ? -3.574 2.492 4.418 1 94 178 MET B C 1
ATOM 3082 O O . MET B 1 178 ? -3.082 3.363 3.699 1 94 178 MET B O 1
ATOM 3086 N N . HIS B 1 179 ? -3.523 1.274 4.117 1 89.25 179 HIS B N 1
ATOM 3087 C CA . HIS B 1 179 ? -2.947 0.829 2.854 1 89.25 179 HIS B CA 1
ATOM 3088 C C . HIS B 1 179 ? -3.822 1.238 1.673 1 89.25 179 HIS B C 1
ATOM 3090 O O . HIS B 1 179 ? -3.312 1.638 0.625 1 89.25 179 HIS B O 1
ATOM 3096 N N . LEU B 1 180 ? -5.047 1.064 1.865 1 91.44 180 LEU B N 1
ATOM 3097 C CA . LEU B 1 180 ? -5.977 1.503 0.832 1 91.44 180 LEU B CA 1
ATOM 3098 C C . LEU B 1 180 ? -5.789 2.984 0.521 1 91.44 180 LEU B C 1
ATOM 3100 O O . LEU B 1 180 ? -5.828 3.389 -0.644 1 91.44 180 LEU B O 1
ATOM 3104 N N . LEU B 1 181 ? -5.633 3.771 1.527 1 91.31 181 LEU B N 1
ATOM 3105 C CA . LEU B 1 181 ? -5.418 5.207 1.358 1 91.31 181 LEU B CA 1
ATOM 3106 C C . LEU B 1 181 ? -4.133 5.477 0.582 1 91.31 181 LEU B C 1
ATOM 3108 O O . LEU B 1 181 ? -4.078 6.402 -0.229 1 91.31 181 LEU B O 1
ATOM 3112 N N . SER B 1 182 ? -3.166 4.715 0.878 1 85.38 182 SER B N 1
ATOM 3113 C CA . SER B 1 182 ? -1.926 4.84 0.118 1 85.38 182 SER B CA 1
ATOM 3114 C C . SER B 1 182 ? -2.158 4.574 -1.365 1 85.38 182 SER B C 1
ATOM 3116 O O . SER B 1 182 ? -1.617 5.277 -2.221 1 85.38 182 SER B O 1
ATOM 3118 N N . ALA B 1 183 ? -2.932 3.566 -1.633 1 83.06 183 ALA B N 1
ATOM 3119 C CA . ALA B 1 183 ? -3.287 3.262 -3.018 1 83.06 183 ALA B CA 1
ATOM 3120 C C . ALA B 1 183 ? -4.027 4.43 -3.662 1 83.06 183 ALA B C 1
ATOM 3122 O O . ALA B 1 183 ? -3.709 4.832 -4.781 1 83.06 183 ALA B O 1
ATOM 3123 N N . ALA B 1 184 ? -5 4.922 -2.986 1 87.38 184 ALA B N 1
ATOM 3124 C CA . ALA B 1 184 ? -5.789 6.043 -3.488 1 87.38 184 ALA B CA 1
ATOM 3125 C C . ALA B 1 184 ? -4.914 7.273 -3.713 1 87.38 184 ALA B C 1
ATOM 3127 O O . ALA B 1 184 ? -5.105 8.016 -4.68 1 87.38 184 ALA B O 1
ATOM 3128 N N . ARG B 1 185 ? -4.008 7.457 -2.803 1 83.75 185 ARG B N 1
ATOM 3129 C CA . ARG B 1 185 ? -3.061 8.555 -2.963 1 83.75 185 ARG B CA 1
ATOM 3130 C C . ARG B 1 185 ? -2.281 8.422 -4.266 1 83.75 185 ARG B C 1
ATOM 3132 O O . ARG B 1 185 ? -2.072 9.414 -4.973 1 83.75 185 ARG B O 1
ATOM 3139 N N . GLY B 1 186 ? -1.832 7.262 -4.559 1 83.62 186 GLY B N 1
ATOM 3140 C CA . GLY B 1 186 ? -1.159 7.02 -5.828 1 83.62 186 GLY B CA 1
ATOM 3141 C C . GLY B 1 186 ? -1.998 7.406 -7.031 1 83.62 186 GLY B C 1
ATOM 3142 O O . GLY B 1 186 ? -1.484 7.988 -7.988 1 83.62 186 GLY B O 1
ATOM 3143 N N . GLN B 1 187 ? -3.215 7.105 -6.977 1 86.31 187 GLN B N 1
ATOM 3144 C CA . GLN B 1 187 ? -4.121 7.465 -8.062 1 86.31 187 GLN B CA 1
ATOM 3145 C C . GLN B 1 187 ? -4.297 8.977 -8.148 1 86.31 187 GLN B C 1
ATOM 3147 O O . GLN B 1 187 ? -4.359 9.539 -9.25 1 86.31 187 GLN B O 1
ATOM 3152 N N . VAL B 1 188 ? -4.375 9.633 -7.027 1 85.5 188 VAL B N 1
ATOM 3153 C CA . VAL B 1 188 ? -4.48 11.086 -6.988 1 85.5 188 VAL B CA 1
ATOM 3154 C C . VAL B 1 188 ? -3.246 11.711 -7.633 1 85.5 188 VAL B C 1
ATOM 3156 O O . VAL B 1 188 ? -3.359 12.648 -8.43 1 85.5 188 VAL B O 1
ATOM 3159 N N . LEU B 1 189 ? -2.131 11.203 -7.312 1 82.69 189 LEU B N 1
ATOM 3160 C CA . LEU B 1 189 ? -0.874 11.773 -7.785 1 82.69 189 LEU B CA 1
ATOM 3161 C C . LEU B 1 189 ? -0.709 11.555 -9.289 1 82.69 189 LEU B C 1
ATOM 3163 O O . LEU B 1 189 ? -0.066 12.359 -9.969 1 82.69 189 LEU B O 1
ATOM 3167 N N . ARG B 1 190 ? -1.238 10.477 -9.789 1 82.75 190 ARG B N 1
ATOM 3168 C CA . ARG B 1 190 ? -1.215 10.266 -11.234 1 82.75 190 ARG B CA 1
ATOM 3169 C C . ARG B 1 190 ? -2.053 11.32 -11.953 1 82.75 190 ARG B C 1
ATOM 3171 O O . ARG B 1 190 ? -1.74 11.703 -13.086 1 82.75 190 ARG B O 1
ATOM 3178 N N . GLY B 1 191 ? -3.162 11.766 -11.32 1 83.56 191 GLY B N 1
ATOM 3179 C CA . GLY B 1 191 ? -3.9 12.938 -11.766 1 83.56 191 GLY B CA 1
ATOM 3180 C C . GLY B 1 191 ? -4.859 12.648 -12.898 1 83.56 191 GLY B C 1
ATOM 3181 O O . GLY B 1 191 ? -5.422 13.57 -13.5 1 83.56 191 GLY B O 1
ATOM 3182 N N . ASP B 1 192 ? -5.113 11.398 -13.242 1 85.56 192 ASP B N 1
ATOM 3183 C CA . ASP B 1 192 ? -5.945 11.055 -14.398 1 85.56 192 ASP B CA 1
ATOM 3184 C C . ASP B 1 192 ? -7.426 11.078 -14.031 1 85.56 192 ASP B C 1
ATOM 3186 O O . ASP B 1 192 ? -8.289 11.125 -14.906 1 85.56 192 ASP B O 1
ATOM 3190 N N . VAL B 1 193 ? -7.75 10.992 -12.789 1 89.69 193 VAL B N 1
ATOM 3191 C CA . VAL B 1 193 ? -9.125 10.914 -12.305 1 89.69 193 VAL B CA 1
ATOM 3192 C C . VAL B 1 193 ? -9.367 11.992 -11.258 1 89.69 193 VAL B C 1
ATOM 3194 O O . VAL B 1 193 ? -8.516 12.234 -10.398 1 89.69 193 VAL B O 1
ATOM 3197 N N . PRO B 1 194 ? -10.547 12.664 -11.383 1 92.12 194 PRO B N 1
ATOM 3198 C CA . PRO B 1 194 ? -10.859 13.664 -10.359 1 92.12 194 PRO B CA 1
ATOM 3199 C C . PRO B 1 194 ? -10.852 13.094 -8.945 1 92.12 194 PRO B C 1
ATOM 3201 O O . PRO B 1 194 ? -11.297 11.953 -8.742 1 92.12 194 PRO B O 1
ATOM 3204 N N . VAL B 1 195 ? -10.359 13.898 -8.062 1 90.5 195 VAL B N 1
ATOM 3205 C CA . VAL B 1 195 ? -10.227 13.477 -6.668 1 90.5 195 VAL B CA 1
ATOM 3206 C C . VAL B 1 195 ? -11.594 13.078 -6.117 1 90.5 195 VAL B C 1
ATOM 3208 O O . VAL B 1 195 ? -11.703 12.133 -5.332 1 90.5 195 VAL B O 1
ATOM 3211 N N . ALA B 1 196 ? -12.633 13.812 -6.504 1 92.44 196 ALA B N 1
ATOM 3212 C CA . ALA B 1 196 ? -13.984 13.523 -6.023 1 92.44 196 ALA B CA 1
ATOM 3213 C C . ALA B 1 196 ? -14.414 12.117 -6.426 1 92.44 196 ALA B C 1
ATOM 3215 O O . ALA B 1 196 ? -15.086 11.422 -5.656 1 92.44 196 ALA B O 1
ATOM 3216 N N . THR B 1 197 ? -14.07 11.719 -7.633 1 94.38 197 THR B N 1
ATOM 3217 C CA . THR B 1 197 ? -14.383 10.375 -8.109 1 94.38 197 THR B CA 1
ATOM 3218 C C . THR B 1 197 ? -13.641 9.32 -7.297 1 94.38 197 THR B C 1
ATOM 3220 O O . THR B 1 197 ? -14.234 8.32 -6.895 1 94.38 197 THR B O 1
ATOM 3223 N N . LEU B 1 198 ? -12.398 9.562 -7 1 93.06 198 LEU B N 1
ATOM 3224 C CA . LEU B 1 198 ? -11.594 8.625 -6.227 1 93.06 198 LEU B CA 1
ATOM 3225 C C . LEU B 1 198 ? -12.102 8.523 -4.793 1 93.06 198 LEU B C 1
ATOM 3227 O O . LEU B 1 198 ? -12.117 7.434 -4.211 1 93.06 198 LEU B O 1
ATOM 3231 N N . ALA B 1 199 ? -12.469 9.664 -4.289 1 93.25 199 ALA B N 1
ATOM 3232 C CA . ALA B 1 199 ? -13.062 9.672 -2.953 1 93.25 199 ALA B CA 1
ATOM 3233 C C . ALA B 1 199 ? -14.336 8.828 -2.912 1 93.25 199 ALA B C 1
ATOM 3235 O O . ALA B 1 199 ? -14.547 8.062 -1.97 1 93.25 199 ALA B O 1
ATOM 3236 N N . ALA B 1 200 ? -15.18 8.977 -3.939 1 94.12 200 ALA B N 1
ATOM 3237 C CA . ALA B 1 200 ? -16.422 8.211 -4.016 1 94.12 200 ALA B CA 1
ATOM 3238 C C . ALA B 1 200 ? -16.141 6.719 -4.121 1 94.12 200 ALA B C 1
ATOM 3240 O O . ALA B 1 200 ? -16.812 5.906 -3.488 1 94.12 200 ALA B O 1
ATOM 3241 N N . ASP B 1 201 ? -15.18 6.363 -4.93 1 94 201 ASP B N 1
ATOM 3242 C CA . ASP B 1 201 ? -14.781 4.965 -5.066 1 94 201 ASP B CA 1
ATOM 3243 C C . ASP B 1 201 ? -14.344 4.387 -3.723 1 94 201 ASP B C 1
ATOM 3245 O O . ASP B 1 201 ? -14.734 3.277 -3.359 1 94 201 ASP B O 1
ATOM 3249 N N . LEU B 1 202 ? -13.484 5.113 -3.062 1 94.5 202 LEU B N 1
ATOM 3250 C CA . LEU B 1 202 ? -12.953 4.695 -1.771 1 94.5 202 LEU B CA 1
ATOM 3251 C C . LEU B 1 202 ? -14.07 4.531 -0.748 1 94.5 202 LEU B C 1
ATOM 3253 O O . LEU B 1 202 ? -14.133 3.518 -0.048 1 94.5 202 LEU B O 1
ATOM 3257 N N . LEU B 1 203 ? -14.953 5.52 -0.703 1 94.25 203 LEU B N 1
ATOM 3258 C CA . LEU B 1 203 ? -16.031 5.496 0.278 1 94.25 203 LEU B CA 1
ATOM 3259 C C . LEU B 1 203 ? -17.016 4.359 -0.013 1 94.25 203 LEU B C 1
ATOM 3261 O O . LEU B 1 203 ? -17.516 3.719 0.911 1 94.25 203 LEU B O 1
ATOM 3265 N N . LEU B 1 204 ? -17.344 4.145 -1.262 1 93.5 204 LEU B N 1
ATOM 3266 C CA . LEU B 1 204 ? -18.188 3.012 -1.621 1 93.5 204 LEU B CA 1
ATOM 3267 C C . LEU B 1 204 ? -17.609 1.709 -1.075 1 93.5 204 LEU B C 1
ATOM 3269 O O . LEU B 1 204 ? -18.328 0.939 -0.423 1 93.5 204 LEU B O 1
ATOM 3273 N N . LEU B 1 205 ? -16.328 1.498 -1.314 1 94.25 205 LEU B N 1
ATOM 3274 C CA . LEU B 1 205 ? -15.664 0.269 -0.902 1 94.25 205 LEU B CA 1
ATOM 3275 C C . LEU B 1 205 ? -15.656 0.138 0.618 1 94.25 205 LEU B C 1
ATOM 3277 O O . LEU B 1 205 ? -16 -0.916 1.156 1 94.25 205 LEU B O 1
ATOM 3281 N N . VAL B 1 206 ? -15.289 1.205 1.276 1 95.69 206 VAL B N 1
ATOM 3282 C CA . VAL B 1 206 ? -15.055 1.152 2.715 1 95.69 206 VAL B CA 1
ATOM 3283 C C . VAL B 1 206 ? -16.391 1.077 3.459 1 95.69 206 VAL B C 1
ATOM 3285 O O . VAL B 1 206 ? -16.516 0.33 4.43 1 95.69 206 VAL B O 1
ATOM 3288 N N . GLU B 1 207 ? -17.375 1.803 3.023 1 93.06 207 GLU B N 1
ATOM 3289 C CA . GLU B 1 207 ? -18.641 1.893 3.768 1 93.06 207 GLU B CA 1
ATOM 3290 C C . GLU B 1 207 ? -19.609 0.788 3.354 1 93.06 207 GLU B C 1
ATOM 3292 O O . GLU B 1 207 ? -20.281 0.194 4.199 1 93.06 207 GLU B O 1
ATOM 3297 N N . ASN B 1 208 ? -19.75 0.521 2.059 1 89.69 208 ASN B N 1
ATOM 3298 C CA . ASN B 1 208 ? -20.812 -0.33 1.532 1 89.69 208 ASN B CA 1
ATOM 3299 C C . ASN B 1 208 ? -20.266 -1.66 1.022 1 89.69 208 ASN B C 1
ATOM 3301 O O . ASN B 1 208 ? -20.969 -2.662 0.997 1 89.69 208 ASN B O 1
ATOM 3305 N N . GLY B 1 209 ? -18.969 -1.638 0.71 1 91.94 209 GLY B N 1
ATOM 3306 C CA . GLY B 1 209 ? -18.453 -2.805 0.014 1 91.94 209 GLY B CA 1
ATOM 3307 C C . GLY B 1 209 ? -18.891 -2.879 -1.437 1 91.94 209 GLY B C 1
ATOM 3308 O O . GLY B 1 209 ? -19.562 -1.973 -1.933 1 91.94 209 GLY B O 1
ATOM 3309 N N . LEU B 1 210 ? -18.531 -3.928 -2.109 1 90.25 210 LEU B N 1
ATOM 3310 C CA . LEU B 1 210 ? -18.781 -4.031 -3.543 1 90.25 210 LEU B CA 1
ATOM 3311 C C . LEU B 1 210 ? -20.094 -4.773 -3.811 1 90.25 210 LEU B C 1
ATOM 3313 O O . LEU B 1 210 ? -20.672 -4.645 -4.891 1 90.25 210 LEU B O 1
ATOM 3317 N N . CYS B 1 211 ? -20.5 -5.613 -2.887 1 87.62 211 CYS B N 1
ATOM 3318 C CA . CYS B 1 211 ? -21.641 -6.492 -3.139 1 87.62 211 CYS B CA 1
ATOM 3319 C C . CYS B 1 211 ? -22.953 -5.785 -2.83 1 87.62 211 CYS B C 1
ATOM 3321 O O . CYS B 1 211 ? -23.031 -5 -1.884 1 87.62 211 CYS B O 1
ATOM 3323 N N . GLN B 1 212 ? -23.953 -5.965 -3.645 1 77.94 212 GLN B N 1
ATOM 3324 C CA . GLN B 1 212 ? -25.297 -5.426 -3.424 1 77.94 212 GLN B CA 1
ATOM 3325 C C . GLN B 1 212 ? -26.125 -6.348 -2.527 1 77.94 212 GLN B C 1
ATOM 3327 O O . GLN B 1 212 ? -25.969 -7.57 -2.58 1 77.94 212 GLN B O 1
ATOM 3332 N N . ASP B 1 213 ? -26.609 -5.906 -1.389 1 63.5 213 ASP B N 1
ATOM 3333 C CA . ASP B 1 213 ? -27.516 -6.688 -0.555 1 63.5 213 ASP B CA 1
ATOM 3334 C C . ASP B 1 213 ? -28.703 -7.195 -1.365 1 63.5 213 ASP B C 1
ATOM 3336 O O . ASP B 1 213 ? -29.328 -6.43 -2.104 1 63.5 213 ASP B O 1
ATOM 3340 N N . GLY B 1 214 ? -28.562 -8.312 -2.057 1 52.81 214 GLY B N 1
ATOM 3341 C CA . GLY B 1 214 ? -29.781 -8.836 -2.664 1 52.81 214 GLY B CA 1
ATOM 3342 C C . GLY B 1 214 ? -31.016 -8.664 -1.796 1 52.81 214 GLY B C 1
ATOM 3343 O O . GLY B 1 214 ? -30.891 -8.352 -0.608 1 52.81 214 GLY B O 1
ATOM 3344 N N . PRO B 1 215 ? -32.219 -8.539 -2.375 1 42.72 215 PRO B N 1
ATOM 3345 C CA . PRO B 1 215 ? -33.469 -8.539 -1.603 1 42.72 215 PRO B CA 1
ATOM 3346 C C . PRO B 1 215 ? -33.469 -9.562 -0.47 1 42.72 215 PRO B C 1
ATOM 3348 O O . PRO B 1 215 ? -32.906 -10.648 -0.616 1 42.72 215 PRO B O 1
ATOM 3351 N N . SER B 1 216 ? -33.125 -9.172 0.779 1 39.88 216 SER B N 1
ATOM 3352 C CA . SER B 1 216 ? -33.531 -10.094 1.835 1 39.88 216 SER B CA 1
ATOM 3353 C C . SER B 1 216 ? -34.75 -10.93 1.409 1 39.88 216 SER B C 1
ATOM 3355 O O . SER B 1 216 ? -35.719 -10.391 0.932 1 39.88 216 SER B O 1
ATOM 3357 N N . GLU B 1 217 ? -34.656 -12.062 0.929 1 34.31 217 GLU B N 1
ATOM 3358 C CA . GLU B 1 217 ? -35.875 -12.898 0.936 1 34.31 217 GLU B CA 1
ATOM 3359 C C . GLU B 1 217 ? -36.625 -12.773 2.26 1 34.31 217 GLU B C 1
ATOM 3361 O O . GLU B 1 217 ? -36.281 -13.461 3.23 1 34.31 217 GLU B O 1
ATOM 3366 N N . ALA B 1 218 ? -37.094 -11.773 2.955 1 33.38 218 ALA B N 1
ATOM 3367 C CA . ALA B 1 218 ? -38.125 -11.883 3.977 1 33.38 218 ALA B CA 1
ATOM 3368 C C . ALA B 1 218 ? -39.188 -12.922 3.58 1 33.38 218 ALA B C 1
ATOM 3370 O O . ALA B 1 218 ? -39.469 -13.844 4.352 1 33.38 218 ALA B O 1
ATOM 3371 N N . ALA B 1 219 ? -40.594 -12.469 3.312 1 35.41 219 ALA B N 1
ATOM 3372 C CA . ALA B 1 219 ? -42 -12.781 3.59 1 35.41 219 ALA B CA 1
ATOM 3373 C C . ALA B 1 219 ? -42.531 -13.836 2.621 1 35.41 219 ALA B C 1
ATOM 3375 O O . ALA B 1 219 ? -43.719 -13.977 2.451 1 35.41 219 ALA B O 1
ATOM 3376 N N . GLY B 1 220 ? -41.688 -14.383 1.705 1 33.78 220 GLY B N 1
ATOM 3377 C CA . GLY B 1 220 ? -42.656 -15.281 1.102 1 33.78 220 GLY B CA 1
ATOM 3378 C C . GLY B 1 220 ? -43.156 -16.328 2.064 1 33.78 220 GLY B C 1
ATOM 3379 O O . GLY B 1 220 ? -43.781 -17.312 1.646 1 33.78 220 GLY B O 1
ATOM 3380 N N . ARG B 1 221 ? -42.562 -16.422 3.283 1 35.72 221 ARG B N 1
ATOM 3381 C CA . ARG B 1 221 ? -43.312 -17.391 4.066 1 35.72 221 ARG B CA 1
ATOM 3382 C C . ARG B 1 221 ? -44.656 -16.812 4.531 1 35.72 221 ARG B C 1
ATOM 3384 O O . ARG B 1 221 ? -44.844 -16.547 5.723 1 35.72 221 ARG B O 1
ATOM 3391 N N . GLY B 1 222 ? -45.125 -15.742 3.945 1 28.86 222 GLY B N 1
ATOM 3392 C CA . GLY B 1 222 ? -46.531 -15.523 4.32 1 28.86 222 GLY B CA 1
ATOM 3393 C C . GLY B 1 222 ? -47.375 -16.75 4.121 1 28.86 222 GLY B C 1
ATOM 3394 O O . GLY B 1 222 ? -48.031 -17.234 5.066 1 28.86 222 GLY B O 1
ATOM 3395 N N . ARG B 1 223 ? -48.219 -16.828 2.986 1 29.73 223 ARG B N 1
ATOM 3396 C CA . ARG B 1 223 ? -49.594 -17.266 2.859 1 29.73 223 ARG B CA 1
ATOM 3397 C C . ARG B 1 223 ? -49.688 -18.781 2.693 1 29.73 223 ARG B C 1
ATOM 3399 O O . ARG B 1 223 ? -50.688 -19.312 2.209 1 29.73 223 ARG B O 1
ATOM 3406 N N . ALA B 1 224 ? -48.812 -19.797 3.098 1 26.48 224 ALA B N 1
ATOM 3407 C CA . ALA B 1 224 ? -49.688 -20.969 3.303 1 26.48 224 ALA B CA 1
ATOM 3408 C C . ALA B 1 224 ? -50.188 -21.031 4.742 1 26.48 224 ALA B C 1
ATOM 3410 O O . ALA B 1 224 ? -49.469 -20.641 5.672 1 26.48 224 ALA B O 1
#

Nearest PDB structures (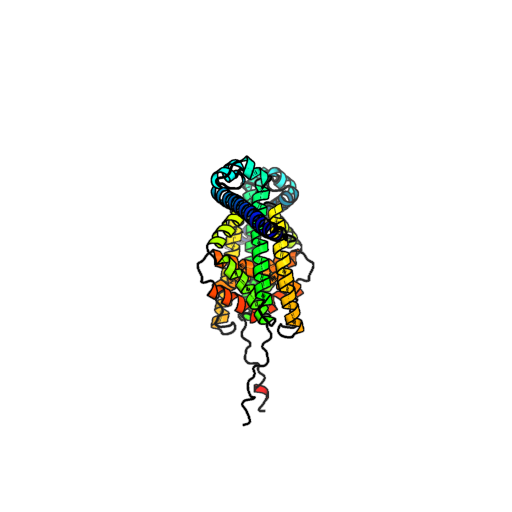foldseek):
  5gp9-assembly1_A  TM=8.454E-01  e=2.606E-08  Halalkalibacterium halodurans C-125
  5gpa-assembly1_B  TM=8.299E-01  e=1.191E-07  Halalkalibacterium halodurans C-125
  3whc-assembly3_F  TM=7.976E-01  e=3.384E-07  Bacillus subtilis subsp. subtilis str. 168
  6wag-assembly1_B  TM=7.192E-01  e=2.315E-05  Vibrio vulnificus
  6yj2-assembly1_A  TM=6.839E-01  e=5.705E-05  Mycobacterium tuberculosis H37Rv

InterPro domains:
  IPR001647 DNA-binding HTH domain, TetR-type [PF00440] (34-76)
  IPR001647 DNA-binding HTH domain, TetR-type [PR00455] (32-45)
  IPR001647 DNA-binding HTH domain, TetR-type [PR00455] (53-76)
  IPR001647 DNA-binding HTH domain, TetR-type [PS50977] (26-86)
  IPR009057 Homedomain-like superfamily [SSF46689] (22-95)
  IPR036271 Tetracyclin repressor-like, C-terminal domain superfamily [SSF48498] (100-213)
  IPR041490 HTH-type transcriptional repressor KstR2, C-terminal [PF17932] (100-180)

Foldseek 3Di:
DPPPDPVVVVPVVVVVVVVVVVVVLVVLLVLLLVLLLVQCLVPAPVRGWLCSSCVNSVHDSVSSCVNPVTSLRSPLVVLLVVLVVLVVVLVVQLVPDDALLRSLLSLLLSLLVVCLDPVNLVSVVSCVVRPADPVRVVSVVVSLVVSLVVQLVSVVVCCVVVNDDVPDRSNVVSVVLSVVSVVLSVVSSVVPDDSVVSSVVSSCCSRPNDDDPPPPVVPVVPDD/DPPPDPVVVVVVVVVVVVVVVVVVLVVLLVLLLVLLLVQCLVPAPVRGWLCSSCVSSVHDSVSSCVNPVTSLRSPLVVLLVVLVVLVVVLVVQLVPDDDLLRSLLSLLLSLLVQCLDPVNLVSVVSCVVRPADPVRVVSVVVSLVVSLVVQLVSVVVCCVVVNDDVPDRSNVVSVVLSVVSVVLSVVSSVVPDDSVVSSVVSSCCSRPNDDDPPPPPPPPVPDD

Secondary structure (DSSP, 8-state):
------GGGHHHHHHHHHHHHHHHHHHHHHHHHHHHHHHHHHHTTTT--HHHHHHHHTS-HHHHHHH-SSHHHHHHHHHHHHHHHHHHHHHHHHHT--SHHHHHHHHHHHHHHHHHSHHHHHHHHHHHHT---HHHHHHHHHHHHHHHHHHHHHHHHHHHTTSB-TT--HHHHHHHHHHHHHHHHHHHHHTSS-HHHHHHHHHIIIII-SB-----TTGGGS--/------GGGHHHHHHHHHHHHHHHHHHHHHHHHHHHHHHHHHHTTTT--HHHHHHHHTS-HHHHHHH-SSHHHHHHHHHHHHHHHHHHHHHHHHHT--SHHHHHHHHHHHHHHHHHSHHHHHHHHHHHHT---HHHHHHHHHHHHHHHHHHHHHHHHHHHTTSB-TT--HHHHHHHHHHHHHHHHHHHHHTSS-HHHHHHHHHIIIII-SB-------GGGS--